Protein AF-0000000086181859 (afdb_homodimer)

Structure (mmCIF, N/CA/C/O backbone):
data_AF-0000000086181859-model_v1
#
loop_
_entity.id
_entity.type
_entity.pdbx_description
1 polymer 'Quinate transporter'
#
loop_
_atom_site.group_PDB
_atom_site.id
_atom_site.type_symbol
_atom_site.label_atom_id
_atom_site.label_alt_id
_atom_site.label_comp_id
_atom_site.label_asym_id
_atom_site.label_entity_id
_atom_site.label_seq_id
_atom_site.pdbx_PDB_ins_code
_atom_site.Cartn_x
_atom_site.Cartn_y
_atom_site.Cartn_z
_atom_site.occupancy
_atom_site.B_iso_or_equiv
_atom_site.auth_seq_id
_atom_site.auth_comp_id
_atom_site.auth_asym_id
_atom_site.auth_atom_id
_atom_site.pdbx_PDB_model_num
ATOM 1 N N . MET A 1 1 ? -16.109 37.25 21.219 1 23.92 1 MET A N 1
ATOM 2 C CA . MET A 1 1 ? -16.875 36.125 20.656 1 23.92 1 MET A CA 1
ATOM 3 C C . MET A 1 1 ? -16.328 35.75 19.281 1 23.92 1 MET A C 1
ATOM 5 O O . MET A 1 1 ? -16.422 36.531 18.328 1 23.92 1 MET A O 1
ATOM 9 N N . VAL A 1 2 ? -15.219 35.125 19.234 1 33 2 VAL A N 1
ATOM 10 C CA . VAL A 1 2 ? -14.461 34.875 18.016 1 33 2 VAL A CA 1
ATOM 11 C C . VAL A 1 2 ? -15.344 34.125 17 1 33 2 VAL A C 1
ATOM 13 O O . VAL A 1 2 ? -15.953 33.125 17.328 1 33 2 VAL A O 1
ATOM 16 N N . ASN A 1 3 ? -15.977 34.812 16.141 1 31.41 3 ASN A N 1
ATOM 17 C CA . ASN A 1 3 ? -16.906 34.312 15.141 1 31.41 3 ASN A CA 1
ATOM 18 C C . ASN A 1 3 ? -16.281 33.156 14.328 1 31.41 3 ASN A C 1
ATOM 20 O O . ASN A 1 3 ? -15.414 33.406 13.477 1 31.41 3 ASN A O 1
ATOM 24 N N . LEU A 1 4 ? -16.25 32.031 14.953 1 39.91 4 LEU A N 1
ATOM 25 C CA . LEU A 1 4 ? -15.758 30.766 14.406 1 39.91 4 LEU A CA 1
ATOM 26 C C . LEU A 1 4 ? -16.016 30.688 12.906 1 39.91 4 LEU A C 1
ATOM 28 O O . LEU A 1 4 ? -15.359 29.922 12.195 1 39.91 4 LEU A O 1
ATOM 32 N N . PHE A 1 5 ? -17.094 31.547 12.508 1 39.97 5 PHE A N 1
ATOM 33 C CA . PHE A 1 5 ? -17.516 31.625 11.117 1 39.97 5 PHE A CA 1
ATOM 34 C C . PHE A 1 5 ? -16.75 32.719 10.383 1 39.97 5 PHE A C 1
ATOM 36 O O . PHE A 1 5 ? -16.953 32.906 9.18 1 39.97 5 PHE A O 1
ATOM 43 N N . ALA A 1 6 ? -16.047 33.688 11.195 1 38.72 6 ALA A N 1
ATOM 44 C CA . ALA A 1 6 ? -15.375 34.812 10.555 1 38.72 6 ALA A CA 1
ATOM 45 C C . ALA A 1 6 ? -14.031 34.406 9.953 1 38.72 6 ALA A C 1
ATOM 47 O O . ALA A 1 6 ? -13.266 33.688 10.586 1 38.72 6 ALA A O 1
ATOM 48 N N . ARG A 1 7 ? -13.844 34.625 8.703 1 39.62 7 ARG A N 1
ATOM 49 C CA . ARG A 1 7 ? -12.742 34.375 7.785 1 39.62 7 ARG A CA 1
ATOM 50 C C . ARG A 1 7 ? -11.492 35.125 8.219 1 39.62 7 ARG A C 1
ATOM 52 O O . ARG A 1 7 ? -11.5 36.375 8.289 1 39.62 7 ARG A O 1
ATOM 59 N N . ILE A 1 8 ? -10.734 34.969 9.203 1 37.28 8 ILE A N 1
ATOM 60 C CA . ILE A 1 8 ? -9.555 35.781 9.469 1 37.28 8 ILE A CA 1
ATOM 61 C C . ILE A 1 8 ? -8.734 35.938 8.188 1 37.28 8 ILE A C 1
ATOM 63 O O . ILE A 1 8 ? -8.664 35.031 7.371 1 37.28 8 ILE A O 1
ATOM 67 N N . GLU A 1 9 ? -8.062 37.062 7.949 1 35.59 9 GLU A N 1
ATOM 68 C CA . GLU A 1 9 ? -7.254 37.531 6.836 1 35.59 9 GLU A CA 1
ATOM 69 C C . GLU A 1 9 ? -6.207 36.5 6.43 1 35.59 9 GLU A C 1
ATOM 71 O O . GLU A 1 9 ? -5.387 36.094 7.254 1 35.59 9 GLU A O 1
ATOM 76 N N . ASP A 1 10 ? -6.293 35.438 5.418 1 42 10 ASP A N 1
ATOM 77 C CA . ASP A 1 10 ? -6.125 34.188 4.691 1 42 10 ASP A CA 1
ATOM 78 C C . ASP A 1 10 ? -4.723 34.094 4.094 1 42 10 ASP A C 1
ATOM 80 O O . ASP A 1 10 ? -4.32 34.938 3.293 1 42 10 ASP A O 1
ATOM 84 N N . ARG A 1 11 ? -3.561 34.156 4.836 1 49.09 11 ARG A N 1
ATOM 85 C CA . ARG A 1 11 ? -2.316 34.188 4.078 1 49.09 11 ARG A CA 1
ATOM 86 C C . ARG A 1 11 ? -2.236 32.969 3.146 1 49.09 11 ARG A C 1
ATOM 88 O O . ARG A 1 11 ? -2.301 31.828 3.6 1 49.09 11 ARG A O 1
ATOM 95 N N . PRO A 1 12 ? -2.322 33.156 1.845 1 56.5 12 PRO A N 1
ATOM 96 C CA . PRO A 1 12 ? -2.367 32.156 0.765 1 56.5 12 PRO A CA 1
ATOM 97 C C . PRO A 1 12 ? -1.089 31.328 0.673 1 56.5 12 PRO A C 1
ATOM 99 O O . PRO A 1 12 ? -0.008 31.812 1.021 1 56.5 12 PRO A O 1
ATOM 102 N N . THR A 1 13 ? -1.092 29.922 0.58 1 65.62 13 THR A N 1
ATOM 103 C CA . THR A 1 13 ? 0.065 29.078 0.293 1 65.62 13 THR A CA 1
ATOM 104 C C . THR A 1 13 ? 0.757 29.531 -0.989 1 65.62 13 THR A C 1
ATOM 106 O O . THR A 1 13 ? 0.122 29.641 -2.041 1 65.62 13 THR A O 1
ATOM 109 N N . PRO A 1 14 ? 2.006 29.891 -0.817 1 74.06 14 PRO A N 1
ATOM 110 C CA . PRO A 1 14 ? 2.734 30.312 -2.014 1 74.06 14 PRO A CA 1
ATOM 111 C C . PRO A 1 14 ? 2.814 29.234 -3.076 1 74.06 14 PRO A C 1
ATOM 113 O O . PRO A 1 14 ? 2.949 28.047 -2.746 1 74.06 14 PRO A O 1
ATOM 116 N N . LYS A 1 15 ? 2.611 29.547 -4.352 1 72.25 15 LYS A N 1
ATOM 117 C CA . LYS A 1 15 ? 2.672 28.625 -5.48 1 72.25 15 LYS A CA 1
ATOM 118 C C . LYS A 1 15 ? 3.984 27.844 -5.477 1 72.25 15 LYS A C 1
ATOM 120 O O . LYS A 1 15 ? 4.039 26.703 -5.961 1 72.25 15 LYS A O 1
ATOM 125 N N . ALA A 1 16 ? 4.992 28.438 -4.824 1 76.44 16 ALA A N 1
ATOM 126 C CA . ALA A 1 16 ? 6.324 27.828 -4.805 1 76.44 16 ALA A CA 1
ATOM 127 C C . ALA A 1 16 ? 6.324 26.516 -4.027 1 76.44 16 ALA A C 1
ATOM 129 O O . ALA A 1 16 ? 7.191 25.672 -4.23 1 76.44 16 ALA A O 1
ATOM 130 N N . VAL A 1 17 ? 5.312 26.375 -3.281 1 78.88 17 VAL A N 1
ATOM 131 C CA . VAL A 1 17 ? 5.254 25.203 -2.422 1 78.88 17 VAL A CA 1
ATOM 132 C C . VAL A 1 17 ? 4.941 23.953 -3.26 1 78.88 17 VAL A C 1
ATOM 134 O O . VAL A 1 17 ? 5.34 22.844 -2.906 1 78.88 17 VAL A O 1
ATOM 137 N N . TYR A 1 18 ? 4.266 24.203 -4.41 1 73.38 18 TYR A N 1
ATOM 138 C CA . TYR A 1 18 ? 3.949 23.125 -5.344 1 73.38 18 TYR A CA 1
ATOM 139 C C . TYR A 1 18 ? 5.008 23.016 -6.434 1 73.38 18 TYR A C 1
ATOM 141 O O . TYR A 1 18 ? 4.715 23.219 -7.613 1 73.38 18 TYR A O 1
ATOM 149 N N . ASN A 1 19 ? 6.207 22.641 -6.004 1 78.5 19 ASN A N 1
ATOM 150 C CA . ASN A 1 19 ? 7.352 22.656 -6.91 1 78.5 19 ASN A CA 1
ATOM 151 C C . ASN A 1 19 ? 7.82 21.234 -7.23 1 78.5 19 ASN A C 1
ATOM 153 O O . ASN A 1 19 ? 7.285 20.266 -6.695 1 78.5 19 ASN A O 1
ATOM 157 N N . TRP A 1 20 ? 8.727 21.203 -8.055 1 80 20 TRP A N 1
ATOM 158 C CA . TRP A 1 20 ? 9.211 19.938 -8.57 1 80 20 TRP A CA 1
ATOM 159 C C . TRP A 1 20 ? 9.977 19.172 -7.492 1 80 20 TRP A C 1
ATOM 161 O O . TRP A 1 20 ? 10.094 17.938 -7.562 1 80 20 TRP A O 1
ATOM 171 N N . ARG A 1 21 ? 10.438 19.766 -6.477 1 85.38 21 ARG A N 1
ATOM 172 C CA . ARG A 1 21 ? 11.234 19.109 -5.445 1 85.38 21 ARG A CA 1
ATOM 173 C C . ARG A 1 21 ? 10.367 18.188 -4.602 1 85.38 21 ARG A C 1
ATOM 175 O O . ARG A 1 21 ? 10.805 17.094 -4.227 1 85.38 21 ARG A O 1
ATOM 182 N N . VAL A 1 22 ? 9.156 18.641 -4.398 1 83.56 22 VAL A N 1
ATOM 183 C CA . VAL A 1 22 ? 8.234 17.812 -3.646 1 83.56 22 VAL A CA 1
ATOM 184 C C . VAL A 1 22 ? 7.848 16.578 -4.473 1 83.56 22 VAL A C 1
ATOM 186 O O . VAL A 1 22 ? 7.824 15.461 -3.961 1 83.56 22 VAL A O 1
ATOM 189 N N . TYR A 1 23 ? 7.723 16.781 -5.73 1 81.19 23 TYR A N 1
ATOM 190 C CA . TYR A 1 23 ? 7.352 15.688 -6.617 1 81.19 23 TYR A CA 1
ATOM 191 C C . TYR A 1 23 ? 8.523 14.742 -6.836 1 81.19 23 TYR A C 1
ATOM 193 O O . TYR A 1 23 ? 8.328 13.531 -7 1 81.19 23 TYR A O 1
ATOM 201 N N . SER A 1 24 ? 9.688 15.266 -6.781 1 81.44 24 SER A N 1
ATOM 202 C CA . SER A 1 24 ? 10.859 14.406 -6.91 1 81.44 24 SER A CA 1
ATOM 203 C C . SER A 1 24 ? 10.969 13.438 -5.738 1 81.44 24 SER A C 1
ATOM 205 O O . SER A 1 24 ? 11.328 12.273 -5.922 1 81.44 24 SER A O 1
ATOM 207 N N . CYS A 1 25 ? 10.609 13.93 -4.566 1 79.06 25 CYS A N 1
ATOM 208 C CA . CYS A 1 25 ? 10.594 13.055 -3.4 1 79.06 25 CYS A CA 1
ATOM 209 C C . CYS A 1 25 ? 9.531 11.977 -3.543 1 79.06 25 CYS A C 1
ATOM 211 O O . CYS A 1 25 ? 9.773 10.812 -3.207 1 79.06 25 CYS A O 1
ATOM 213 N N . ALA A 1 26 ? 8.461 12.375 -4.168 1 76.5 26 ALA A N 1
ATOM 214 C CA . ALA A 1 26 ? 7.355 11.438 -4.359 1 76.5 26 ALA A CA 1
ATOM 215 C C . ALA A 1 26 ? 7.715 10.375 -5.402 1 76.5 26 ALA A C 1
ATOM 217 O O . ALA A 1 26 ? 7.324 9.211 -5.27 1 76.5 26 ALA A O 1
ATOM 218 N N . ILE A 1 27 ? 8.469 10.711 -6.273 1 76.94 27 ILE A N 1
ATOM 219 C CA . ILE A 1 27 ? 8.883 9.789 -7.328 1 76.94 27 ILE A CA 1
ATOM 220 C C . ILE A 1 27 ? 9.828 8.742 -6.754 1 76.94 27 ILE A C 1
ATOM 222 O O . ILE A 1 27 ? 9.727 7.559 -7.082 1 76.94 27 ILE A O 1
ATOM 226 N N . VAL A 1 28 ? 10.734 9.25 -6.008 1 79.94 28 VAL A N 1
ATOM 227 C CA . VAL A 1 28 ? 11.633 8.289 -5.363 1 79.94 28 VAL A CA 1
ATOM 228 C C . VAL A 1 28 ? 10.828 7.332 -4.488 1 79.94 28 VAL A C 1
ATOM 230 O O . VAL A 1 28 ? 11.094 6.129 -4.473 1 79.94 28 VAL A O 1
ATOM 233 N N . ALA A 1 29 ? 9.844 7.941 -3.846 1 76.5 29 ALA A N 1
ATOM 234 C CA . ALA A 1 29 ? 8.961 7.102 -3.039 1 76.5 29 ALA A CA 1
ATOM 235 C C . ALA A 1 29 ? 8.18 6.125 -3.912 1 76.5 29 ALA A C 1
ATOM 237 O O . ALA A 1 29 ? 7.934 4.984 -3.51 1 76.5 29 ALA A O 1
ATOM 238 N N . ALA A 1 30 ? 7.898 6.535 -5.125 1 77.62 30 ALA A N 1
ATOM 239 C CA . ALA A 1 30 ? 7.191 5.68 -6.074 1 77.62 30 ALA A CA 1
ATOM 240 C C . ALA A 1 30 ? 8.062 4.504 -6.512 1 77.62 30 ALA A C 1
ATOM 242 O O . ALA A 1 30 ? 7.555 3.416 -6.789 1 77.62 30 ALA A O 1
ATOM 243 N N . THR A 1 31 ? 9.352 4.695 -6.57 1 84 31 THR A N 1
ATOM 244 C CA . THR A 1 31 ? 10.242 3.594 -6.906 1 84 31 THR A CA 1
ATOM 245 C C . THR A 1 31 ? 10.188 2.504 -5.84 1 84 31 THR A C 1
ATOM 247 O O . THR A 1 31 ? 10.281 1.315 -6.152 1 84 31 THR A O 1
ATOM 250 N N . ALA A 1 32 ? 10.055 2.961 -4.637 1 88.06 32 ALA A N 1
ATOM 251 C CA . ALA A 1 32 ? 9.836 1.987 -3.568 1 88.06 32 ALA A CA 1
ATOM 252 C C . ALA A 1 32 ? 8.57 1.175 -3.811 1 88.06 32 ALA A C 1
ATOM 254 O O . ALA A 1 32 ? 8.555 -0.042 -3.607 1 88.06 32 ALA A O 1
ATOM 255 N N . ALA A 1 33 ? 7.594 1.865 -4.297 1 88.12 33 ALA A N 1
ATOM 256 C CA . ALA A 1 33 ? 6.316 1.219 -4.57 1 88.12 33 ALA A CA 1
ATOM 257 C C . ALA A 1 33 ? 6.441 0.214 -5.711 1 88.12 33 ALA A C 1
ATOM 259 O O . ALA A 1 33 ? 5.852 -0.868 -5.664 1 88.12 33 ALA A O 1
ATOM 260 N N . ILE A 1 34 ? 7.199 0.553 -6.668 1 88.25 34 ILE A N 1
ATOM 261 C CA . ILE A 1 34 ? 7.414 -0.342 -7.801 1 88.25 34 ILE A CA 1
ATOM 262 C C . ILE A 1 34 ? 8.156 -1.595 -7.336 1 88.25 34 ILE A C 1
ATOM 264 O O . ILE A 1 34 ? 7.832 -2.707 -7.762 1 88.25 34 ILE A O 1
ATOM 268 N N . MET A 1 35 ? 9.141 -1.354 -6.52 1 89.25 35 MET A N 1
ATOM 269 C CA . MET A 1 35 ? 9.883 -2.469 -5.934 1 89.25 35 MET A CA 1
ATOM 270 C C . MET A 1 35 ? 8.938 -3.416 -5.195 1 89.25 35 MET A C 1
ATOM 272 O O . MET A 1 35 ? 9.023 -4.637 -5.359 1 89.25 35 MET A O 1
ATOM 276 N N . ILE A 1 36 ? 8.047 -2.9 -4.48 1 86.69 36 ILE A N 1
ATOM 277 C CA . ILE A 1 36 ? 7.102 -3.676 -3.682 1 86.69 36 ILE A CA 1
ATOM 278 C C . ILE A 1 36 ? 6.125 -4.402 -4.602 1 86.69 36 ILE A C 1
ATOM 280 O O . ILE A 1 36 ? 5.902 -5.605 -4.453 1 86.69 36 ILE A O 1
ATOM 284 N N . GLY A 1 37 ? 5.594 -3.705 -5.535 1 84.31 37 GLY A N 1
ATOM 285 C CA . GLY A 1 37 ? 4.648 -4.289 -6.473 1 84.31 37 GLY A CA 1
ATOM 286 C C . GLY A 1 37 ? 5.254 -5.398 -7.316 1 84.31 37 GLY A C 1
ATOM 287 O O . GLY A 1 37 ? 4.617 -6.43 -7.539 1 84.31 37 GLY A O 1
ATOM 288 N N . TYR A 1 38 ? 6.434 -5.18 -7.754 1 87.25 38 TYR A N 1
ATOM 289 C CA . TYR A 1 38 ? 7.102 -6.18 -8.578 1 87.25 38 TYR A CA 1
ATOM 290 C C . TYR A 1 38 ? 7.273 -7.488 -7.816 1 87.25 38 TYR A C 1
ATOM 292 O O . TYR A 1 38 ? 6.949 -8.562 -8.328 1 87.25 38 TYR A O 1
ATOM 300 N N . ASP A 1 39 ? 7.781 -7.316 -6.668 1 84.75 39 ASP A N 1
ATOM 301 C CA . ASP A 1 39 ? 8.086 -8.508 -5.883 1 84.75 39 ASP A CA 1
ATOM 302 C C . ASP A 1 39 ? 6.816 -9.305 -5.57 1 84.75 39 ASP A C 1
ATOM 304 O O . ASP A 1 39 ? 6.855 -10.531 -5.469 1 84.75 39 ASP A O 1
ATOM 308 N N . SER A 1 40 ? 5.746 -8.625 -5.445 1 73.56 40 SER A N 1
ATOM 309 C CA . SER A 1 40 ? 4.5 -9.297 -5.086 1 73.56 40 SER A CA 1
ATOM 310 C C . SER A 1 40 ? 3.912 -10.047 -6.281 1 73.56 40 SER A C 1
ATOM 312 O O . SER A 1 40 ? 3.191 -11.031 -6.109 1 73.56 40 SER A O 1
ATOM 314 N N . ALA A 1 41 ? 4.273 -9.672 -7.453 1 73.56 41 ALA A N 1
ATOM 315 C CA . ALA A 1 41 ? 3.576 -10.195 -8.625 1 73.56 41 ALA A CA 1
ATOM 316 C C . ALA A 1 41 ? 4.414 -11.258 -9.328 1 73.56 41 ALA A C 1
ATOM 318 O O . ALA A 1 41 ? 3.873 -12.18 -9.938 1 73.56 41 ALA A O 1
ATOM 319 N N . PHE A 1 42 ? 5.68 -11.227 -9.211 1 77.44 42 PHE A N 1
ATOM 320 C CA . PHE A 1 42 ? 6.484 -12.031 -10.117 1 77.44 42 PHE A CA 1
ATOM 321 C C . PHE A 1 42 ? 6.605 -13.461 -9.609 1 77.44 42 PHE A C 1
ATOM 323 O O . PHE A 1 42 ? 6.824 -14.391 -10.391 1 77.44 42 PHE A O 1
ATOM 330 N N . ILE A 1 43 ? 6.441 -13.641 -8.352 1 77.56 43 ILE A N 1
ATOM 331 C CA . ILE A 1 43 ? 6.801 -14.914 -7.727 1 77.56 43 ILE A CA 1
ATOM 332 C C . ILE A 1 43 ? 5.805 -15.992 -8.148 1 77.56 43 ILE A C 1
ATOM 334 O O . ILE A 1 43 ? 6.203 -17.109 -8.477 1 77.56 43 ILE A O 1
ATOM 338 N N . GLY A 1 44 ? 4.539 -15.703 -8.07 1 74.44 44 GLY A N 1
ATOM 339 C CA . GLY A 1 44 ? 3.549 -16.688 -8.453 1 74.44 44 GLY A CA 1
ATOM 340 C C . GLY A 1 44 ? 3.732 -17.203 -9.867 1 74.44 44 GLY A C 1
ATOM 341 O O . GLY A 1 44 ? 3.664 -18.422 -10.109 1 74.44 44 GLY A O 1
ATOM 342 N N . THR A 1 45 ? 4.012 -16.328 -10.727 1 75.94 45 THR A N 1
ATOM 343 C CA . THR A 1 45 ? 4.176 -16.703 -12.125 1 75.94 45 THR A CA 1
ATOM 344 C C . THR A 1 45 ? 5.539 -17.344 -12.359 1 75.94 45 THR A C 1
ATOM 346 O O . THR A 1 45 ? 5.684 -18.203 -13.234 1 75.94 45 THR A O 1
ATOM 349 N N . SER A 1 46 ? 6.516 -16.953 -11.617 1 82.56 46 SER A N 1
ATOM 350 C CA . SER A 1 46 ? 7.844 -17.531 -11.758 1 82.56 46 SER A CA 1
ATOM 351 C C . SER A 1 46 ? 7.852 -19 -11.32 1 82.56 46 SER A C 1
ATOM 353 O O . SER A 1 46 ? 8.508 -19.828 -11.938 1 82.56 46 SER A O 1
ATOM 355 N N . MET A 1 47 ? 7.109 -19.281 -10.367 1 83.62 47 MET A N 1
ATOM 356 C CA . MET A 1 47 ? 7.055 -20.656 -9.859 1 83.62 47 MET A CA 1
ATOM 357 C C . MET A 1 47 ? 6.312 -21.562 -10.828 1 83.62 47 MET A C 1
ATOM 359 O O . MET A 1 47 ? 6.496 -22.781 -10.797 1 83.62 47 MET A O 1
ATOM 363 N N . ALA A 1 48 ? 5.488 -20.953 -11.609 1 78.19 48 ALA A N 1
ATOM 364 C CA . ALA A 1 48 ? 4.699 -21.719 -12.562 1 78.19 48 ALA A CA 1
ATOM 365 C C . ALA A 1 48 ? 5.523 -22.078 -13.797 1 78.19 48 ALA A C 1
ATOM 367 O O . ALA A 1 48 ? 5.117 -22.906 -14.609 1 78.19 48 ALA A O 1
ATOM 368 N N . LEU A 1 49 ? 6.695 -21.531 -13.914 1 80.88 49 LEU A N 1
ATOM 369 C CA . LEU A 1 49 ? 7.551 -21.797 -15.062 1 80.88 49 LEU A CA 1
ATOM 370 C C . LEU A 1 49 ? 8.078 -23.234 -15.016 1 80.88 49 LEU A C 1
ATOM 372 O O . LEU A 1 49 ? 8.461 -23.719 -13.953 1 80.88 49 LEU A O 1
ATOM 376 N N . GLY A 1 50 ? 8.094 -23.812 -16.172 1 81.69 50 GLY A N 1
ATOM 377 C CA . GLY A 1 50 ? 8.664 -25.156 -16.266 1 81.69 50 GLY A CA 1
ATOM 378 C C . GLY A 1 50 ? 10.125 -25.203 -15.883 1 81.69 50 GLY A C 1
ATOM 379 O O . GLY A 1 50 ? 10.578 -26.172 -15.25 1 81.69 50 GLY A O 1
ATOM 380 N N . SER A 1 51 ? 10.852 -24.219 -16.25 1 84.94 51 SER A N 1
ATOM 381 C CA . SER A 1 51 ? 12.273 -24.156 -15.938 1 84.94 51 SER A CA 1
ATOM 382 C C . SER A 1 51 ? 12.508 -24.156 -14.43 1 84.94 51 SER A C 1
ATOM 384 O O . SER A 1 51 ? 13.445 -24.781 -13.938 1 84.94 51 SER A O 1
ATOM 386 N N . PHE A 1 52 ? 11.711 -23.469 -13.734 1 87.38 52 PHE A N 1
ATOM 387 C CA . PHE A 1 52 ? 11.797 -23.422 -12.281 1 87.38 52 PHE A CA 1
ATOM 388 C C . PHE A 1 52 ? 11.484 -24.781 -11.664 1 87.38 52 PHE A C 1
ATOM 390 O O . PHE A 1 52 ? 12.227 -25.25 -10.805 1 87.38 52 PHE A O 1
ATOM 397 N N . LYS A 1 53 ? 10.461 -25.359 -12.188 1 85.25 53 LYS A N 1
ATOM 398 C CA . LYS A 1 53 ? 10.047 -26.656 -11.672 1 85.25 53 LYS A CA 1
ATOM 399 C C . LYS A 1 53 ? 11.117 -27.719 -11.922 1 85.25 53 LYS A C 1
ATOM 401 O O . LYS A 1 53 ? 11.375 -28.562 -11.07 1 85.25 53 LYS A O 1
ATOM 406 N N . SER A 1 54 ? 11.68 -27.656 -13.078 1 86.19 54 SER A N 1
ATOM 407 C CA . SER A 1 54 ? 12.727 -28.609 -13.43 1 86.19 54 SER A CA 1
ATOM 408 C C . SER A 1 54 ? 13.984 -28.391 -12.586 1 86.19 54 SER A C 1
ATOM 410 O O . SER A 1 54 ? 14.617 -29.359 -12.148 1 86.19 54 SER A O 1
ATOM 412 N N . GLU A 1 55 ? 14.312 -27.172 -12.352 1 87.75 55 GLU A N 1
ATOM 413 C CA . GLU A 1 55 ? 15.523 -26.828 -11.602 1 87.75 55 GLU A CA 1
ATOM 414 C C . GLU A 1 55 ? 15.445 -27.344 -10.164 1 87.75 55 GLU A C 1
ATOM 416 O O . GLU A 1 55 ? 16.438 -27.844 -9.625 1 87.75 55 GLU A O 1
ATOM 421 N N . PHE A 1 56 ? 14.297 -27.344 -9.609 1 89.62 56 PHE A N 1
ATOM 422 C CA . PHE A 1 56 ? 14.188 -27.656 -8.188 1 89.62 56 PHE A CA 1
ATOM 423 C C . PHE A 1 56 ? 13.477 -28.984 -7.977 1 89.62 56 PHE A C 1
ATOM 425 O O . PHE A 1 56 ? 13.023 -29.281 -6.867 1 89.62 56 PHE A O 1
ATOM 432 N N . GLY A 1 57 ? 13.344 -29.734 -9.031 1 85.25 57 GLY A N 1
ATOM 433 C CA . GLY A 1 57 ? 12.805 -31.094 -8.961 1 85.25 57 GLY A CA 1
ATOM 434 C C . GLY A 1 57 ? 11.336 -31.125 -8.578 1 85.25 57 GLY A C 1
ATOM 435 O O . GLY A 1 57 ? 10.898 -32.031 -7.859 1 85.25 57 GLY A O 1
ATOM 436 N N . LEU A 1 58 ? 10.625 -30.125 -9.039 1 82.5 58 LEU A N 1
ATOM 437 C CA . LEU A 1 58 ? 9.219 -30.031 -8.656 1 82.5 58 LEU A CA 1
ATOM 438 C C . LEU A 1 58 ? 8.328 -30.719 -9.68 1 82.5 58 LEU A C 1
ATOM 440 O O . LEU A 1 58 ? 7.145 -30.953 -9.422 1 82.5 58 LEU A O 1
ATOM 444 N N . THR A 1 59 ? 8.867 -31.078 -10.727 1 79.38 59 THR A N 1
ATOM 445 C CA . THR A 1 59 ? 8.109 -31.734 -11.789 1 79.38 59 THR A CA 1
ATOM 446 C C . THR A 1 59 ? 7.652 -33.125 -11.344 1 79.38 59 THR A C 1
ATOM 448 O O . THR A 1 59 ? 6.652 -33.656 -11.836 1 79.38 59 THR A O 1
ATOM 451 N N . THR A 1 60 ? 8.438 -33.719 -10.43 1 79.44 60 THR A N 1
ATOM 452 C CA . THR A 1 60 ? 8.148 -35.062 -9.992 1 79.44 60 THR A CA 1
ATOM 453 C C . THR A 1 60 ? 7.281 -35.062 -8.734 1 79.44 60 THR A C 1
ATOM 455 O O . THR A 1 60 ? 6.883 -36.125 -8.242 1 79.44 60 THR A O 1
ATOM 458 N N . LYS A 1 61 ? 6.992 -33.938 -8.297 1 81.31 61 LYS A N 1
ATOM 459 C CA . LYS A 1 61 ? 6.199 -33.844 -7.078 1 81.31 61 LYS A CA 1
ATOM 460 C C . LYS A 1 61 ? 4.703 -33.844 -7.391 1 81.31 61 LYS A C 1
ATOM 462 O O . LYS A 1 61 ? 4.297 -33.469 -8.5 1 81.31 61 LYS A O 1
ATOM 467 N N . THR A 1 62 ? 4.016 -34.281 -6.383 1 79.62 62 THR A N 1
ATOM 468 C CA . THR A 1 62 ? 2.564 -34.281 -6.531 1 79.62 62 THR A CA 1
ATOM 469 C C . THR A 1 62 ? 2.021 -32.844 -6.52 1 79.62 62 THR A C 1
ATOM 471 O O . THR A 1 62 ? 2.713 -31.922 -6.098 1 79.62 62 THR A O 1
ATOM 474 N N . SER A 1 63 ? 0.815 -32.719 -7.062 1 76.25 63 SER A N 1
ATOM 475 C CA . SER A 1 63 ? 0.16 -31.422 -7.066 1 76.25 63 SER A CA 1
ATOM 476 C C . SER A 1 63 ? 0.039 -30.859 -5.656 1 76.25 63 SER A C 1
ATOM 478 O O . SER A 1 63 ? 0.169 -29.656 -5.453 1 76.25 63 SER A O 1
ATOM 480 N N . LYS A 1 64 ? -0.173 -31.75 -4.766 1 78.25 64 LYS A N 1
ATOM 481 C CA . LYS A 1 64 ? -0.29 -31.312 -3.377 1 78.25 64 LYS A CA 1
ATOM 482 C C . LYS A 1 64 ? 1.046 -30.797 -2.848 1 78.25 64 LYS A C 1
ATOM 484 O O . LYS A 1 64 ? 1.097 -29.766 -2.186 1 78.25 64 LYS A O 1
ATOM 489 N N . GLN A 1 65 ? 2.078 -31.5 -3.129 1 81.88 65 GLN A N 1
ATOM 490 C CA . GLN A 1 65 ? 3.406 -31.094 -2.676 1 81.88 65 GLN A CA 1
ATOM 491 C C . GLN A 1 65 ? 3.82 -29.766 -3.303 1 81.88 65 GLN A C 1
ATOM 493 O O . GLN A 1 65 ? 4.41 -28.906 -2.633 1 81.88 65 GLN A O 1
ATOM 498 N N . PHE A 1 66 ? 3.531 -29.625 -4.551 1 81.44 66 PHE A N 1
ATOM 499 C CA . PHE A 1 66 ? 3.838 -28.375 -5.23 1 81.44 66 PHE A CA 1
ATOM 500 C C . PHE A 1 66 ? 3.043 -27.219 -4.629 1 81.44 66 PHE A C 1
ATOM 502 O O . PHE A 1 66 ? 3.568 -26.125 -4.457 1 81.44 66 PHE A O 1
ATOM 509 N N . ALA A 1 67 ? 1.814 -27.5 -4.336 1 78.38 67 ALA A N 1
ATOM 510 C CA . ALA A 1 67 ? 0.977 -26.469 -3.723 1 78.38 67 ALA A CA 1
ATOM 511 C C . ALA A 1 67 ? 1.527 -26.062 -2.363 1 78.38 67 ALA A C 1
ATOM 513 O O . ALA A 1 67 ? 1.523 -24.875 -2.023 1 78.38 67 ALA A O 1
ATOM 514 N N . ASP A 1 68 ? 2.004 -26.984 -1.65 1 82.75 68 ASP A N 1
ATOM 515 C CA . ASP A 1 68 ? 2.578 -26.703 -0.337 1 82.75 68 ASP A CA 1
ATOM 516 C C . ASP A 1 68 ? 3.844 -25.859 -0.46 1 82.75 68 ASP A C 1
ATOM 518 O O . ASP A 1 68 ? 4.043 -24.922 0.303 1 82.75 68 ASP A O 1
ATOM 522 N N . ILE A 1 69 ? 4.66 -26.266 -1.381 1 84.69 69 ILE A N 1
ATOM 523 C CA . ILE A 1 69 ? 5.91 -25.531 -1.595 1 84.69 69 ILE A CA 1
ATOM 524 C C . ILE A 1 69 ? 5.609 -24.109 -2.051 1 84.69 69 ILE A C 1
ATOM 526 O O . ILE A 1 69 ? 6.211 -23.156 -1.561 1 84.69 69 ILE A O 1
ATOM 530 N N . SER A 1 70 ? 4.711 -24 -2.973 1 82.88 70 SER A N 1
ATOM 531 C CA . SER A 1 70 ? 4.309 -22.688 -3.465 1 82.88 70 SER A CA 1
ATOM 532 C C . SER A 1 70 ? 3.76 -21.812 -2.338 1 82.88 70 SER A C 1
ATOM 534 O O . SER A 1 70 ? 4.113 -20.641 -2.225 1 82.88 70 SER A O 1
ATOM 536 N N . ALA A 1 71 ? 2.93 -22.359 -1.533 1 79.81 71 ALA A N 1
ATOM 537 C CA . ALA A 1 71 ? 2.344 -21.656 -0.399 1 79.81 71 ALA A CA 1
ATOM 538 C C . ALA A 1 71 ? 3.418 -21.234 0.599 1 79.81 71 ALA A C 1
ATOM 540 O O . ALA A 1 71 ? 3.354 -20.141 1.163 1 79.81 71 ALA A O 1
ATOM 541 N N . ASN A 1 72 ? 4.34 -22.047 0.781 1 84.19 72 ASN A N 1
ATOM 542 C CA . ASN A 1 72 ? 5.422 -21.75 1.714 1 84.19 72 ASN A CA 1
ATOM 543 C C . ASN A 1 72 ? 6.293 -20.609 1.219 1 84.19 72 ASN A C 1
ATOM 545 O O . ASN A 1 72 ? 6.719 -19.766 2.008 1 84.19 72 ASN A O 1
ATOM 549 N N . ILE A 1 73 ? 6.559 -20.625 -0.052 1 84.5 73 ILE A N 1
ATOM 550 C CA . ILE A 1 73 ? 7.379 -19.578 -0.637 1 84.5 73 ILE A CA 1
ATOM 551 C C . ILE A 1 73 ? 6.668 -18.234 -0.492 1 84.5 73 ILE A C 1
ATOM 553 O O . ILE A 1 73 ? 7.281 -17.234 -0.093 1 84.5 73 ILE A O 1
ATOM 557 N N . VAL A 1 74 ? 5.418 -18.219 -0.694 1 79.25 74 VAL A N 1
ATOM 558 C CA . VAL A 1 74 ? 4.629 -17 -0.616 1 79.25 74 VAL A CA 1
ATOM 559 C C . VAL A 1 74 ? 4.484 -16.578 0.842 1 79.25 74 VAL A C 1
ATOM 561 O O . VAL A 1 74 ? 4.617 -15.391 1.162 1 79.25 74 VAL A O 1
ATOM 564 N N . SER A 1 75 ? 4.312 -17.484 1.702 1 82.75 75 SER A N 1
ATOM 565 C CA . SER A 1 75 ? 4.082 -17.172 3.109 1 82.75 75 SER A CA 1
ATOM 566 C C . SER A 1 75 ? 5.34 -16.641 3.771 1 82.75 75 SER A C 1
ATOM 568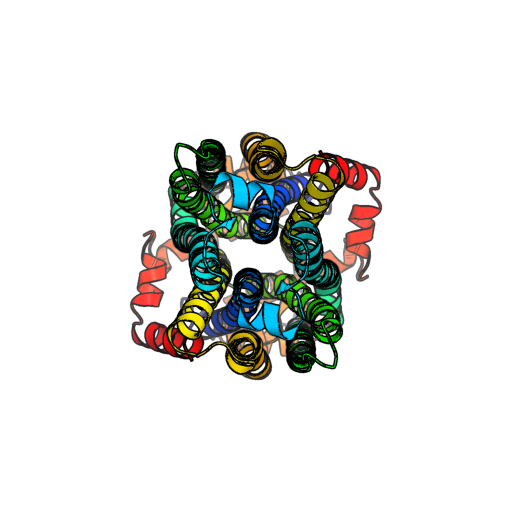 O O . SER A 1 75 ? 5.262 -15.789 4.668 1 82.75 75 SER A O 1
ATOM 570 N N . THR A 1 76 ? 6.461 -17.156 3.418 1 88 76 THR A N 1
ATOM 571 C CA . THR A 1 76 ? 7.711 -16.688 3.998 1 88 76 THR A CA 1
ATOM 572 C C . THR A 1 76 ? 7.945 -15.211 3.652 1 88 76 THR A C 1
ATOM 574 O O . THR A 1 76 ? 8.422 -14.445 4.488 1 88 76 THR A O 1
ATOM 577 N N . TYR A 1 77 ? 7.629 -14.906 2.48 1 87.62 77 TYR A N 1
ATOM 578 C CA . TYR A 1 77 ? 7.707 -13.508 2.076 1 87.62 77 TYR A CA 1
ATOM 579 C C . TYR A 1 77 ? 6.762 -12.648 2.906 1 87.62 77 TYR A C 1
ATOM 581 O O . TYR A 1 77 ? 7.156 -11.594 3.412 1 87.62 77 TYR A O 1
ATOM 589 N N . GLN A 1 78 ? 5.57 -13.086 3.047 1 84.38 78 GLN A N 1
ATOM 590 C CA . GLN A 1 78 ? 4.555 -12.336 3.787 1 84.38 78 GLN A CA 1
ATOM 591 C C . GLN A 1 78 ? 4.941 -12.195 5.258 1 84.38 78 GLN A C 1
ATOM 593 O O . GLN A 1 78 ? 4.672 -11.172 5.883 1 84.38 78 GLN A O 1
ATOM 598 N N . GLY A 1 79 ? 5.465 -13.266 5.758 1 87.5 79 GLY A N 1
ATOM 599 C CA . GLY A 1 79 ? 5.973 -13.18 7.117 1 87.5 79 GLY A CA 1
ATOM 600 C C . GLY A 1 79 ? 7.047 -12.117 7.285 1 87.5 79 GLY A C 1
ATOM 601 O O . GLY A 1 79 ? 7.027 -11.359 8.258 1 87.5 79 GLY A O 1
ATOM 602 N N . GLY A 1 80 ? 7.953 -12.047 6.422 1 92.06 80 GLY A N 1
ATOM 603 C CA . GLY A 1 80 ? 8.961 -11.008 6.438 1 92.06 80 GLY A CA 1
ATOM 604 C C . GLY A 1 80 ? 8.375 -9.609 6.336 1 92.06 80 GLY A C 1
ATOM 605 O O . GLY A 1 80 ? 8.789 -8.703 7.062 1 92.06 80 GLY A O 1
ATOM 606 N N . CYS A 1 81 ? 7.449 -9.5 5.434 1 90.44 81 CYS A N 1
ATOM 607 C CA . CYS A 1 81 ? 6.812 -8.195 5.262 1 90.44 81 CYS A CA 1
ATOM 608 C C . CYS A 1 81 ? 6.09 -7.77 6.531 1 90.44 81 CYS A C 1
ATOM 610 O O . CYS A 1 81 ? 6.086 -6.586 6.879 1 90.44 81 CYS A O 1
ATOM 612 N N . PHE A 1 82 ? 5.457 -8.727 7.156 1 87.94 82 PHE A N 1
ATOM 613 C CA . PHE A 1 82 ? 4.723 -8.438 8.383 1 87.94 82 PHE A CA 1
ATOM 614 C C . PHE A 1 82 ? 5.656 -7.875 9.453 1 87.94 82 PHE A C 1
ATOM 616 O O . PHE A 1 82 ? 5.406 -6.801 10 1 87.94 82 PHE A O 1
ATOM 623 N N . PHE A 1 83 ? 6.66 -8.555 9.648 1 90.94 83 PHE A N 1
ATOM 624 C CA . PHE A 1 83 ? 7.602 -8.109 10.672 1 90.94 83 PHE A CA 1
ATOM 625 C C . PHE A 1 83 ? 8.336 -6.852 10.219 1 90.94 83 PHE A C 1
ATOM 627 O O . PHE A 1 83 ? 8.656 -5.988 11.039 1 90.94 83 PHE A O 1
ATOM 634 N N . GLY A 1 84 ? 8.609 -6.75 8.953 1 92.44 84 GLY A N 1
ATOM 635 C CA . GLY A 1 84 ? 9.203 -5.539 8.414 1 92.44 84 GLY A CA 1
ATOM 636 C C . GLY A 1 84 ? 8.336 -4.309 8.609 1 92.44 84 GLY A C 1
ATOM 637 O O . GLY A 1 84 ? 8.836 -3.24 8.969 1 92.44 84 GLY A O 1
ATOM 638 N N . SER A 1 85 ? 7.082 -4.477 8.367 1 88.94 85 SER A N 1
ATOM 639 C CA . SER A 1 85 ? 6.148 -3.365 8.531 1 88.94 85 SER A CA 1
ATOM 640 C C . SER A 1 85 ? 6.062 -2.93 9.984 1 88.94 85 SER A C 1
ATOM 642 O O . SER A 1 85 ? 5.898 -1.743 10.281 1 88.94 85 SER A O 1
ATOM 644 N N . LEU A 1 86 ? 6.16 -3.889 10.875 1 84.31 86 LEU A N 1
ATOM 645 C CA . LEU A 1 86 ? 6.141 -3.586 12.305 1 84.31 86 LEU A CA 1
ATOM 646 C C . LEU A 1 86 ? 7.395 -2.818 12.711 1 84.31 86 LEU A C 1
ATOM 648 O O . LEU A 1 86 ? 7.336 -1.938 13.57 1 84.31 86 LEU A O 1
ATOM 652 N N . LEU A 1 87 ? 8.375 -3.146 12.062 1 85.38 87 LEU A N 1
ATOM 653 C CA . LEU A 1 87 ? 9.648 -2.539 12.43 1 85.38 87 LEU A CA 1
ATOM 654 C C . LEU A 1 87 ? 9.859 -1.224 11.68 1 85.38 87 LEU A C 1
ATOM 656 O O . LEU A 1 87 ? 10.734 -0.433 12.047 1 85.38 87 LEU A O 1
ATOM 660 N N . GLY A 1 88 ? 9.094 -1.008 10.68 1 86.06 88 GLY A N 1
ATOM 661 C CA . GLY A 1 88 ? 9.258 0.195 9.875 1 86.06 88 GLY A CA 1
ATOM 662 C C . GLY A 1 88 ? 9.062 1.473 10.672 1 86.06 88 GLY A C 1
ATOM 663 O O . GLY A 1 88 ? 9.867 2.402 10.57 1 86.06 88 GLY A O 1
ATOM 664 N N . TYR A 1 89 ? 8.023 1.452 11.492 1 77.88 89 TYR A N 1
ATOM 665 C CA . TYR A 1 89 ? 7.711 2.664 12.234 1 77.88 89 TYR A CA 1
ATOM 666 C C . TYR A 1 89 ? 8.805 2.98 13.25 1 77.88 89 TYR A C 1
ATOM 668 O O . TYR A 1 89 ? 9.375 4.074 13.234 1 77.88 89 TYR A O 1
ATOM 676 N N . PRO A 1 90 ? 9.219 2.041 14.062 1 80.81 90 PRO A N 1
ATOM 677 C CA . PRO A 1 90 ? 10.305 2.338 14.992 1 80.81 90 PRO A CA 1
ATOM 678 C C . PRO A 1 90 ? 11.617 2.662 14.281 1 80.81 90 PRO A C 1
ATOM 680 O O . PRO A 1 90 ? 12.391 3.492 14.766 1 80.81 90 PRO A O 1
ATOM 683 N N . LEU A 1 91 ? 11.852 2.068 13.219 1 86.5 91 LEU A N 1
ATOM 684 C CA . LEU A 1 91 ? 13.055 2.359 12.445 1 86.5 91 LEU A CA 1
ATOM 685 C C . LEU A 1 91 ? 13.07 3.816 12 1 86.5 91 LEU A C 1
ATOM 687 O O . LEU A 1 91 ? 14.109 4.477 12.062 1 86.5 91 LEU A O 1
ATOM 691 N N . GLY A 1 92 ? 11.969 4.301 11.57 1 87.06 92 GLY A N 1
ATOM 692 C CA . GLY A 1 92 ? 11.844 5.684 11.141 1 87.06 92 GLY A CA 1
ATOM 693 C C . GLY A 1 92 ? 11.891 6.676 12.281 1 87.06 92 GLY A C 1
ATOM 694 O O . GLY A 1 92 ? 12.352 7.805 12.117 1 87.06 92 GLY A O 1
ATOM 695 N N . GLN A 1 93 ? 11.406 6.191 13.445 1 82.25 93 GLN A N 1
ATOM 696 C CA . GLN A 1 93 ? 11.406 7.074 14.609 1 82.25 93 GLN A CA 1
ATOM 697 C C . GLN A 1 93 ? 12.812 7.203 15.195 1 82.25 93 GLN A C 1
ATOM 699 O O . GLN A 1 93 ? 13.203 8.281 15.648 1 82.25 93 GLN A O 1
ATOM 704 N N . ILE A 1 94 ? 13.555 6.164 15.117 1 86.06 94 ILE A N 1
ATOM 705 C CA . ILE A 1 94 ? 14.859 6.148 15.773 1 86.06 94 ILE A CA 1
ATOM 706 C C . ILE A 1 94 ? 15.922 6.688 14.82 1 86.06 94 ILE A C 1
ATOM 708 O O . ILE A 1 94 ? 16.734 7.531 15.203 1 86.06 94 ILE A O 1
ATOM 712 N N . PHE A 1 95 ? 15.898 6.297 13.555 1 90.69 95 PHE A N 1
ATOM 713 C CA . PHE A 1 95 ? 17 6.613 12.648 1 90.69 95 PHE A CA 1
ATOM 714 C C . PHE A 1 95 ? 16.594 7.699 11.656 1 90.69 95 PHE A C 1
ATOM 716 O O . PHE A 1 95 ? 17.438 8.242 10.945 1 90.69 95 PHE A O 1
ATOM 723 N N . GLY A 1 96 ? 15.328 8.055 11.68 1 91.69 96 GLY A N 1
ATOM 724 C CA . GLY A 1 96 ? 14.836 9 10.695 1 91.69 96 GLY A CA 1
ATOM 725 C C . GLY A 1 96 ? 14.18 8.328 9.5 1 91.69 96 GLY A C 1
ATOM 726 O O . GLY A 1 96 ? 14.195 7.098 9.391 1 91.69 96 GLY A O 1
ATOM 727 N N . ARG A 1 97 ? 13.57 9.148 8.703 1 91.88 97 ARG A N 1
ATOM 728 C CA . ARG A 1 97 ? 12.875 8.617 7.531 1 91.88 97 ARG A CA 1
ATOM 729 C C . ARG A 1 97 ? 13.859 8.25 6.43 1 91.88 97 ARG A C 1
ATOM 731 O O . ARG A 1 97 ? 13.758 7.176 5.828 1 91.88 97 ARG A O 1
ATOM 738 N N . LYS A 1 98 ? 14.867 9.125 6.211 1 93 98 LYS A N 1
ATOM 739 C CA . LYS A 1 98 ? 15.828 8.922 5.129 1 93 98 LYS A CA 1
ATOM 740 C C . LYS A 1 98 ? 16.672 7.668 5.367 1 93 98 LYS A C 1
ATOM 742 O O . LYS A 1 98 ? 16.766 6.801 4.496 1 93 98 LYS A O 1
ATOM 747 N N . MET A 1 99 ? 17.234 7.562 6.52 1 94.25 99 MET A N 1
ATOM 748 C CA . MET A 1 99 ? 18.062 6.41 6.852 1 94.25 99 MET A CA 1
ATOM 749 C C . MET A 1 99 ? 17.219 5.141 6.945 1 94.25 99 MET A C 1
ATOM 751 O O . MET A 1 99 ? 17.688 4.059 6.578 1 94.25 99 MET A O 1
ATOM 755 N N . GLY A 1 100 ? 16.047 5.289 7.469 1 94.38 100 GLY A N 1
ATOM 756 C CA . GLY A 1 100 ? 15.148 4.141 7.516 1 94.38 100 GLY A CA 1
ATOM 757 C C . GLY A 1 100 ? 14.844 3.572 6.141 1 94.38 100 GLY A C 1
ATOM 758 O O . GLY A 1 100 ? 14.883 2.355 5.941 1 94.38 100 GLY A O 1
ATOM 759 N N . LEU A 1 101 ? 14.602 4.453 5.246 1 94.12 101 LEU A N 1
ATOM 760 C CA . LEU A 1 101 ? 14.312 4.031 3.879 1 94.12 101 LEU A CA 1
ATOM 761 C C . LEU A 1 101 ? 15.555 3.416 3.232 1 94.12 101 LEU A C 1
ATOM 763 O O . LEU A 1 101 ? 15.453 2.416 2.518 1 94.12 101 LEU A O 1
ATOM 767 N N . LEU A 1 102 ? 16.688 3.977 3.525 1 95.25 102 LEU A N 1
ATOM 768 C CA . LEU A 1 102 ? 17.922 3.457 2.955 1 95.25 102 LEU A CA 1
ATOM 769 C C . LEU A 1 102 ? 18.219 2.059 3.486 1 95.25 102 LEU A C 1
ATOM 771 O O . LEU A 1 102 ? 18.531 1.151 2.713 1 95.25 102 LEU A O 1
ATOM 775 N N . VAL A 1 103 ? 18.109 1.904 4.723 1 95.56 103 VAL A N 1
ATOM 776 C CA . VAL A 1 103 ? 18.359 0.605 5.336 1 95.56 103 VAL A CA 1
ATOM 777 C C . VAL A 1 103 ? 17.375 -0.429 4.789 1 95.56 103 VAL A C 1
ATOM 779 O O . VAL A 1 103 ? 17.766 -1.562 4.492 1 95.56 103 VAL A O 1
ATOM 782 N N . SER A 1 104 ? 16.141 -0.052 4.703 1 95.25 104 SER A N 1
ATOM 783 C CA . SER A 1 104 ? 15.133 -0.965 4.172 1 95.25 104 SER A CA 1
ATOM 784 C C . SER A 1 104 ? 15.477 -1.396 2.748 1 95.25 104 SER A C 1
ATOM 786 O O . SER A 1 104 ? 15.305 -2.562 2.389 1 95.25 104 SER A O 1
ATOM 788 N N . SER A 1 105 ? 15.906 -0.452 1.959 1 95.25 105 SER A N 1
ATOM 789 C CA . SER A 1 105 ? 16.266 -0.767 0.581 1 95.25 105 SER A CA 1
ATOM 790 C C . SER A 1 105 ? 17.469 -1.706 0.522 1 95.25 105 SER A C 1
ATOM 792 O O . SER A 1 105 ? 17.516 -2.611 -0.312 1 95.25 105 SER A O 1
ATOM 794 N N . LEU A 1 106 ? 18.406 -1.526 1.389 1 96.88 106 LEU A N 1
ATOM 795 C CA . LEU A 1 106 ? 19.594 -2.369 1.412 1 96.88 106 LEU A CA 1
ATOM 796 C C . LEU A 1 106 ? 19.25 -3.783 1.873 1 96.88 106 LEU A C 1
ATOM 798 O O . LEU A 1 106 ? 19.797 -4.758 1.356 1 96.88 106 LEU A O 1
ATOM 802 N N . VAL A 1 107 ? 18.422 -3.816 2.832 1 97 107 VAL A N 1
ATOM 803 C CA . VAL A 1 107 ? 17.953 -5.121 3.301 1 97 107 VAL A CA 1
ATOM 804 C C . VAL A 1 107 ? 17.234 -5.852 2.17 1 97 107 VAL A C 1
ATOM 806 O O . VAL A 1 107 ? 17.422 -7.059 1.985 1 97 107 VAL A O 1
ATOM 809 N N . PHE A 1 108 ? 16.453 -5.152 1.46 1 96.75 108 PHE A N 1
ATOM 810 C CA . PHE A 1 108 ? 15.766 -5.738 0.32 1 96.75 108 PHE A CA 1
ATOM 811 C C . PHE A 1 108 ? 16.766 -6.254 -0.713 1 96.75 108 PHE A C 1
ATOM 813 O O . PHE A 1 108 ? 16.609 -7.363 -1.227 1 96.75 108 PHE A O 1
ATOM 820 N N . ILE A 1 109 ? 17.75 -5.449 -1.021 1 96.69 109 ILE A N 1
ATOM 821 C CA . ILE A 1 109 ? 18.75 -5.82 -2.021 1 96.69 109 ILE A CA 1
ATOM 822 C C . ILE A 1 109 ? 19.5 -7.066 -1.563 1 96.69 109 ILE A C 1
ATOM 824 O O . ILE A 1 109 ? 19.781 -7.961 -2.365 1 96.69 109 ILE A O 1
ATOM 828 N N . LEU A 1 110 ? 19.781 -7.066 -0.317 1 97.38 110 LEU A N 1
ATOM 829 C CA . LEU A 1 110 ? 20.453 -8.242 0.237 1 97.38 110 LEU A CA 1
ATOM 830 C C . LEU A 1 110 ? 19.594 -9.484 0.068 1 97.38 110 LEU A C 1
ATOM 832 O O . LEU A 1 110 ? 20.078 -10.531 -0.365 1 97.38 110 LEU A O 1
ATOM 836 N N . GLY A 1 111 ? 18.344 -9.375 0.422 1 96.75 111 GLY A N 1
ATOM 837 C CA . GLY A 1 111 ? 17.438 -10.5 0.26 1 96.75 111 GLY A CA 1
ATOM 838 C C . GLY A 1 111 ? 17.281 -10.953 -1.182 1 96.75 111 GLY A C 1
ATOM 839 O O . GLY A 1 111 ? 17.344 -12.148 -1.473 1 96.75 111 GLY A O 1
ATOM 840 N N . ALA A 1 112 ? 17.078 -9.977 -2.037 1 94.94 112 ALA A N 1
ATOM 841 C CA . ALA A 1 112 ? 16.969 -10.273 -3.461 1 94.94 112 ALA A CA 1
ATOM 842 C C . ALA A 1 112 ? 18.234 -10.953 -3.977 1 94.94 112 ALA A C 1
ATOM 844 O O . ALA A 1 112 ? 18.156 -11.867 -4.805 1 94.94 112 ALA A O 1
ATOM 845 N N . GLY A 1 113 ? 19.359 -10.5 -3.502 1 95.69 113 GLY A N 1
ATOM 846 C CA . GLY A 1 113 ? 20.625 -11.109 -3.887 1 95.69 113 GLY A CA 1
ATOM 847 C C . GLY A 1 113 ? 20.75 -12.547 -3.418 1 95.69 113 GLY A C 1
ATOM 848 O O . GLY A 1 113 ? 21.234 -13.406 -4.16 1 95.69 113 GLY A O 1
ATOM 849 N N . VAL A 1 114 ? 20.375 -12.836 -2.234 1 96.06 114 VAL A N 1
ATOM 850 C CA . VAL A 1 114 ? 20.438 -14.18 -1.668 1 96.06 114 VAL A CA 1
ATOM 851 C C . VAL A 1 114 ? 19.578 -15.133 -2.502 1 96.06 114 VAL A C 1
ATOM 853 O O . VAL A 1 114 ? 19.953 -16.297 -2.686 1 96.06 114 VAL A O 1
ATOM 856 N N . MET A 1 115 ? 18.484 -14.664 -3.027 1 94.69 115 MET A N 1
ATOM 857 C CA . MET A 1 115 ? 17.594 -15.508 -3.824 1 94.69 115 MET A CA 1
ATOM 858 C C . MET A 1 115 ? 18.297 -15.969 -5.102 1 94.69 115 MET A C 1
ATOM 860 O O . MET A 1 115 ? 18 -17.047 -5.621 1 94.69 115 MET A O 1
ATOM 864 N N . LEU A 1 116 ? 19.188 -15.18 -5.594 1 94.31 116 LEU A N 1
ATOM 865 C CA . LEU A 1 116 ? 19.859 -15.5 -6.844 1 94.31 116 LEU A CA 1
ATOM 866 C C . LEU A 1 116 ? 20.859 -16.641 -6.645 1 94.31 116 LEU A C 1
ATOM 868 O O . LEU A 1 116 ? 21.344 -17.234 -7.613 1 94.31 116 LEU A O 1
ATOM 872 N N . ALA A 1 117 ? 21.125 -16.938 -5.434 1 92.88 117 ALA A N 1
ATOM 873 C CA . ALA A 1 117 ? 22.078 -18 -5.137 1 92.88 117 ALA A CA 1
ATOM 874 C C . ALA A 1 117 ? 21.422 -19.375 -5.242 1 92.88 117 ALA A C 1
ATOM 876 O O . ALA A 1 117 ? 22.094 -20.406 -5.191 1 92.88 117 ALA A O 1
ATOM 877 N N . ALA A 1 118 ? 20.109 -19.344 -5.363 1 92.31 118 ALA A N 1
ATOM 878 C CA . ALA A 1 118 ? 19.391 -20.609 -5.445 1 92.31 118 ALA A CA 1
ATOM 879 C C . ALA A 1 118 ? 19.703 -21.328 -6.754 1 92.31 118 ALA A C 1
ATOM 881 O O . ALA A 1 118 ? 19.828 -20.703 -7.805 1 92.31 118 ALA A O 1
ATOM 882 N N . ASP A 1 119 ? 19.953 -22.578 -6.691 1 90.06 119 ASP A N 1
ATOM 883 C CA . ASP A 1 119 ? 20.125 -23.438 -7.852 1 90.06 119 ASP A CA 1
ATOM 884 C C . ASP A 1 119 ? 19.75 -24.891 -7.52 1 90.06 119 ASP A C 1
ATOM 886 O O . ASP A 1 119 ? 19.344 -25.188 -6.398 1 90.06 119 ASP A O 1
ATOM 890 N N . GLY A 1 120 ? 19.812 -25.672 -8.539 1 87 120 GLY A N 1
ATOM 891 C CA . GLY A 1 120 ? 19.438 -27.062 -8.352 1 87 120 GLY A CA 1
ATOM 892 C C . GLY A 1 120 ? 20.234 -27.75 -7.254 1 87 120 GLY A C 1
ATOM 893 O O . GLY A 1 120 ? 19.688 -28.578 -6.516 1 87 120 GLY A O 1
ATOM 894 N N . ALA A 1 121 ? 21.391 -27.438 -7.09 1 86.88 121 ALA A N 1
ATOM 895 C CA . ALA A 1 121 ? 22.266 -28.062 -6.09 1 86.88 121 ALA A CA 1
ATOM 896 C C . ALA A 1 121 ? 21.938 -27.547 -4.691 1 86.88 121 ALA A C 1
ATOM 898 O O . ALA A 1 121 ? 21.859 -28.328 -3.738 1 86.88 121 ALA A O 1
ATOM 899 N N . ARG A 1 122 ? 21.734 -26.25 -4.441 1 88.81 122 ARG A N 1
ATOM 900 C CA . ARG A 1 122 ? 21.484 -25.625 -3.15 1 88.81 122 ARG A CA 1
ATOM 901 C C . ARG A 1 122 ? 20.016 -25.75 -2.752 1 88.81 122 ARG A C 1
ATOM 903 O O . ARG A 1 122 ? 19.672 -25.641 -1.574 1 88.81 122 ARG A O 1
ATOM 910 N N . GLY A 1 123 ? 19.266 -25.938 -3.77 1 91.12 123 GLY A N 1
ATOM 911 C CA . GLY A 1 123 ? 17.859 -26.094 -3.475 1 91.12 123 GLY A CA 1
ATOM 912 C C . GLY A 1 123 ? 17.125 -24.766 -3.305 1 91.12 123 GLY A C 1
ATOM 913 O O . GLY A 1 123 ? 17.594 -23.734 -3.785 1 91.12 123 GLY A O 1
ATOM 914 N N . LEU A 1 124 ? 15.945 -24.875 -2.629 1 93 124 LEU A N 1
ATOM 915 C CA . LEU A 1 124 ? 15.07 -23.703 -2.488 1 93 124 LEU A CA 1
ATOM 916 C C . LEU A 1 124 ? 15.43 -22.906 -1.248 1 93 124 LEU A C 1
ATOM 918 O O . LEU A 1 124 ? 14.852 -21.844 -0.999 1 93 124 LEU A O 1
ATOM 922 N N . GLY A 1 125 ? 16.359 -23.297 -0.51 1 93.12 125 GLY A N 1
ATOM 923 C CA . GLY A 1 125 ? 16.766 -22.641 0.721 1 93.12 125 GLY A CA 1
ATOM 924 C C . GLY A 1 125 ? 17.062 -21.172 0.538 1 93.12 125 GLY A C 1
ATOM 925 O O . GLY A 1 125 ? 16.484 -20.328 1.218 1 93.12 125 GLY A O 1
ATOM 926 N N . PRO A 1 126 ? 17.938 -20.891 -0.397 1 94.75 126 PRO A N 1
ATOM 927 C CA . PRO A 1 126 ? 18.25 -19.469 -0.634 1 94.75 126 PRO A CA 1
ATOM 928 C C . PRO A 1 126 ? 17.016 -18.656 -1.027 1 94.75 126 PRO A C 1
ATOM 930 O O . PRO A 1 126 ? 16.938 -17.469 -0.704 1 94.75 126 PRO A O 1
ATOM 933 N N . ILE A 1 127 ? 16.109 -19.25 -1.671 1 93.69 127 ILE A N 1
ATOM 934 C CA . ILE A 1 127 ? 14.891 -18.547 -2.049 1 93.69 127 ILE A CA 1
ATOM 935 C C . ILE A 1 127 ? 14.055 -18.266 -0.804 1 93.69 127 ILE A C 1
ATOM 937 O O . ILE A 1 127 ? 13.594 -17.141 -0.603 1 93.69 127 ILE A O 1
ATOM 941 N N . TYR A 1 128 ? 13.953 -19.25 0.083 1 93.56 128 TYR A N 1
ATOM 942 C CA . TYR A 1 128 ? 13.211 -19.047 1.325 1 93.56 128 TYR A CA 1
ATOM 943 C C . TYR A 1 128 ? 13.867 -17.969 2.18 1 93.56 128 TYR A C 1
ATOM 945 O O . TYR A 1 128 ? 13.195 -17.016 2.615 1 93.56 128 TYR A O 1
ATOM 953 N N . GLY A 1 129 ? 15.062 -18.109 2.352 1 94.56 129 GLY A N 1
ATOM 954 C CA . GLY A 1 129 ? 15.781 -17.141 3.162 1 94.56 129 GLY A CA 1
ATOM 955 C C . GLY A 1 129 ? 15.805 -15.758 2.553 1 94.56 129 GLY A C 1
ATOM 956 O O . GLY A 1 129 ? 15.633 -14.766 3.26 1 94.56 129 GLY A O 1
ATOM 957 N N . GLY A 1 130 ? 16.062 -15.664 1.31 1 95.81 130 GLY A N 1
ATOM 958 C CA . GLY A 1 130 ? 16.062 -14.383 0.619 1 95.81 130 GLY A CA 1
ATOM 959 C C . GLY A 1 130 ? 14.719 -13.68 0.653 1 95.81 130 GLY A C 1
ATOM 960 O O . GLY A 1 130 ? 14.656 -12.453 0.793 1 95.81 130 GLY A O 1
ATOM 961 N N . ARG A 1 131 ? 13.703 -14.438 0.593 1 93.94 131 ARG A N 1
ATOM 962 C CA . ARG A 1 131 ? 12.359 -13.867 0.594 1 93.94 131 ARG A CA 1
ATOM 963 C C . ARG A 1 131 ? 12 -13.305 1.966 1 93.94 131 ARG A C 1
ATOM 965 O O . ARG A 1 131 ? 11.32 -12.289 2.064 1 93.94 131 ARG A O 1
ATOM 972 N N . ILE A 1 132 ? 12.477 -13.969 2.957 1 94.69 132 ILE A N 1
ATOM 973 C CA . ILE A 1 132 ? 12.242 -13.445 4.301 1 94.69 132 ILE A CA 1
ATOM 974 C C . ILE A 1 132 ? 12.953 -12.102 4.465 1 94.69 132 ILE A C 1
ATOM 976 O O . ILE A 1 132 ? 12.344 -11.125 4.914 1 94.69 132 ILE A O 1
ATOM 980 N N . VAL A 1 133 ? 14.141 -12.102 4.055 1 96.75 133 VAL A N 1
ATOM 981 C CA . VAL A 1 133 ? 14.953 -10.898 4.199 1 96.75 133 VAL A CA 1
ATOM 982 C C . VAL A 1 133 ? 14.406 -9.797 3.287 1 96.75 133 VAL A C 1
ATOM 984 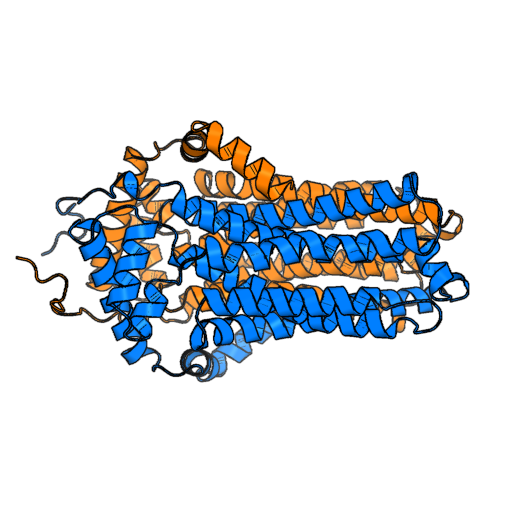O O . VAL A 1 133 ? 14.273 -8.648 3.705 1 96.75 133 VAL A O 1
ATOM 987 N N . ALA A 1 134 ? 14.102 -10.156 2.062 1 95.06 134 ALA A N 1
ATOM 988 C CA . ALA A 1 134 ? 13.508 -9.195 1.136 1 95.06 134 ALA A CA 1
ATOM 989 C C . ALA A 1 134 ? 12.18 -8.664 1.671 1 95.06 134 ALA A C 1
ATOM 991 O O . ALA A 1 134 ? 11.883 -7.477 1.546 1 95.06 134 ALA A O 1
ATOM 992 N N . GLY A 1 135 ? 11.422 -9.547 2.225 1 94 135 GLY A N 1
ATOM 993 C CA . GLY A 1 135 ? 10.164 -9.148 2.826 1 94 135 GLY A CA 1
ATOM 994 C C . GLY A 1 135 ? 10.328 -8.164 3.967 1 94 135 GLY A C 1
ATOM 995 O O . GLY A 1 135 ? 9.555 -7.207 4.086 1 94 135 GLY A O 1
ATOM 996 N N . LEU A 1 136 ? 11.312 -8.367 4.754 1 95.25 136 LEU A N 1
ATOM 997 C CA . LEU A 1 136 ? 11.602 -7.445 5.844 1 95.25 136 LEU A CA 1
ATOM 998 C C . LEU A 1 136 ? 11.875 -6.043 5.309 1 95.25 136 LEU A C 1
ATOM 1000 O O . LEU A 1 136 ? 11.359 -5.059 5.844 1 95.25 136 LEU A O 1
ATOM 1004 N N . GLY A 1 137 ? 12.656 -6.023 4.293 1 95.56 137 GLY A N 1
ATOM 1005 C CA . GLY A 1 137 ? 12.945 -4.742 3.672 1 95.56 137 GLY A CA 1
ATOM 1006 C C . GLY A 1 137 ? 11.727 -4.086 3.055 1 95.56 137 GLY A C 1
ATOM 1007 O O . GLY A 1 137 ? 11.5 -2.887 3.232 1 95.56 137 GLY A O 1
ATOM 1008 N N . ILE A 1 138 ? 10.938 -4.832 2.408 1 94.06 138 ILE A N 1
ATOM 1009 C CA . ILE A 1 138 ? 9.742 -4.336 1.725 1 94.06 138 ILE A CA 1
ATOM 1010 C C . ILE A 1 138 ? 8.711 -3.879 2.754 1 94.06 138 ILE A C 1
ATOM 1012 O O . ILE A 1 138 ? 8.102 -2.818 2.598 1 94.06 138 ILE A O 1
ATOM 1016 N N . GLY A 1 139 ? 8.555 -4.68 3.746 1 91.94 139 GLY A N 1
ATOM 1017 C CA . GLY A 1 139 ? 7.629 -4.301 4.801 1 91.94 139 GLY A CA 1
ATOM 1018 C C . GLY A 1 139 ? 7.977 -2.98 5.461 1 91.94 139 GLY A C 1
ATOM 1019 O O . GLY A 1 139 ? 7.105 -2.135 5.664 1 91.94 139 GLY A O 1
ATOM 1020 N N . ALA A 1 140 ? 9.164 -2.844 5.738 1 93.25 140 ALA A N 1
ATOM 1021 C CA . ALA A 1 140 ? 9.625 -1.604 6.359 1 93.25 140 ALA A CA 1
ATOM 1022 C C . ALA A 1 140 ? 9.469 -0.422 5.406 1 93.25 140 ALA A C 1
ATOM 1024 O O . ALA A 1 140 ? 9 0.646 5.805 1 93.25 140 ALA A O 1
ATOM 1025 N N . ALA A 1 141 ? 9.828 -0.627 4.219 1 92.56 141 ALA A N 1
ATOM 1026 C CA . ALA A 1 141 ? 9.727 0.435 3.221 1 92.56 141 ALA A CA 1
ATOM 1027 C C . ALA A 1 141 ? 8.273 0.814 2.971 1 92.56 141 ALA A C 1
ATOM 1029 O O . ALA A 1 141 ? 7.961 1.981 2.723 1 92.56 141 ALA A O 1
ATOM 1030 N N . SER A 1 142 ? 7.434 -0.133 3 1 90.12 142 SER A N 1
ATOM 1031 C CA . SER A 1 142 ? 6.02 0.111 2.723 1 90.12 142 SER A CA 1
ATOM 1032 C C . SER A 1 142 ? 5.375 0.934 3.832 1 90.12 142 SER A C 1
ATOM 1034 O O . SER A 1 142 ? 4.395 1.646 3.594 1 90.12 142 SER A O 1
ATOM 1036 N N . ASN A 1 143 ? 5.891 0.811 4.977 1 88.25 143 ASN A N 1
ATOM 1037 C CA . ASN A 1 143 ? 5.41 1.612 6.098 1 88.25 143 ASN A CA 1
ATOM 1038 C C 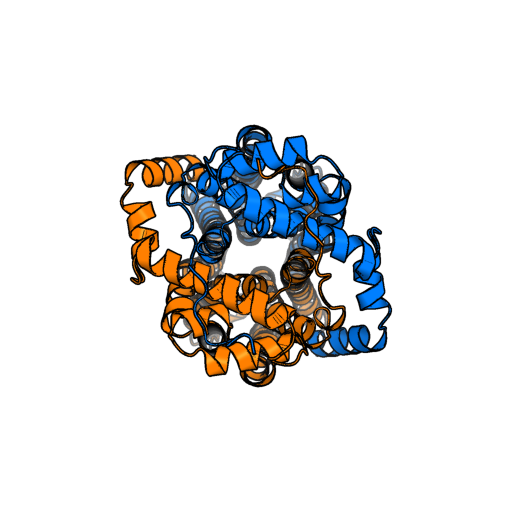. ASN A 1 143 ? 6.02 3.01 6.09 1 88.25 143 ASN A C 1
ATOM 1040 O O . ASN A 1 143 ? 5.309 4.004 6.25 1 88.25 143 ASN A O 1
ATOM 1044 N N . LEU A 1 144 ? 7.234 3.113 5.773 1 90.62 144 LEU A N 1
ATOM 1045 C CA . LEU A 1 144 ? 7.992 4.352 5.926 1 90.62 144 LEU A CA 1
ATOM 1046 C C . LEU A 1 144 ? 7.746 5.289 4.746 1 90.62 144 LEU A C 1
ATOM 1048 O O . LEU A 1 144 ? 7.758 6.512 4.906 1 90.62 144 LEU A O 1
ATOM 1052 N N . THR A 1 145 ? 7.527 4.734 3.635 1 91.38 145 THR A N 1
ATOM 1053 C CA . THR A 1 145 ? 7.445 5.551 2.43 1 91.38 145 THR A CA 1
ATOM 1054 C C . THR A 1 145 ? 6.207 6.438 2.459 1 91.38 145 THR A C 1
ATOM 1056 O O . THR A 1 145 ? 6.301 7.656 2.287 1 91.38 145 THR A O 1
ATOM 1059 N N . PRO A 1 146 ? 5.051 5.832 2.695 1 86.81 146 PRO A N 1
ATOM 1060 C CA . PRO A 1 146 ? 3.879 6.711 2.773 1 86.81 146 PRO A CA 1
ATOM 1061 C C . PRO A 1 146 ? 3.945 7.68 3.951 1 86.81 146 PRO A C 1
ATOM 1063 O O . PRO A 1 146 ? 3.43 8.797 3.865 1 86.81 146 PRO A O 1
ATOM 1066 N N . LEU A 1 147 ? 4.516 7.27 4.992 1 85.5 147 LEU A N 1
ATOM 1067 C CA . LEU A 1 147 ? 4.711 8.156 6.129 1 85.5 147 LEU A CA 1
ATOM 1068 C C . LEU A 1 147 ? 5.555 9.367 5.738 1 85.5 147 LEU A C 1
ATOM 1070 O O . LEU A 1 147 ? 5.207 10.508 6.059 1 85.5 147 LEU A O 1
ATOM 1074 N N . TYR A 1 148 ? 6.609 9.156 5.07 1 89.81 148 TYR A N 1
ATOM 1075 C CA . TYR A 1 148 ? 7.496 10.219 4.613 1 89.81 148 TYR A CA 1
ATOM 1076 C C . TYR A 1 148 ? 6.762 11.172 3.68 1 89.81 148 TYR A C 1
ATOM 1078 O O . TYR A 1 148 ? 6.859 12.398 3.83 1 89.81 148 TYR A O 1
ATOM 1086 N N . ILE A 1 149 ? 6.008 10.656 2.785 1 87.81 149 ILE A N 1
ATOM 1087 C CA . ILE A 1 149 ? 5.258 11.453 1.824 1 87.81 149 ILE A CA 1
ATOM 1088 C C . ILE A 1 149 ? 4.25 12.336 2.562 1 87.81 149 ILE A C 1
ATOM 1090 O O . ILE A 1 149 ? 4.102 13.516 2.248 1 87.81 149 ILE A O 1
ATOM 1094 N N . SER A 1 150 ? 3.623 11.781 3.564 1 84.25 150 SER A N 1
ATOM 1095 C CA . SER A 1 150 ? 2.604 12.516 4.309 1 84.25 150 SER A CA 1
ATOM 1096 C C . SER A 1 150 ? 3.219 13.656 5.109 1 84.25 150 SER A C 1
ATOM 1098 O O . SER A 1 150 ? 2.562 14.672 5.355 1 84.25 150 SER A O 1
ATOM 1100 N N . GLU A 1 151 ? 4.43 13.508 5.457 1 85.19 151 GLU A N 1
ATOM 1101 C CA . GLU A 1 151 ? 5.09 14.523 6.277 1 85.19 151 GLU A CA 1
ATOM 1102 C C . GLU A 1 151 ? 5.605 15.672 5.422 1 85.19 151 GLU A C 1
ATOM 1104 O O . GLU A 1 151 ? 5.672 16.812 5.883 1 85.19 151 GLU A O 1
ATOM 1109 N N . ILE A 1 152 ? 5.953 15.398 4.219 1 88.25 152 ILE A N 1
ATOM 1110 C CA . ILE A 1 152 ? 6.617 16.438 3.438 1 88.25 152 ILE A CA 1
ATOM 1111 C C . ILE A 1 152 ? 5.621 17.078 2.471 1 88.25 152 ILE A C 1
ATOM 1113 O O . ILE A 1 152 ? 5.859 18.172 1.956 1 88.25 152 ILE A O 1
ATOM 1117 N N . ALA A 1 153 ? 4.547 16.375 2.178 1 85 153 ALA A N 1
ATOM 1118 C CA . ALA A 1 153 ? 3.596 16.859 1.179 1 85 153 ALA A CA 1
ATOM 1119 C C . ALA A 1 153 ? 2.73 17.984 1.739 1 85 153 ALA A C 1
ATOM 1121 O O . ALA A 1 153 ? 2.238 17.891 2.867 1 85 153 ALA A O 1
ATOM 1122 N N . PRO A 1 154 ? 2.672 19.031 0.926 1 81.25 154 PRO A N 1
ATOM 1123 C CA . PRO A 1 154 ? 1.628 19.984 1.295 1 81.25 154 PRO A CA 1
ATOM 1124 C C . PRO A 1 154 ? 0.239 19.359 1.354 1 81.25 154 PRO A C 1
ATOM 1126 O O . PRO A 1 154 ? -0.066 18.453 0.572 1 81.25 154 PRO A O 1
ATOM 1129 N N . PRO A 1 155 ? -0.544 19.797 2.207 1 75.06 155 PRO A N 1
ATOM 1130 C CA . PRO A 1 155 ? -1.85 19.172 2.426 1 75.06 155 PRO A CA 1
ATOM 1131 C C . PRO A 1 155 ? -2.668 19.047 1.142 1 75.06 155 PRO A C 1
ATOM 1133 O O . PRO A 1 155 ? -3.33 18.031 0.92 1 75.06 155 PRO A O 1
ATOM 1136 N N . ALA A 1 156 ? -2.514 19.922 0.249 1 71.19 156 ALA A N 1
ATOM 1137 C CA . ALA A 1 156 ? -3.365 19.984 -0.936 1 71.19 156 ALA A CA 1
ATOM 1138 C C . ALA A 1 156 ? -3.021 18.859 -1.916 1 71.19 156 ALA A C 1
ATOM 1140 O O . ALA A 1 156 ? -3.879 18.406 -2.676 1 71.19 156 ALA A O 1
ATOM 1141 N N . ILE A 1 157 ? -1.793 18.469 -1.846 1 78.94 157 ILE A N 1
ATOM 1142 C CA . ILE A 1 157 ? -1.402 17.484 -2.852 1 78.94 157 ILE A CA 1
ATOM 1143 C C . ILE A 1 157 ? -0.982 16.188 -2.17 1 78.94 157 ILE A C 1
ATOM 1145 O O . ILE A 1 157 ? -0.43 15.297 -2.814 1 78.94 157 ILE A O 1
ATOM 1149 N N . ARG A 1 158 ? -1.198 16.141 -0.9 1 79.94 158 ARG A N 1
ATOM 1150 C CA . ARG A 1 158 ? -0.829 14.945 -0.14 1 79.94 158 ARG A CA 1
ATOM 1151 C C . ARG A 1 158 ? -1.519 13.703 -0.696 1 79.94 158 ARG A C 1
ATOM 1153 O O . ARG A 1 158 ? -0.877 12.672 -0.903 1 79.94 158 ARG A O 1
ATOM 1160 N N . GLY A 1 159 ? -2.773 13.82 -0.946 1 73.19 159 GLY A N 1
ATOM 1161 C CA . GLY A 1 159 ? -3.51 12.703 -1.508 1 73.19 159 GLY A CA 1
ATOM 1162 C C . GLY A 1 159 ? -2.992 12.266 -2.865 1 73.19 159 GLY A C 1
ATOM 1163 O O . GLY A 1 159 ? -2.898 11.07 -3.146 1 73.19 159 GLY A O 1
ATOM 1164 N N . GLN A 1 160 ? -2.65 13.195 -3.6 1 77.19 160 GLN A N 1
ATOM 1165 C CA . GLN A 1 160 ? -2.133 12.906 -4.934 1 77.19 160 GLN A CA 1
ATOM 1166 C C . GLN A 1 160 ? -0.798 12.172 -4.855 1 77.19 160 GLN A C 1
ATOM 1168 O O . GLN A 1 160 ? -0.549 11.242 -5.629 1 77.19 160 GLN A O 1
ATOM 1173 N N . LEU A 1 161 ? 0.026 12.602 -3.979 1 83.44 161 LEU A N 1
ATOM 1174 C CA . LEU A 1 161 ? 1.345 11.984 -3.863 1 83.44 161 LEU A CA 1
ATOM 1175 C C . LEU A 1 161 ? 1.24 10.578 -3.293 1 83.44 161 LEU A C 1
ATOM 1177 O O . LEU A 1 161 ? 1.965 9.672 -3.721 1 83.44 161 LEU A O 1
ATOM 1181 N N . ILE A 1 162 ? 0.376 10.43 -2.379 1 81.25 162 ILE A N 1
ATOM 1182 C CA . ILE A 1 162 ? 0.132 9.094 -1.854 1 81.25 162 ILE A CA 1
ATOM 1183 C C . ILE A 1 162 ? -0.487 8.219 -2.943 1 81.25 162 ILE A C 1
ATOM 1185 O O . ILE A 1 162 ? -0.166 7.031 -3.051 1 81.25 162 ILE A O 1
ATOM 1189 N N . GLY A 1 163 ? -1.358 8.82 -3.721 1 79.38 163 GLY A N 1
ATOM 1190 C CA . GLY A 1 163 ? -1.917 8.117 -4.859 1 79.38 163 GLY A CA 1
ATOM 1191 C C . GLY A 1 163 ? -0.864 7.645 -5.848 1 79.38 163 GLY A C 1
ATOM 1192 O O . GLY A 1 163 ? -0.956 6.539 -6.383 1 79.38 163 GLY A O 1
ATOM 1193 N N . MET A 1 164 ? 0.07 8.406 -6.016 1 82.31 164 MET A N 1
ATOM 1194 C CA . MET A 1 164 ? 1.16 8.047 -6.918 1 82.31 164 MET A CA 1
ATOM 1195 C C . MET A 1 164 ? 1.93 6.84 -6.387 1 82.31 164 MET A C 1
ATOM 1197 O O . MET A 1 164 ? 2.355 5.98 -7.16 1 82.31 164 MET A O 1
ATOM 1201 N N . TYR A 1 165 ? 2.127 6.879 -5.098 1 85.38 165 TYR A N 1
ATOM 1202 C CA . TYR A 1 165 ? 2.742 5.715 -4.469 1 85.38 165 TYR A CA 1
ATOM 1203 C C . TYR A 1 165 ? 1.938 4.453 -4.754 1 85.38 165 TYR A C 1
ATOM 1205 O O . TYR A 1 165 ? 2.504 3.418 -5.113 1 85.38 165 TYR A O 1
ATOM 1213 N N . GLU A 1 166 ? 0.684 4.562 -4.707 1 82.5 166 GLU A N 1
ATOM 1214 C CA . GLU A 1 166 ? -0.182 3.406 -4.93 1 82.5 166 GLU A CA 1
ATOM 1215 C C . GLU A 1 166 ? -0.168 2.979 -6.395 1 82.5 166 GLU A C 1
ATOM 1217 O O . GLU A 1 166 ? -0.166 1.782 -6.695 1 82.5 166 GLU A O 1
ATOM 1222 N N . ILE A 1 167 ? -0.18 3.926 -7.25 1 82.44 167 ILE A N 1
ATOM 1223 C CA . ILE A 1 167 ? -0.089 3.625 -8.672 1 82.44 167 ILE A CA 1
ATOM 1224 C C . ILE A 1 167 ? 1.242 2.938 -8.977 1 82.44 167 ILE A C 1
ATOM 1226 O O . ILE A 1 167 ? 1.309 2.041 -9.82 1 82.44 167 ILE A O 1
ATOM 1230 N N . GLY A 1 168 ? 2.244 3.377 -8.297 1 86.56 168 GLY A N 1
ATOM 1231 C CA . GLY A 1 168 ? 3.541 2.738 -8.445 1 86.56 168 GLY A CA 1
ATOM 1232 C C . GLY A 1 168 ? 3.521 1.261 -8.102 1 86.56 168 GLY A C 1
ATOM 1233 O O . GLY A 1 168 ? 4.148 0.449 -8.789 1 86.56 168 GLY A O 1
ATOM 1234 N N . TRP A 1 169 ? 2.814 0.938 -7.047 1 86.06 169 TRP A N 1
ATOM 1235 C CA . TRP A 1 169 ? 2.654 -0.463 -6.668 1 86.06 169 TRP A CA 1
ATOM 1236 C C . TRP A 1 169 ? 2.049 -1.27 -7.812 1 86.06 169 TRP A C 1
ATOM 1238 O O . TRP A 1 169 ? 2.525 -2.361 -8.133 1 86.06 169 TRP A O 1
ATOM 1248 N N . GLN A 1 170 ? 1.064 -0.697 -8.398 1 83.5 170 GLN A N 1
ATOM 1249 C CA . GLN A 1 170 ? 0.356 -1.396 -9.469 1 83.5 170 GLN A CA 1
ATOM 1250 C C . GLN A 1 170 ? 1.236 -1.545 -10.703 1 83.5 170 GLN A C 1
ATOM 1252 O O . GLN A 1 170 ? 1.207 -2.582 -11.367 1 83.5 170 GLN A O 1
ATOM 1257 N N . ILE A 1 171 ? 1.936 -0.536 -10.969 1 85.31 171 ILE A N 1
ATOM 1258 C CA . ILE A 1 171 ? 2.852 -0.582 -12.102 1 85.31 171 ILE A CA 1
ATOM 1259 C C . ILE A 1 171 ? 3.898 -1.669 -11.875 1 85.31 171 ILE A C 1
ATOM 1261 O O . ILE A 1 171 ? 4.238 -2.414 -12.797 1 85.31 171 ILE A O 1
ATOM 1265 N N . GLY A 1 172 ? 4.422 -1.692 -10.703 1 87.12 172 GLY A N 1
ATOM 1266 C CA . GLY A 1 172 ? 5.367 -2.752 -10.383 1 87.12 172 GLY A CA 1
ATOM 1267 C C . GLY A 1 172 ? 4.809 -4.141 -10.633 1 87.12 172 GLY A C 1
ATOM 1268 O O . GLY A 1 172 ? 5.492 -4.992 -11.211 1 87.12 172 GLY A O 1
ATOM 1269 N N . GLY A 1 173 ? 3.621 -4.355 -10.203 1 83.69 173 GLY A N 1
ATOM 1270 C CA . GLY A 1 173 ? 2.977 -5.637 -10.438 1 83.69 173 GLY A CA 1
ATOM 1271 C C . GLY A 1 173 ? 2.812 -5.965 -11.906 1 83.69 173 GLY A C 1
ATOM 1272 O O . GLY A 1 173 ? 3.07 -7.094 -12.328 1 83.69 173 GLY A O 1
ATOM 1273 N N . LEU A 1 174 ? 2.41 -5.02 -12.695 1 83.19 174 LEU A N 1
ATOM 1274 C CA . LEU A 1 174 ? 2.205 -5.219 -14.125 1 83.19 174 LEU A CA 1
ATOM 1275 C C . LEU A 1 174 ? 3.523 -5.523 -14.828 1 83.19 174 LEU A C 1
ATOM 1277 O O . LEU A 1 174 ? 3.574 -6.363 -15.727 1 83.19 174 LEU A O 1
ATOM 1281 N N . VAL A 1 175 ? 4.473 -4.844 -14.398 1 84.81 175 VAL A N 1
ATOM 1282 C CA . VAL A 1 175 ? 5.789 -5.082 -14.977 1 84.81 175 VAL A CA 1
ATOM 1283 C C . VAL A 1 175 ? 6.242 -6.504 -14.656 1 84.81 175 VAL A C 1
ATOM 1285 O O . VAL A 1 175 ? 6.875 -7.16 -15.492 1 84.81 175 VAL A O 1
ATOM 1288 N N . GLY A 1 176 ? 6.02 -6.918 -13.461 1 81.88 176 GLY A N 1
ATOM 1289 C CA . GLY A 1 176 ? 6.344 -8.289 -13.102 1 81.88 176 GLY A CA 1
ATOM 1290 C C . GLY A 1 176 ? 5.719 -9.312 -14.031 1 81.88 176 GLY A C 1
ATOM 1291 O O . GLY A 1 176 ? 6.383 -10.258 -14.461 1 81.88 176 GLY A O 1
ATOM 1292 N N . PHE A 1 177 ? 4.512 -9.07 -14.375 1 75.69 177 PHE A N 1
ATOM 1293 C CA . PHE A 1 177 ? 3.812 -9.969 -15.297 1 75.69 177 PHE A CA 1
ATOM 1294 C C . PHE A 1 177 ? 4.461 -9.945 -16.672 1 75.69 177 PHE A C 1
ATOM 1296 O O . PHE A 1 177 ? 4.703 -11 -17.266 1 75.69 177 PHE A O 1
ATOM 1303 N N . TRP A 1 178 ? 4.707 -8.773 -17.125 1 83.12 178 TRP A N 1
ATOM 1304 C CA . TRP A 1 178 ? 5.211 -8.656 -18.484 1 83.12 178 TRP A CA 1
ATOM 1305 C C . TRP A 1 178 ? 6.629 -9.203 -18.594 1 83.12 178 TRP A C 1
ATOM 1307 O O . TRP A 1 178 ? 7.016 -9.742 -19.641 1 83.12 178 TRP A O 1
ATOM 1317 N N . ILE A 1 179 ? 7.363 -9.109 -17.609 1 85.62 179 ILE A N 1
ATOM 1318 C CA . ILE A 1 179 ? 8.695 -9.695 -17.594 1 85.62 179 ILE A CA 1
ATOM 1319 C C . ILE A 1 179 ? 8.594 -11.219 -17.672 1 85.62 179 ILE A C 1
ATOM 1321 O O . ILE A 1 179 ? 9.281 -11.859 -18.469 1 85.62 179 ILE A O 1
ATOM 1325 N N . ASN A 1 180 ? 7.773 -11.773 -16.875 1 81.94 180 ASN A N 1
ATOM 1326 C CA . ASN A 1 180 ? 7.594 -13.227 -16.906 1 81.94 180 ASN A CA 1
ATOM 1327 C C . ASN A 1 180 ? 7.047 -13.695 -18.25 1 81.94 180 ASN A C 1
ATOM 1329 O O . ASN A 1 180 ? 7.457 -14.742 -18.766 1 81.94 180 ASN A O 1
ATOM 1333 N N . TYR A 1 181 ? 6.125 -12.93 -18.734 1 80.56 181 TYR A N 1
ATOM 1334 C CA . TYR A 1 181 ? 5.586 -13.258 -20.047 1 80.56 181 TYR A CA 1
ATOM 1335 C C . TYR A 1 181 ? 6.676 -13.211 -21.109 1 80.56 181 TYR A C 1
ATOM 1337 O O . TYR A 1 181 ? 6.75 -14.086 -21.969 1 80.56 181 TYR A O 1
ATOM 1345 N N . GLY A 1 182 ? 7.438 -12.195 -21.078 1 83.88 182 GLY A N 1
ATOM 1346 C CA . GLY A 1 182 ? 8.531 -12.062 -22.031 1 83.88 182 GLY A CA 1
ATOM 1347 C C . GLY A 1 182 ? 9.555 -13.172 -21.922 1 83.88 182 GLY A C 1
ATOM 1348 O O . GLY A 1 182 ? 10.023 -13.695 -22.938 1 83.88 182 GLY A O 1
ATOM 1349 N N . VAL A 1 183 ? 9.914 -13.531 -20.734 1 83.56 183 VAL A N 1
ATOM 1350 C CA . VAL A 1 183 ? 10.914 -14.57 -20.516 1 83.56 183 VAL A CA 1
ATOM 1351 C C . VAL A 1 183 ? 10.359 -15.922 -20.984 1 83.56 183 VAL A C 1
ATOM 1353 O O . VAL A 1 183 ? 11.094 -16.734 -21.562 1 83.56 183 VAL A O 1
ATOM 1356 N N . THR A 1 184 ? 9.148 -16.172 -20.75 1 80.62 184 THR A N 1
ATOM 1357 C CA . THR A 1 184 ? 8.523 -17.438 -21.156 1 80.62 184 THR A CA 1
ATOM 1358 C C . THR A 1 184 ? 8.492 -17.547 -22.672 1 80.62 184 THR A C 1
ATOM 1360 O O . THR A 1 184 ? 8.672 -18.641 -23.219 1 80.62 184 THR A O 1
ATOM 1363 N N . GLN A 1 185 ? 8.258 -16.453 -23.312 1 82.38 185 GLN A N 1
ATOM 1364 C CA . GLN A 1 185 ? 8.078 -16.469 -24.766 1 82.38 185 GLN A CA 1
ATOM 1365 C C . GLN A 1 185 ? 9.422 -16.469 -25.484 1 82.38 185 GLN A C 1
ATOM 1367 O O . GLN A 1 185 ? 9.547 -17.031 -26.562 1 82.38 185 GLN A O 1
ATOM 1372 N N . HIS A 1 186 ? 10.375 -15.828 -24.859 1 86.38 186 HIS A N 1
ATOM 1373 C CA . HIS A 1 186 ? 11.555 -15.531 -25.672 1 86.38 186 HIS A CA 1
ATOM 1374 C C . HIS A 1 186 ? 12.789 -16.25 -25.125 1 86.38 186 HIS A C 1
ATOM 1376 O O . HIS A 1 186 ? 13.836 -16.266 -25.781 1 86.38 186 HIS A O 1
ATOM 1382 N N . ILE A 1 187 ? 12.719 -16.766 -23.984 1 85.81 187 ILE A N 1
ATOM 1383 C CA . ILE A 1 187 ? 13.867 -17.453 -23.391 1 85.81 187 ILE A CA 1
ATOM 1384 C C . ILE A 1 187 ? 13.547 -18.938 -23.219 1 85.81 187 ILE A C 1
ATOM 1386 O O . ILE A 1 187 ? 12.523 -19.281 -22.625 1 85.81 187 ILE A O 1
ATOM 1390 N N . ALA A 1 188 ? 14.398 -19.734 -23.734 1 82.81 188 ALA A N 1
ATOM 1391 C CA . ALA A 1 188 ? 14.219 -21.188 -23.625 1 82.81 188 ALA A CA 1
ATOM 1392 C C . ALA A 1 188 ? 14.242 -21.641 -22.172 1 82.81 188 ALA A C 1
ATOM 1394 O O . ALA A 1 188 ? 14.852 -20.984 -21.328 1 82.81 188 ALA A O 1
ATOM 1395 N N . ALA A 1 189 ? 13.578 -22.656 -21.922 1 81.44 189 ALA A N 1
ATOM 1396 C CA . ALA A 1 189 ? 13.516 -23.203 -20.562 1 81.44 189 ALA A CA 1
ATOM 1397 C C . ALA A 1 189 ? 14.898 -23.578 -20.062 1 81.44 189 ALA A C 1
ATOM 1399 O O . ALA A 1 189 ? 15.508 -24.531 -20.531 1 81.44 189 ALA A O 1
ATOM 1400 N N . SER A 1 190 ? 15.445 -22.781 -19.234 1 85.69 190 SER A N 1
ATOM 1401 C CA . SER A 1 190 ? 16.766 -22.938 -18.625 1 85.69 190 SER A CA 1
ATOM 1402 C C . SER A 1 190 ? 16.844 -22.188 -17.312 1 85.69 190 SER A C 1
ATOM 1404 O O . SER A 1 190 ? 15.867 -21.562 -16.875 1 85.69 190 SER A O 1
ATOM 1406 N N . ARG A 1 191 ? 17.953 -22.328 -16.734 1 86.06 191 ARG A N 1
ATOM 1407 C CA . ARG A 1 191 ? 18.188 -21.609 -15.492 1 86.06 191 ARG A CA 1
ATOM 1408 C C . ARG A 1 191 ? 18.016 -20.109 -15.672 1 86.06 191 ARG A C 1
ATOM 1410 O O . ARG A 1 191 ? 17.453 -19.422 -14.812 1 86.06 191 ARG A O 1
ATOM 1417 N N . LYS A 1 192 ? 18.375 -19.672 -16.781 1 87.19 192 LYS A N 1
ATOM 1418 C CA . LYS A 1 192 ? 18.297 -18.25 -17.062 1 87.19 192 LYS A CA 1
ATOM 1419 C C . LYS A 1 192 ? 16.844 -17.781 -17.094 1 87.19 192 LYS A C 1
ATOM 1421 O O . LYS A 1 192 ? 16.531 -16.656 -16.688 1 87.19 192 LYS A O 1
ATOM 1426 N N . GLN A 1 193 ? 16.016 -18.641 -17.5 1 87.06 193 GLN A N 1
ATOM 1427 C CA . GLN A 1 193 ? 14.617 -18.266 -17.672 1 87.06 193 GLN A CA 1
ATOM 1428 C C . GLN A 1 193 ? 13.984 -17.875 -16.344 1 87.06 193 GLN A C 1
ATOM 1430 O O . GLN A 1 193 ? 13.375 -16.812 -16.219 1 87.06 193 GLN A O 1
ATOM 1435 N N . TRP A 1 194 ? 14.219 -18.734 -15.383 1 87.56 194 TRP A N 1
ATOM 1436 C CA . TRP A 1 194 ? 13.578 -18.438 -14.109 1 87.56 194 TRP A CA 1
ATOM 1437 C C . TRP A 1 194 ? 14.414 -17.453 -13.289 1 87.56 194 TRP A C 1
ATOM 1439 O O . TRP A 1 194 ? 13.891 -16.766 -12.406 1 87.56 194 TRP A O 1
ATOM 1449 N N . LEU A 1 195 ? 15.664 -17.312 -13.57 1 91.25 195 LEU A N 1
ATOM 1450 C CA . LEU A 1 195 ? 16.578 -16.453 -12.812 1 91.25 195 LEU A CA 1
ATOM 1451 C C . LEU A 1 195 ? 16.375 -14.992 -13.188 1 91.25 195 LEU A C 1
ATOM 1453 O O . LEU A 1 195 ? 16.578 -14.109 -12.352 1 91.25 195 LEU A O 1
ATOM 1457 N N . ILE A 1 196 ? 15.977 -14.672 -14.328 1 91.06 196 ILE A N 1
ATOM 1458 C CA . ILE A 1 196 ? 15.867 -13.312 -14.844 1 91.06 196 ILE A CA 1
ATOM 1459 C C . ILE A 1 196 ? 14.836 -12.531 -14.039 1 91.06 196 ILE A C 1
ATOM 1461 O O . ILE A 1 196 ? 15.125 -11.438 -13.547 1 91.06 196 ILE A O 1
ATOM 1465 N N . PRO A 1 197 ? 13.625 -13.102 -13.844 1 90.62 197 PRO A N 1
ATOM 1466 C CA . PRO A 1 197 ? 12.672 -12.336 -13.023 1 90.62 197 PRO A CA 1
ATOM 1467 C C . PRO A 1 197 ? 13.188 -12.078 -11.609 1 90.62 197 PRO A C 1
ATOM 1469 O O . PRO A 1 197 ? 12.906 -11.023 -11.031 1 90.62 197 PRO A O 1
ATOM 1472 N N . PHE A 1 198 ? 13.922 -12.953 -11.094 1 92.12 198 PHE A N 1
ATOM 1473 C CA . PHE A 1 198 ? 14.492 -12.773 -9.766 1 92.12 198 PHE A CA 1
ATOM 1474 C C . PHE A 1 198 ? 15.562 -11.688 -9.781 1 92.12 198 PHE A C 1
ATOM 1476 O O . PHE A 1 198 ? 15.664 -10.891 -8.844 1 92.12 198 PHE A O 1
ATOM 1483 N N . ALA A 1 199 ? 16.281 -11.656 -10.789 1 92.88 199 ALA A N 1
ATOM 1484 C CA . ALA A 1 199 ? 17.375 -10.688 -10.898 1 92.88 199 ALA A CA 1
ATOM 1485 C C . ALA A 1 199 ? 16.828 -9.289 -11.164 1 92.88 199 ALA A C 1
ATOM 1487 O O . ALA A 1 199 ? 17.406 -8.297 -10.711 1 92.88 199 ALA A O 1
ATOM 1488 N N . VAL A 1 200 ? 15.773 -9.172 -11.898 1 92 200 VAL A N 1
ATOM 1489 C CA . VAL A 1 200 ? 15.203 -7.887 -12.289 1 92 200 VAL A CA 1
ATOM 1490 C C . VAL A 1 200 ? 14.727 -7.133 -11.047 1 92 200 VAL A C 1
ATOM 1492 O O . VAL A 1 200 ? 14.672 -5.902 -11.047 1 92 200 VAL A O 1
ATOM 1495 N N . GLN A 1 201 ? 14.414 -7.852 -9.969 1 90.94 201 GLN A N 1
ATOM 1496 C CA . GLN A 1 201 ? 13.977 -7.203 -8.734 1 90.94 201 GLN A CA 1
ATOM 1497 C C . GLN A 1 201 ? 15.055 -6.258 -8.203 1 90.94 201 GLN A C 1
ATOM 1499 O O . GLN A 1 201 ? 14.742 -5.297 -7.496 1 90.94 201 GLN A O 1
ATOM 1504 N N . LEU A 1 202 ? 16.266 -6.5 -8.578 1 93.06 202 LEU A N 1
ATOM 1505 C CA . LEU A 1 202 ? 17.391 -5.711 -8.078 1 93.06 202 LEU A CA 1
ATOM 1506 C C . LEU A 1 202 ? 17.422 -4.332 -8.727 1 93.06 202 LEU A C 1
ATOM 1508 O O . LEU A 1 202 ? 18.016 -3.398 -8.18 1 93.06 202 LEU A O 1
ATOM 1512 N N . ILE A 1 203 ? 16.703 -4.156 -9.781 1 91.88 203 ILE A N 1
ATOM 1513 C CA . ILE A 1 203 ? 16.75 -2.896 -10.516 1 91.88 203 ILE A CA 1
ATOM 1514 C C . ILE A 1 203 ? 15.961 -1.833 -9.75 1 91.88 203 ILE A C 1
ATOM 1516 O O . ILE A 1 203 ? 16.516 -0.811 -9.344 1 91.88 203 ILE A O 1
ATOM 1520 N N . PRO A 1 204 ? 14.672 -2.074 -9.492 1 89.94 204 PRO A N 1
ATOM 1521 C CA . PRO A 1 204 ? 13.977 -1.059 -8.703 1 89.94 204 PRO A CA 1
ATOM 1522 C C . PRO A 1 204 ? 14.547 -0.902 -7.297 1 89.94 204 PRO A C 1
ATOM 1524 O O . PRO A 1 204 ? 14.578 0.208 -6.758 1 89.94 204 PRO A O 1
ATOM 1527 N N . GLY A 1 205 ? 14.984 -2.014 -6.711 1 91.56 205 GLY A N 1
ATOM 1528 C CA . GLY A 1 205 ? 15.625 -1.917 -5.406 1 91.56 205 GLY A CA 1
ATOM 1529 C C . GLY A 1 205 ? 16.891 -1.093 -5.426 1 91.56 205 GLY A C 1
ATOM 1530 O O . GLY A 1 205 ? 17.109 -0.255 -4.547 1 91.56 205 GLY A O 1
ATOM 1531 N N . GLY A 1 206 ? 17.672 -1.328 -6.391 1 92.94 206 GLY A N 1
ATOM 1532 C CA . GLY A 1 206 ? 18.906 -0.565 -6.543 1 92.94 206 GLY A CA 1
ATOM 1533 C C . GLY A 1 206 ? 18.672 0.9 -6.848 1 92.94 206 GLY A C 1
ATOM 1534 O O . GLY A 1 206 ? 19.344 1.773 -6.301 1 92.94 206 GLY A O 1
ATOM 1535 N N . MET A 1 207 ? 17.734 1.148 -7.691 1 90.12 207 MET A N 1
ATOM 1536 C CA . MET A 1 207 ? 17.375 2.525 -8.023 1 90.12 207 MET A CA 1
ATOM 1537 C C . MET A 1 207 ? 16.875 3.271 -6.793 1 90.12 207 MET A C 1
ATOM 1539 O O . MET A 1 207 ? 17.188 4.445 -6.602 1 90.12 207 MET A O 1
ATOM 1543 N N . PHE A 1 208 ? 16.078 2.592 -6.02 1 91.88 208 PHE A N 1
ATOM 1544 C CA . PHE A 1 208 ? 15.578 3.184 -4.785 1 91.88 208 PHE A CA 1
ATOM 1545 C C . PHE A 1 208 ? 16.719 3.494 -3.826 1 91.88 208 PHE A C 1
ATOM 1547 O O . PHE A 1 208 ? 16.812 4.602 -3.293 1 91.88 208 PHE A O 1
ATOM 1554 N N . ALA A 1 209 ? 17.641 2.584 -3.633 1 93.75 209 ALA A N 1
ATOM 1555 C CA . ALA A 1 209 ? 18.766 2.756 -2.721 1 93.75 209 ALA A CA 1
ATOM 1556 C C . ALA A 1 209 ? 19.688 3.887 -3.186 1 93.75 209 ALA A C 1
ATOM 1558 O O . ALA A 1 209 ? 20.156 4.68 -2.373 1 93.75 209 ALA A O 1
ATOM 1559 N N . LEU A 1 210 ? 19.875 3.975 -4.441 1 91.5 210 LEU A N 1
ATOM 1560 C CA . LEU A 1 210 ? 20.766 4.984 -4.988 1 91.5 210 LEU A CA 1
ATOM 1561 C C . LEU A 1 210 ? 20.094 6.355 -5.012 1 91.5 210 LEU A C 1
ATOM 1563 O O . LEU A 1 210 ? 20.766 7.383 -4.883 1 91.5 210 LEU A O 1
ATOM 1567 N N . GLY A 1 211 ? 18.797 6.383 -5.156 1 89.62 211 GLY A N 1
ATOM 1568 C CA . GLY A 1 211 ? 18.062 7.637 -5.246 1 89.62 211 GLY A CA 1
ATOM 1569 C C . GLY A 1 211 ? 17.875 8.312 -3.902 1 89.62 211 GLY A C 1
ATOM 1570 O O . GLY A 1 211 ? 17.781 9.539 -3.824 1 89.62 211 GLY A O 1
ATOM 1571 N N . ILE A 1 212 ? 17.828 7.582 -2.834 1 91.69 212 ILE A N 1
ATOM 1572 C CA . ILE A 1 212 ? 17.484 8.078 -1.511 1 91.69 212 ILE A CA 1
ATOM 1573 C C . ILE A 1 212 ? 18.469 9.148 -1.071 1 91.69 212 ILE A C 1
ATOM 1575 O O . ILE A 1 212 ? 18.078 10.266 -0.716 1 91.69 212 ILE A O 1
ATOM 1579 N N . PRO A 1 213 ? 19.797 8.883 -1.151 1 89.38 213 PRO A N 1
ATOM 1580 C CA . PRO A 1 213 ? 20.75 9.883 -0.68 1 89.38 213 PRO A CA 1
ATOM 1581 C C . PRO A 1 213 ? 20.703 11.172 -1.488 1 89.38 213 PRO A C 1
ATOM 1583 O O . PRO A 1 213 ? 20.984 12.25 -0.957 1 89.38 213 PRO A O 1
ATOM 1586 N N . PHE A 1 214 ? 20.219 11.094 -2.713 1 86.81 214 PHE A N 1
ATOM 1587 C CA . PHE A 1 214 ? 20.297 12.266 -3.584 1 86.81 214 PHE A CA 1
ATOM 1588 C C . PHE A 1 214 ? 18.969 13.031 -3.586 1 86.81 214 PHE A C 1
ATOM 1590 O O . PHE A 1 214 ? 18.969 14.258 -3.684 1 86.81 214 PHE A O 1
ATOM 1597 N N . PHE A 1 215 ? 17.891 12.383 -3.408 1 86.56 215 PHE A N 1
ATOM 1598 C CA . PHE A 1 215 ? 16.625 13.062 -3.662 1 86.56 215 PHE A CA 1
ATOM 1599 C C . PHE A 1 215 ? 15.812 13.18 -2.381 1 86.56 215 PHE A C 1
ATOM 1601 O O . PHE A 1 215 ? 14.922 14.031 -2.279 1 86.56 215 PHE A O 1
ATOM 1608 N N . ILE A 1 216 ? 16.094 12.398 -1.447 1 89.44 216 ILE A N 1
ATOM 1609 C CA . ILE A 1 216 ? 15.266 12.406 -0.242 1 89.44 216 ILE A CA 1
ATOM 1610 C C . ILE A 1 216 ? 15.945 13.242 0.838 1 89.44 216 ILE A C 1
ATOM 1612 O O . ILE A 1 216 ? 17.109 13.031 1.159 1 89.44 216 ILE A O 1
ATOM 1616 N N . HIS A 1 217 ? 15.242 14.234 1.299 1 92.38 217 HIS A N 1
ATOM 1617 C CA . HIS A 1 217 ? 15.648 15.016 2.459 1 92.38 217 HIS A CA 1
ATOM 1618 C C . HIS A 1 217 ? 14.914 14.57 3.715 1 92.38 217 HIS A C 1
ATOM 1620 O O . HIS A 1 217 ? 13.727 14.227 3.654 1 92.38 217 HIS A O 1
ATOM 1626 N N . GLU A 1 218 ? 15.609 14.586 4.699 1 93.06 218 GLU A N 1
ATOM 1627 C CA . GLU A 1 218 ? 15.008 14.102 5.938 1 93.06 218 GLU A CA 1
ATOM 1628 C C . GLU A 1 218 ? 13.781 14.93 6.312 1 93.06 218 GLU A C 1
ATOM 1630 O O . GLU A 1 218 ? 13.711 16.125 6 1 93.06 218 GLU A O 1
ATOM 1635 N N . SER A 1 219 ? 12.805 14.312 6.914 1 91.62 219 SER A N 1
ATOM 1636 C CA . SER A 1 219 ? 11.555 14.938 7.34 1 91.62 219 SER A CA 1
ATOM 1637 C C . SER A 1 219 ? 11.812 16.078 8.312 1 91.62 219 SER A C 1
ATOM 1639 O O . SER A 1 219 ? 12.406 15.883 9.375 1 91.62 219 SER A O 1
ATOM 1641 N N . PRO A 1 220 ? 11.359 17.25 7.965 1 93.19 220 PRO A N 1
ATOM 1642 C CA . PRO A 1 220 ? 11.523 18.359 8.891 1 93.19 220 PRO A CA 1
ATOM 1643 C C . PRO A 1 220 ? 10.875 18.109 10.25 1 93.19 220 PRO A C 1
ATOM 1645 O O . PRO A 1 220 ? 11.422 18.5 11.289 1 93.19 220 PRO A O 1
ATOM 1648 N N . ARG A 1 221 ? 9.758 17.5 10.172 1 89.31 221 ARG A N 1
ATOM 1649 C CA . ARG A 1 221 ? 9.07 17.203 11.414 1 89.31 221 ARG A CA 1
ATOM 1650 C C . ARG A 1 221 ? 9.922 16.297 12.305 1 89.31 221 ARG A C 1
ATOM 1652 O O . ARG A 1 221 ? 10.008 16.516 13.516 1 89.31 221 ARG A O 1
ATOM 1659 N N . TRP A 1 222 ? 10.477 15.328 11.742 1 89.44 222 TRP A N 1
ATOM 1660 C CA . TRP A 1 222 ? 11.328 14.422 12.5 1 89.44 222 TRP A CA 1
ATOM 1661 C C . TRP A 1 222 ? 12.562 15.148 13.031 1 89.44 222 TRP A C 1
ATOM 1663 O O . TRP A 1 222 ? 12.953 14.953 14.18 1 89.44 222 TRP A O 1
ATOM 1673 N N . LEU A 1 223 ? 13.188 15.945 12.25 1 94 223 LEU A N 1
ATOM 1674 C CA . LEU A 1 223 ? 14.383 16.672 12.648 1 94 223 LEU A CA 1
ATOM 1675 C C . LEU A 1 223 ? 14.086 17.594 13.836 1 94 223 LEU A C 1
ATOM 1677 O O . LEU A 1 223 ? 14.891 17.688 14.766 1 94 223 LEU A O 1
ATOM 1681 N N . ILE A 1 224 ? 12.938 18.203 13.773 1 90.75 224 ILE A N 1
ATOM 1682 C CA . ILE A 1 224 ? 12.555 19.094 14.867 1 90.75 224 ILE A CA 1
ATOM 1683 C C . ILE A 1 224 ? 12.32 18.281 16.141 1 90.75 224 ILE A C 1
ATOM 1685 O O . ILE A 1 224 ? 12.688 18.719 17.234 1 90.75 224 ILE A O 1
ATOM 1689 N N . SER A 1 225 ? 11.727 17.125 15.961 1 86.75 225 SER A N 1
ATOM 1690 C CA . SER A 1 225 ? 11.484 16.266 17.109 1 86.75 225 SER A CA 1
ATOM 1691 C C . SER A 1 225 ? 12.797 15.797 17.734 1 86.75 225 SER A C 1
ATOM 1693 O O . SER A 1 225 ? 12.844 15.414 18.906 1 86.75 225 SER A O 1
ATOM 1695 N N . ARG A 1 226 ? 13.891 15.844 16.953 1 89.5 226 ARG A N 1
ATOM 1696 C CA . ARG A 1 226 ? 15.219 15.438 17.422 1 89.5 226 ARG A CA 1
ATOM 1697 C C . ARG A 1 226 ? 16.062 16.656 17.781 1 89.5 226 ARG A C 1
ATOM 1699 O O . ARG A 1 226 ? 17.281 16.547 17.906 1 89.5 226 ARG A O 1
ATOM 1706 N N . ASP A 1 227 ? 15.461 17.781 17.828 1 90.25 227 ASP A N 1
ATOM 1707 C CA . ASP A 1 227 ? 16.094 19.031 18.219 1 90.25 227 ASP A CA 1
ATOM 1708 C C . ASP A 1 227 ? 17.141 19.453 17.188 1 90.25 227 ASP A C 1
ATOM 1710 O O . ASP A 1 227 ? 18.188 19.984 17.562 1 90.25 227 ASP A O 1
ATOM 1714 N N . ARG A 1 228 ? 17.016 19.094 16 1 92.94 228 ARG A N 1
ATOM 1715 C CA . ARG A 1 228 ? 17.828 19.547 14.883 1 92.94 228 ARG A CA 1
ATOM 1716 C C . ARG A 1 228 ? 17.062 20.547 14.016 1 92.94 228 ARG A C 1
ATOM 1718 O O . ARG A 1 228 ? 16.906 20.344 12.812 1 92.94 228 ARG A O 1
ATOM 1725 N N . ARG A 1 229 ? 16.781 21.641 14.625 1 91.44 229 ARG A N 1
ATOM 1726 C CA . ARG A 1 229 ? 15.875 22.656 14.07 1 91.44 229 ARG A CA 1
ATOM 1727 C C . ARG A 1 229 ? 16.484 23.312 12.844 1 91.44 229 ARG A C 1
ATOM 1729 O O . ARG A 1 229 ? 15.789 23.562 11.852 1 91.44 229 ARG A O 1
ATOM 1736 N N . ALA A 1 230 ? 17.719 23.656 12.922 1 93.38 230 ALA A N 1
ATOM 1737 C CA . ALA A 1 230 ? 18.375 24.328 11.812 1 93.38 230 ALA A CA 1
ATOM 1738 C C . ALA A 1 230 ? 18.312 23.5 10.539 1 93.38 230 ALA A C 1
ATOM 1740 O O . ALA A 1 230 ? 18.016 24.016 9.461 1 93.38 230 ALA A O 1
ATOM 1741 N N . GLU A 1 231 ? 18.609 22.25 10.711 1 95 231 GLU A N 1
ATOM 1742 C CA . GLU A 1 231 ? 18.547 21.344 9.57 1 95 231 GLU A CA 1
ATOM 1743 C C . GLU A 1 231 ? 17.125 21.203 9.062 1 95 231 GLU A C 1
ATOM 1745 O O . GLU A 1 231 ? 16.891 21.078 7.855 1 95 231 GLU A O 1
ATOM 1750 N N . ALA A 1 232 ? 16.203 21.125 9.961 1 95 232 ALA A N 1
ATOM 1751 C CA . ALA A 1 232 ? 14.789 21 9.602 1 95 232 ALA A CA 1
ATOM 1752 C C . ALA A 1 232 ? 14.344 22.172 8.727 1 95 232 ALA A C 1
ATOM 1754 O O . ALA A 1 232 ? 13.664 21.984 7.715 1 95 232 ALA A O 1
ATOM 1755 N N . ILE A 1 233 ? 14.75 23.359 9.141 1 93.69 233 ILE A N 1
ATOM 1756 C CA . ILE A 1 233 ? 14.367 24.562 8.414 1 93.69 233 ILE A CA 1
ATOM 1757 C C . ILE A 1 233 ? 15.016 24.562 7.031 1 93.69 233 ILE A C 1
ATOM 1759 O O . ILE A 1 233 ? 14.375 24.906 6.039 1 93.69 233 ILE A O 1
ATOM 1763 N N . LYS A 1 234 ? 16.25 24.203 7.035 1 94.69 234 LYS A N 1
ATOM 1764 C CA . LYS A 1 234 ? 16.938 24.109 5.754 1 94.69 234 LYS A CA 1
ATOM 1765 C C . LYS A 1 234 ? 16.219 23.172 4.797 1 94.69 234 LYS A C 1
ATOM 1767 O O . LYS A 1 234 ? 16 23.5 3.633 1 94.69 234 LYS A O 1
ATOM 1772 N N . ASN A 1 235 ? 15.883 21.984 5.285 1 93.81 235 ASN A N 1
ATOM 1773 C CA . ASN A 1 235 ? 15.188 21 4.465 1 93.81 235 ASN A CA 1
ATOM 1774 C C . ASN A 1 235 ? 13.812 21.5 4.039 1 93.81 235 ASN A C 1
ATOM 1776 O O . ASN A 1 235 ? 13.391 21.281 2.902 1 93.81 235 ASN A O 1
ATOM 1780 N N . LEU A 1 236 ? 13.125 22.078 4.938 1 93.38 236 LEU A N 1
ATOM 1781 C CA . LEU A 1 236 ? 11.797 22.609 4.633 1 93.38 236 LEU A CA 1
ATOM 1782 C C . LEU A 1 236 ? 11.875 23.672 3.549 1 93.38 236 LEU A C 1
ATOM 1784 O O . LEU A 1 236 ? 11.039 23.703 2.639 1 93.38 236 LEU A O 1
ATOM 1788 N N . CYS A 1 237 ? 12.812 24.562 3.715 1 93.25 237 CYS A N 1
ATOM 1789 C CA . CYS A 1 237 ? 13 25.625 2.719 1 93.25 237 CYS A CA 1
ATOM 1790 C C . CYS A 1 237 ? 13.328 25.016 1.354 1 93.25 237 CYS A C 1
ATOM 1792 O O . CYS A 1 237 ? 12.867 25.531 0.327 1 93.25 237 CYS A O 1
ATOM 1794 N N . PHE A 1 238 ? 14.109 24.016 1.42 1 91.88 238 PHE A N 1
ATOM 1795 C CA . PHE A 1 238 ? 14.453 23.344 0.173 1 91.88 238 PHE A CA 1
ATOM 1796 C C . PHE A 1 238 ? 13.219 22.734 -0.477 1 91.88 238 PHE A C 1
ATOM 1798 O O . PHE A 1 238 ? 12.961 22.969 -1.661 1 91.88 238 PHE A O 1
ATOM 1805 N N . ILE A 1 239 ? 12.445 22.062 0.24 1 89.69 239 ILE A N 1
ATOM 1806 C CA . ILE A 1 239 ? 11.297 21.328 -0.27 1 89.69 239 ILE A CA 1
ATOM 1807 C C . ILE A 1 239 ? 10.211 22.312 -0.717 1 89.69 239 ILE A C 1
ATOM 1809 O O . ILE A 1 239 ? 9.531 22.078 -1.72 1 89.69 239 ILE A O 1
ATOM 1813 N N . ARG A 1 240 ? 10.117 23.375 0.032 1 90.88 240 ARG A N 1
ATOM 1814 C CA . ARG A 1 240 ? 9.086 24.359 -0.275 1 90.88 240 ARG A CA 1
ATOM 1815 C C . ARG A 1 240 ? 9.586 25.375 -1.287 1 90.88 240 ARG A C 1
ATOM 1817 O O . ARG A 1 240 ? 8.805 26.156 -1.836 1 90.88 240 ARG A O 1
ATOM 1824 N N . LYS A 1 241 ? 10.867 25.391 -1.525 1 91.5 241 LYS A N 1
ATOM 1825 C CA . LYS A 1 241 ? 11.492 26.375 -2.406 1 91.5 241 LYS A CA 1
ATOM 1826 C C . LYS A 1 241 ? 11.164 27.797 -1.967 1 91.5 241 LYS A C 1
ATOM 1828 O O . LYS A 1 241 ? 10.727 28.609 -2.775 1 91.5 241 LYS A O 1
ATOM 1833 N N . LEU A 1 242 ? 11.219 28.047 -0.699 1 91.25 242 LEU A N 1
ATOM 1834 C CA . LEU A 1 242 ? 10.992 29.344 -0.088 1 91.25 242 LEU A CA 1
ATOM 1835 C C . LEU A 1 242 ? 12.133 29.719 0.856 1 91.25 242 LEU A C 1
ATOM 1837 O O . LEU A 1 242 ? 12.875 28.828 1.305 1 91.25 242 LEU A O 1
ATOM 1841 N N . SER A 1 243 ? 12.32 30.969 1.072 1 90.94 243 SER A N 1
ATOM 1842 C CA . SER A 1 243 ? 13.344 31.453 1.999 1 90.94 243 SER A CA 1
ATOM 1843 C C . SER A 1 243 ? 12.898 31.281 3.447 1 90.94 243 SER A C 1
ATOM 1845 O O . SER A 1 243 ? 11.703 31.219 3.732 1 90.94 243 SER A O 1
ATOM 1847 N N . PRO A 1 244 ? 13.852 31.125 4.293 1 90.44 244 PRO A N 1
ATOM 1848 C CA . PRO A 1 244 ? 13.516 30.953 5.707 1 90.44 244 PRO A CA 1
ATOM 1849 C C . PRO A 1 244 ? 12.711 32.125 6.273 1 90.44 244 PRO A C 1
ATOM 1851 O O . PRO A 1 244 ? 12.008 31.969 7.273 1 90.44 244 PRO A O 1
ATOM 1854 N N . GLU A 1 245 ? 12.742 33.219 5.562 1 88.06 245 GLU A N 1
ATOM 1855 C CA . GLU A 1 245 ? 12.055 34.406 6.051 1 88.06 245 GLU A CA 1
ATOM 1856 C C . GLU A 1 245 ? 10.609 34.469 5.551 1 88.06 245 GLU A C 1
ATOM 1858 O O . GLU A 1 245 ? 9.82 35.281 6.016 1 88.06 245 GLU A O 1
ATOM 1863 N N . ASP A 1 246 ? 10.312 33.562 4.684 1 88.44 246 ASP A N 1
ATOM 1864 C CA . ASP A 1 246 ? 8.961 33.562 4.137 1 88.44 246 ASP A CA 1
ATOM 1865 C C . ASP A 1 246 ? 7.934 33.219 5.219 1 88.44 246 ASP A C 1
ATOM 1867 O O . ASP A 1 246 ? 8.141 32.312 6.027 1 88.44 246 ASP A O 1
ATOM 1871 N N . PRO A 1 247 ? 6.844 33.969 5.242 1 81.56 247 PRO A N 1
ATOM 1872 C CA . PRO A 1 247 ? 5.816 33.781 6.266 1 81.56 247 PRO A CA 1
ATOM 1873 C C . PRO A 1 247 ? 5.246 32.375 6.254 1 81.56 247 PRO A C 1
ATOM 1875 O O . PRO A 1 247 ? 4.863 31.844 7.305 1 81.56 247 PRO A O 1
ATOM 1878 N N . TYR A 1 248 ? 5.258 31.812 5.191 1 81.25 248 TYR A N 1
ATOM 1879 C CA . TYR A 1 248 ? 4.742 30.438 5.098 1 81.25 248 TYR A CA 1
ATOM 1880 C C . TYR A 1 248 ? 5.641 29.469 5.852 1 81.25 248 TYR A C 1
ATOM 1882 O O . TYR A 1 248 ? 5.152 28.594 6.562 1 81.25 248 TYR A O 1
ATOM 1890 N N . ILE A 1 249 ? 6.867 29.641 5.629 1 87.56 249 ILE A N 1
ATOM 1891 C CA . ILE A 1 249 ? 7.828 28.766 6.285 1 87.56 249 ILE A CA 1
ATOM 1892 C C . ILE A 1 249 ? 7.77 28.969 7.797 1 87.56 249 ILE A C 1
ATOM 1894 O O . ILE A 1 249 ? 7.77 28.016 8.57 1 87.56 249 ILE A O 1
ATOM 1898 N N . ILE A 1 250 ? 7.668 30.203 8.203 1 83.75 250 ILE A N 1
ATOM 1899 C CA . ILE A 1 250 ? 7.633 30.531 9.625 1 83.75 250 ILE A CA 1
ATOM 1900 C C . ILE A 1 250 ? 6.391 29.922 10.266 1 83.75 250 ILE A C 1
ATOM 1902 O O . ILE A 1 250 ? 6.465 29.344 11.352 1 83.75 250 ILE A O 1
ATOM 1906 N N . SER A 1 251 ? 5.32 30.047 9.531 1 78.81 251 SER A N 1
ATOM 1907 C CA . SER A 1 251 ? 4.07 29.5 10.055 1 78.81 251 SER A CA 1
ATOM 1908 C C . SER A 1 251 ? 4.133 27.984 10.156 1 78.81 251 SER A C 1
ATOM 1910 O O . SER A 1 251 ? 3.676 27.406 11.148 1 78.81 251 SER A O 1
ATOM 1912 N N . GLU A 1 252 ? 4.66 27.375 9.156 1 82.88 252 GLU A N 1
ATOM 1913 C CA . GLU A 1 252 ? 4.734 25.922 9.133 1 82.88 252 GLU A CA 1
ATOM 1914 C C . GLU A 1 252 ? 5.68 25.406 10.211 1 82.88 252 GLU A C 1
ATOM 1916 O O . GLU A 1 252 ? 5.379 24.406 10.883 1 82.88 252 GLU A O 1
ATOM 1921 N N . VAL A 1 253 ? 6.812 26 10.359 1 86.06 253 VAL A N 1
ATOM 1922 C CA . VAL A 1 253 ? 7.777 25.594 11.375 1 86.06 253 VAL A CA 1
ATOM 1923 C C . VAL A 1 253 ? 7.16 25.734 12.766 1 86.06 253 VAL A C 1
ATOM 1925 O O . VAL A 1 253 ? 7.34 24.875 13.625 1 86.06 253 VAL A O 1
ATOM 1928 N N . ASN A 1 254 ? 6.41 26.812 12.953 1 78.94 254 ASN A N 1
ATOM 1929 C CA . ASN A 1 254 ? 5.754 27.016 14.234 1 78.94 254 ASN A CA 1
ATOM 1930 C C . ASN A 1 254 ? 4.703 25.953 14.516 1 78.94 254 ASN A C 1
ATOM 1932 O O . ASN A 1 254 ? 4.57 25.484 15.648 1 78.94 254 ASN A O 1
ATOM 1936 N N . GLU A 1 255 ? 4.047 25.641 13.508 1 76.06 255 GLU A N 1
ATOM 1937 C CA . GLU A 1 255 ? 3.033 24.594 13.656 1 76.06 255 GLU A CA 1
ATOM 1938 C C . GLU A 1 255 ? 3.668 23.25 14.023 1 76.06 255 GLU A C 1
ATOM 1940 O O . GLU A 1 255 ? 3.139 22.516 14.859 1 76.06 255 GLU A O 1
ATOM 1945 N N . ILE A 1 256 ? 4.766 22.938 13.383 1 82.69 256 ILE A N 1
ATOM 1946 C CA . ILE A 1 256 ? 5.469 21.688 13.656 1 82.69 256 ILE A CA 1
ATOM 1947 C C . ILE A 1 256 ? 6.004 21.703 15.086 1 82.69 256 ILE A C 1
ATOM 1949 O O . ILE A 1 256 ? 5.895 20.703 15.805 1 82.69 256 ILE A O 1
ATOM 1953 N N . ASP A 1 257 ? 6.496 22.828 15.469 1 81.25 257 ASP A N 1
ATOM 1954 C CA . ASP A 1 257 ? 7.035 22.969 16.812 1 81.25 257 ASP A CA 1
ATOM 1955 C C . ASP A 1 257 ? 5.957 22.734 17.875 1 81.25 257 ASP A C 1
ATOM 1957 O O . ASP A 1 257 ? 6.191 22.016 18.844 1 81.25 257 ASP A O 1
ATOM 1961 N N . ILE A 1 258 ? 4.867 23.25 17.594 1 71.88 258 ILE A N 1
ATOM 1962 C CA . ILE A 1 258 ? 3.754 23.125 18.531 1 71.88 258 ILE A CA 1
ATOM 1963 C C . ILE A 1 258 ? 3.326 21.656 18.625 1 71.88 258 ILE A C 1
ATOM 1965 O O . ILE A 1 258 ? 3.098 21.141 19.719 1 71.88 258 ILE A O 1
ATOM 1969 N N . GLN A 1 259 ? 3.307 21.078 17.531 1 72.25 259 GLN A N 1
ATOM 1970 C CA . GLN A 1 259 ? 2.857 19.688 17.484 1 72.25 259 GLN A CA 1
ATOM 1971 C C . GLN A 1 259 ? 3.871 18.766 18.156 1 72.25 259 GLN A C 1
ATOM 1973 O O . GLN A 1 259 ? 3.494 17.828 18.859 1 72.25 259 GLN A O 1
ATOM 1978 N N . VAL A 1 260 ? 5.125 18.922 17.875 1 77.56 260 VAL A N 1
ATOM 1979 C CA . VAL A 1 260 ? 6.191 18.094 18.422 1 77.56 260 VAL A CA 1
ATOM 1980 C C . VAL A 1 260 ? 6.25 18.234 19.938 1 77.56 260 VAL A C 1
ATOM 1982 O O . VAL A 1 260 ? 6.469 17.266 20.656 1 77.56 260 VAL A O 1
ATOM 1985 N N . GLU A 1 261 ? 6.09 19.359 20.422 1 72.88 261 GLU A N 1
ATOM 1986 C CA . GLU A 1 261 ? 6.094 19.609 21.859 1 72.88 261 GLU A CA 1
ATOM 1987 C C . GLU A 1 261 ? 4.902 18.953 22.531 1 72.88 261 GLU A C 1
ATOM 1989 O O . GLU A 1 261 ? 5.031 18.406 23.625 1 72.88 261 GLU A O 1
ATOM 1994 N N . HIS A 1 262 ? 3.893 19 21.812 1 64.56 262 HIS A N 1
ATOM 1995 C CA . HIS A 1 262 ? 2.691 18.359 22.328 1 64.56 262 HIS A CA 1
ATOM 1996 C C . HIS A 1 262 ? 2.857 16.844 22.391 1 64.56 262 HIS A C 1
ATOM 1998 O O . HIS A 1 262 ? 2.432 16.203 23.359 1 64.56 262 HIS A O 1
ATOM 2004 N N . ASP A 1 263 ? 3.348 16.391 21.344 1 67.88 263 ASP A N 1
ATOM 2005 C CA . ASP A 1 263 ? 3.561 14.945 21.266 1 67.88 263 ASP A CA 1
ATOM 2006 C C . ASP A 1 263 ? 4.52 14.477 22.359 1 67.88 263 ASP A C 1
ATOM 2008 O O . ASP A 1 263 ? 4.352 13.391 22.922 1 67.88 263 ASP A O 1
ATOM 2012 N N . ARG A 1 264 ? 5.426 15.219 22.641 1 66.44 264 ARG A N 1
ATOM 2013 C CA . ARG A 1 264 ? 6.379 14.898 23.703 1 66.44 264 ARG A CA 1
ATOM 2014 C C . ARG A 1 264 ? 5.691 14.891 25.062 1 66.44 264 ARG A C 1
ATOM 2016 O O . ARG A 1 264 ? 5.992 14.039 25.906 1 66.44 264 ARG A O 1
ATOM 2023 N N . THR A 1 265 ? 4.758 15.766 2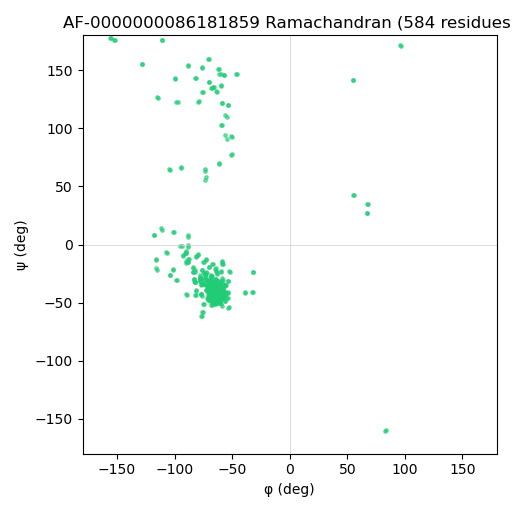5.203 1 59.09 265 THR A N 1
ATOM 2024 C CA . THR A 1 265 ? 4.074 15.875 26.484 1 59.09 265 THR A CA 1
ATOM 2025 C C . THR A 1 265 ? 2.982 14.82 26.609 1 59.09 265 THR A C 1
ATOM 2027 O O . THR A 1 265 ? 2.77 14.266 27.688 1 59.09 265 THR A O 1
ATOM 2030 N N . ALA A 1 266 ? 2.275 14.68 25.531 1 55.09 266 ALA A N 1
ATOM 2031 C CA . ALA A 1 266 ? 1.134 13.773 25.578 1 55.09 266 ALA A CA 1
ATOM 2032 C C . ALA A 1 266 ? 1.59 12.32 25.5 1 55.09 266 ALA A C 1
ATOM 2034 O O . ALA A 1 266 ? 1.045 11.453 26.188 1 55.09 266 ALA A O 1
ATOM 2035 N N . VAL A 1 267 ? 2.246 11.945 24.391 1 54.75 267 VAL A N 1
ATOM 2036 C CA . VAL A 1 267 ? 2.523 10.547 24.078 1 54.75 267 VAL A CA 1
ATOM 2037 C C . VAL A 1 267 ? 3.85 10.133 24.719 1 54.75 267 VAL A C 1
ATOM 2039 O O . VAL A 1 267 ? 4.047 8.961 25.047 1 54.75 267 VAL A O 1
ATOM 2042 N N . GLY A 1 268 ? 4.438 10.938 25.5 1 48.47 268 GLY A N 1
ATOM 2043 C CA . GLY A 1 268 ? 5.781 10.648 25.969 1 48.47 268 GLY A CA 1
ATOM 2044 C C . GLY A 1 268 ? 6.77 10.406 24.844 1 48.47 268 GLY A C 1
ATOM 2045 O O . GLY A 1 268 ? 6.371 10.211 23.703 1 48.47 268 GLY A O 1
ATOM 2046 N N . THR A 1 269 ? 7.949 10.82 24.891 1 47.31 269 THR A N 1
ATOM 2047 C CA . THR A 1 269 ? 8.992 10.742 23.859 1 47.31 269 THR A CA 1
ATOM 2048 C C . THR A 1 269 ? 9.266 9.289 23.484 1 47.31 269 THR A C 1
ATOM 2050 O O . THR A 1 269 ? 10.008 9.016 22.547 1 47.31 269 THR A O 1
ATOM 2053 N N . GLY A 1 270 ? 8.828 8.367 24.25 1 42.5 270 GLY A N 1
ATOM 2054 C CA . GLY A 1 270 ? 9.352 7.027 24.062 1 42.5 270 GLY A CA 1
ATOM 2055 C C . GLY A 1 270 ? 8.68 6.273 22.938 1 42.5 270 GLY A C 1
ATOM 2056 O O . GLY A 1 270 ? 7.57 6.613 22.531 1 42.5 270 GLY A O 1
ATOM 2057 N N . PHE A 1 271 ? 9.492 5.461 22.203 1 46.38 271 PHE A N 1
ATOM 2058 C CA . PHE A 1 271 ? 9.156 4.559 21.109 1 46.38 271 PHE A CA 1
ATOM 2059 C C . PHE A 1 271 ? 7.828 3.857 21.375 1 46.38 271 PHE A C 1
ATOM 2061 O O . PHE A 1 271 ? 7.012 3.709 20.469 1 46.38 271 PHE A O 1
ATOM 2068 N N . TRP A 1 272 ? 7.695 3.469 22.625 1 45.81 272 TRP A N 1
ATOM 2069 C CA . TRP A 1 272 ? 6.594 2.605 23.031 1 45.81 272 TRP A CA 1
ATOM 2070 C C . TRP A 1 272 ? 5.379 3.43 23.453 1 45.81 272 TRP A C 1
ATOM 2072 O O . TRP A 1 272 ? 4.285 2.891 23.609 1 45.81 272 TRP A O 1
ATOM 2082 N N . ALA A 1 273 ? 5.547 4.559 23.484 1 46.62 273 ALA A N 1
ATOM 2083 C CA . ALA A 1 273 ? 4.531 5.375 24.141 1 46.62 273 ALA A CA 1
ATOM 2084 C C . ALA A 1 273 ? 3.23 5.379 23.344 1 46.62 273 ALA A C 1
ATOM 2086 O O . ALA A 1 273 ? 2.152 5.168 23.906 1 46.62 273 ALA A O 1
ATOM 2087 N N . PRO A 1 274 ? 3.426 5.621 22.203 1 47.84 274 PRO A N 1
ATOM 2088 C CA . PRO A 1 274 ? 2.139 5.57 21.516 1 47.84 274 PRO A CA 1
ATOM 2089 C C . PRO A 1 274 ? 1.515 4.176 21.531 1 47.84 274 PRO A C 1
ATOM 2091 O O . PRO A 1 274 ? 0.289 4.047 21.594 1 47.84 274 PRO A O 1
ATOM 2094 N N . PHE A 1 275 ? 2.387 3.191 21.453 1 50.53 275 PHE A N 1
ATOM 2095 C CA . PHE A 1 275 ? 1.872 1.829 21.547 1 50.53 275 PHE A CA 1
ATOM 2096 C C . PHE A 1 275 ? 1.327 1.549 22.953 1 50.53 275 PHE A C 1
ATOM 2098 O O . PHE A 1 275 ? 0.324 0.85 23.094 1 50.53 275 PHE A O 1
ATOM 2105 N N . ARG A 1 276 ? 2.029 2.033 23.906 1 45.84 276 ARG A N 1
ATOM 2106 C CA . ARG A 1 276 ? 1.587 1.831 25.281 1 45.84 276 ARG A CA 1
ATOM 2107 C C . ARG A 1 276 ? 0.257 2.531 25.547 1 45.84 276 ARG A C 1
ATOM 2109 O O . ARG A 1 276 ? -0.569 2.043 26.312 1 45.84 276 ARG A O 1
ATOM 2116 N N . GLN A 1 277 ? 0.167 3.578 24.953 1 44.62 277 GLN A N 1
ATOM 2117 C CA . GLN A 1 277 ? -1.104 4.277 25.125 1 44.62 277 GLN A CA 1
ATOM 2118 C C . GLN A 1 277 ? -2.24 3.518 24.453 1 44.62 277 GLN A C 1
ATOM 2120 O O . GLN A 1 277 ? -3.359 3.475 24.969 1 44.62 277 GLN A O 1
ATOM 2125 N N . VAL A 1 278 ? -1.888 3.027 23.328 1 42.91 278 VAL A N 1
ATOM 2126 C CA . VAL A 1 278 ? -2.889 2.232 22.625 1 42.91 278 VAL A CA 1
ATOM 2127 C C . VAL A 1 278 ? -3.037 0.873 23.312 1 42.91 278 VAL A C 1
ATOM 2129 O O . VAL A 1 278 ? -4.156 0.39 23.5 1 42.91 278 VAL A O 1
ATOM 2132 N N . LEU A 1 279 ? -1.875 0.273 23.484 1 43.03 279 LEU A N 1
ATOM 2133 C CA . LEU A 1 279 ? -1.917 -1.038 24.109 1 43.03 279 LEU A CA 1
ATOM 2134 C C . LEU A 1 279 ? -2.32 -0.917 25.578 1 43.03 279 LEU A C 1
ATOM 2136 O O . LEU A 1 279 ? -2.764 -1.893 26.188 1 43.03 279 LEU A O 1
ATOM 2140 N N . GLY A 1 280 ? -1.854 0.042 26.156 1 41.19 280 GLY A N 1
ATOM 2141 C CA . GLY A 1 280 ? -2.244 0.176 27.547 1 41.19 280 GLY A CA 1
ATOM 2142 C C . GLY A 1 280 ? -3.746 0.274 27.734 1 41.19 280 GLY A C 1
ATOM 2143 O O . GLY A 1 280 ? -4.238 0.208 28.875 1 41.19 280 GLY A O 1
ATOM 2144 N N . ARG A 1 281 ? -4.332 1.083 26.859 1 41.19 281 ARG A N 1
ATOM 2145 C CA . ARG A 1 281 ? -5.77 0.922 27.031 1 41.19 281 ARG A CA 1
ATOM 2146 C C . ARG A 1 281 ? -6.246 -0.414 26.469 1 41.19 281 ARG A C 1
ATOM 2148 O O . ARG A 1 281 ? -6.578 -0.513 25.297 1 41.19 281 ARG A O 1
ATOM 2155 N N . SER A 1 282 ? -5.832 -1.552 26.969 1 40.91 282 SER A N 1
ATOM 2156 C CA . SER A 1 282 ? -5.898 -2.996 26.766 1 40.91 282 SER A CA 1
ATOM 2157 C C . SER A 1 282 ? -7.234 -3.408 26.172 1 40.91 282 SER A C 1
ATOM 2159 O O . SER A 1 282 ? -7.297 -4.336 25.359 1 40.91 282 SER A O 1
ATOM 2161 N N . PHE A 1 283 ? -8.242 -2.801 26.656 1 4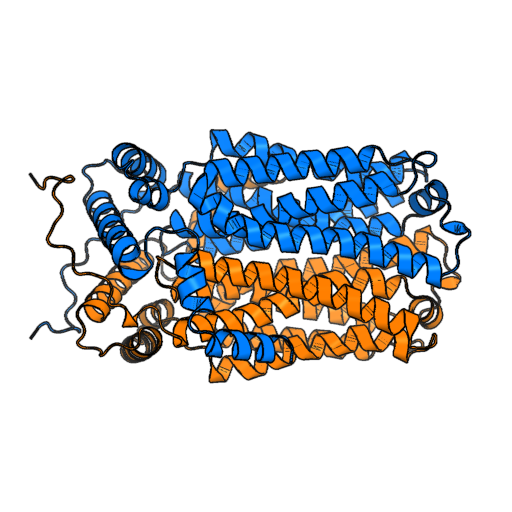2.16 283 PHE A N 1
ATOM 2162 C CA . PHE A 1 283 ? -9.594 -3.199 26.281 1 42.16 283 PHE A CA 1
ATOM 2163 C C . PHE A 1 283 ? -9.875 -2.898 24.812 1 42.16 283 PHE A C 1
ATOM 2165 O O . PHE A 1 283 ? -10.5 -3.701 24.125 1 42.16 283 PHE A O 1
ATOM 2172 N N . LEU A 1 284 ? -9.422 -1.867 24.375 1 40.16 284 LEU A N 1
ATOM 2173 C CA . LEU A 1 284 ? -9.742 -1.488 23.016 1 40.16 284 LEU A CA 1
ATOM 2174 C C . LEU A 1 284 ? -8.914 -2.295 22.016 1 40.16 284 LEU A C 1
ATOM 2176 O O . LEU A 1 284 ? -9.398 -2.658 20.938 1 40.16 284 LEU A O 1
ATOM 2180 N N . PHE A 1 285 ? -7.707 -2.615 22.391 1 42.47 285 PHE A N 1
ATOM 2181 C CA . PHE A 1 285 ? -6.891 -3.471 21.531 1 42.47 285 PHE A CA 1
ATOM 2182 C C . PHE A 1 285 ? -7.547 -4.832 21.344 1 42.47 285 PHE A C 1
ATOM 2184 O O . PHE A 1 285 ? -7.562 -5.371 20.234 1 42.47 285 PHE A O 1
ATOM 2191 N N . ARG A 1 286 ? -7.98 -5.391 22.391 1 40.66 286 ARG A N 1
ATOM 2192 C CA . ARG A 1 286 ? -8.664 -6.676 22.312 1 40.66 286 ARG A CA 1
ATOM 2193 C C . ARG A 1 286 ? -9.875 -6.598 21.391 1 40.66 286 ARG A C 1
ATOM 2195 O O . ARG A 1 286 ? -10.141 -7.523 20.625 1 40.66 286 ARG A O 1
ATOM 2202 N N . ARG A 1 287 ? -10.602 -5.594 21.469 1 41.75 287 ARG A N 1
ATOM 2203 C CA . ARG A 1 287 ? -11.789 -5.457 20.625 1 41.75 287 ARG A CA 1
ATOM 2204 C C . ARG A 1 287 ? -11.391 -5.23 19.172 1 41.75 287 ARG A C 1
ATOM 2206 O O . ARG A 1 287 ? -12.078 -5.695 18.25 1 41.75 287 ARG A O 1
ATOM 2213 N N . MET A 1 288 ? -10.383 -4.602 19.031 1 41.72 288 MET A N 1
ATOM 2214 C CA . MET A 1 288 ? -9.922 -4.336 17.672 1 41.72 288 MET A CA 1
ATOM 2215 C C . MET A 1 288 ? -9.461 -5.621 16.984 1 41.72 288 MET A C 1
ATOM 2217 O O . MET A 1 288 ? -9.75 -5.844 15.812 1 41.72 288 MET A O 1
ATOM 2221 N N . ILE A 1 289 ? -8.711 -6.414 17.719 1 42.53 289 ILE A N 1
ATOM 2222 C CA . ILE A 1 289 ? -8.297 -7.711 17.188 1 42.53 289 ILE A CA 1
ATOM 2223 C C . ILE A 1 289 ? -9.531 -8.539 16.844 1 42.53 289 ILE A C 1
ATOM 2225 O O . ILE A 1 289 ? -9.57 -9.195 15.797 1 42.53 289 ILE A O 1
ATOM 2229 N N . ILE A 1 290 ? -10.43 -8.5 17.719 1 39.09 290 ILE A N 1
ATOM 2230 C CA . ILE A 1 290 ? -11.625 -9.297 17.5 1 39.09 290 ILE A CA 1
ATOM 2231 C C . ILE A 1 290 ? -12.328 -8.844 16.219 1 39.09 290 ILE A C 1
ATOM 2233 O O . ILE A 1 290 ? -12.797 -9.672 15.43 1 39.09 290 ILE A O 1
ATOM 2237 N N . THR A 1 291 ? -12.43 -7.652 16 1 35.53 291 THR A N 1
ATOM 2238 C CA . THR A 1 291 ? -13.156 -7.184 14.828 1 35.53 291 THR A CA 1
ATOM 2239 C C . THR A 1 291 ? -12.383 -7.496 13.547 1 35.53 291 THR A C 1
ATOM 2241 O O . THR A 1 291 ? -12.977 -7.762 12.5 1 35.53 291 THR A O 1
ATOM 2244 N N . THR A 1 292 ? -11.117 -7.367 13.664 1 36.84 292 THR A N 1
ATOM 2245 C CA . THR A 1 292 ? -10.328 -7.703 12.484 1 36.84 292 THR A CA 1
ATOM 2246 C C . THR A 1 292 ? -10.312 -9.211 12.258 1 36.84 292 THR A C 1
ATOM 2248 O O . THR A 1 292 ? -10.141 -9.672 11.133 1 36.84 292 THR A O 1
ATOM 2251 N N . MET A 1 293 ? -10.242 -9.992 13.328 1 34.16 293 MET A N 1
ATOM 2252 C CA . MET A 1 293 ? -10.219 -11.445 13.234 1 34.16 293 MET A CA 1
ATOM 2253 C C . MET A 1 293 ? -11.602 -11.992 12.891 1 34.16 293 MET A C 1
ATOM 2255 O O . MET A 1 293 ? -11.742 -13.164 12.531 1 34.16 293 MET A O 1
ATOM 2259 N N . LEU A 1 294 ? -12.578 -11.219 13.234 1 33.31 294 LEU A N 1
ATOM 2260 C CA . LEU A 1 294 ? -13.875 -11.742 12.828 1 33.31 294 LEU A CA 1
ATOM 2261 C C . LEU A 1 294 ? -14.195 -11.344 11.391 1 33.31 294 LEU A C 1
ATOM 2263 O O . LEU A 1 294 ? -14.016 -10.18 11.008 1 33.31 294 LEU A O 1
ATOM 2267 N N . MET B 1 1 ? 10.836 42.281 13.938 1 24.16 1 MET B N 1
ATOM 2268 C CA . MET B 1 1 ? 11.742 41.188 13.539 1 24.16 1 MET B CA 1
ATOM 2269 C C . MET B 1 1 ? 11.32 39.875 14.148 1 24.16 1 MET B C 1
ATOM 2271 O O . MET B 1 1 ? 11.375 39.688 15.367 1 24.16 1 MET B O 1
ATOM 2275 N N . VAL B 1 2 ? 10.281 39.281 13.68 1 32.81 2 VAL B N 1
ATOM 2276 C CA . VAL B 1 2 ? 9.641 38.125 14.25 1 32.81 2 VAL B CA 1
ATOM 2277 C C . VAL B 1 2 ? 10.664 37 14.422 1 32.81 2 VAL B C 1
ATOM 2279 O O . VAL B 1 2 ? 11.344 36.625 13.461 1 32.81 2 VAL B O 1
ATOM 2282 N N . ASN B 1 3 ? 11.297 36.906 15.523 1 31.36 3 ASN B N 1
ATOM 2283 C CA . ASN B 1 3 ? 12.328 35.938 15.852 1 31.36 3 ASN B CA 1
ATOM 2284 C C . ASN B 1 3 ? 11.875 34.5 15.531 1 31.36 3 ASN B C 1
ATOM 2286 O O . ASN B 1 3 ? 11.047 33.938 16.25 1 31.36 3 ASN B O 1
ATOM 2290 N N . LEU B 1 4 ? 11.938 34.219 14.258 1 40 4 LEU B N 1
ATOM 2291 C CA . LEU B 1 4 ? 11.625 32.906 13.68 1 40 4 LEU B CA 1
ATOM 2292 C C . LEU B 1 4 ? 11.984 31.781 14.648 1 40 4 LEU B C 1
ATOM 2294 O O . LEU B 1 4 ? 11.484 30.656 14.516 1 40 4 LEU B O 1
ATOM 2298 N N . PHE B 1 5 ? 12.992 32.188 15.594 1 39.78 5 PHE B N 1
ATOM 2299 C CA . PHE B 1 5 ? 13.484 31.281 16.609 1 39.78 5 PHE B CA 1
ATOM 2300 C C . PHE B 1 5 ? 12.656 31.391 17.891 1 39.78 5 PHE B C 1
ATOM 2302 O O . PHE B 1 5 ? 12.891 30.656 18.859 1 39.78 5 PHE B O 1
ATOM 2309 N N . ALA B 1 6 ? 11.789 32.531 18 1 39.12 6 ALA B N 1
ATOM 2310 C CA . ALA B 1 6 ? 11.039 32.75 19.234 1 39.12 6 ALA B CA 1
ATOM 2311 C C . ALA B 1 6 ? 9.797 31.859 19.281 1 39.12 6 ALA B C 1
ATOM 2313 O O . ALA B 1 6 ? 9.078 31.719 18.281 1 39.12 6 ALA B O 1
ATOM 2314 N N . ARG B 1 7 ? 9.672 31.062 20.281 1 39.47 7 ARG B N 1
ATOM 2315 C CA . ARG B 1 7 ? 8.648 30.094 20.672 1 39.47 7 ARG B CA 1
ATOM 2316 C C . ARG B 1 7 ? 7.305 30.781 20.891 1 39.47 7 ARG B C 1
ATOM 2318 O O . ARG B 1 7 ? 7.176 31.641 21.75 1 39.47 7 ARG B O 1
ATOM 2325 N N . ILE B 1 8 ? 6.523 31.297 20.062 1 36.97 8 ILE B N 1
ATOM 2326 C CA . ILE B 1 8 ? 5.246 31.906 20.422 1 36.97 8 ILE B CA 1
ATOM 2327 C C . ILE B 1 8 ? 4.484 30.984 21.375 1 36.97 8 ILE B C 1
ATOM 2329 O O . ILE B 1 8 ? 4.559 29.75 21.25 1 36.97 8 ILE B O 1
ATOM 2333 N N . GLU B 1 9 ? 3.705 31.484 22.312 1 35.94 9 GLU B N 1
ATOM 2334 C CA . GLU B 1 9 ? 2.91 30.922 23.391 1 35.94 9 GLU B CA 1
ATOM 2335 C C . GLU B 1 9 ? 2.004 29.797 22.875 1 35.94 9 GLU B C 1
ATOM 2337 O O . GLU B 1 9 ? 1.192 30.016 21.969 1 35.94 9 GLU B O 1
ATOM 2342 N N . ASP B 1 10 ? 2.246 28.359 22.828 1 42.41 10 ASP B N 1
ATOM 2343 C CA . ASP B 1 10 ? 2.254 26.953 22.422 1 42.41 10 ASP B CA 1
ATOM 2344 C C . ASP B 1 10 ? 0.896 26.312 22.672 1 42.41 10 ASP B C 1
ATOM 2346 O O . ASP B 1 10 ? 0.43 26.25 23.812 1 42.41 10 ASP B O 1
ATOM 2350 N N . ARG B 1 11 ? -0.295 26.781 22.172 1 49.28 11 ARG B N 1
ATOM 2351 C CA . ARG B 1 11 ? -1.497 26.094 22.625 1 49.28 11 ARG B CA 1
ATOM 2352 C C . ARG B 1 11 ? -1.407 24.594 22.375 1 49.28 11 ARG B C 1
ATOM 2354 O O . ARG B 1 11 ? -1.243 24.172 21.219 1 49.28 11 ARG B O 1
ATOM 2361 N N . PRO B 1 12 ? -1.275 23.75 23.375 1 56.88 12 PRO B N 1
ATOM 2362 C CA . PRO B 1 12 ? -1.085 22.297 23.375 1 56.88 12 PRO B CA 1
ATOM 2363 C C . PRO B 1 12 ? -2.26 21.547 22.766 1 56.88 12 PRO B C 1
ATOM 2365 O O . PRO B 1 12 ? -3.402 22 22.844 1 56.88 12 PRO B O 1
ATOM 2368 N N . THR B 1 13 ? -2.111 20.547 21.797 1 66 13 THR B N 1
ATOM 2369 C CA . THR B 1 13 ? -3.156 19.656 21.297 1 66 13 THR B CA 1
ATOM 2370 C C . THR B 1 13 ? -3.838 18.938 22.453 1 66 13 THR B C 1
ATOM 2372 O O . THR B 1 13 ? -3.174 18.297 23.281 1 66 13 THR B O 1
ATOM 2375 N N . PRO B 1 14 ? -5.113 19.172 22.547 1 74.44 14 PRO B N 1
ATOM 2376 C CA . PRO B 1 14 ? -5.832 18.5 23.625 1 74.44 14 PRO B CA 1
ATOM 2377 C C . PRO B 1 14 ? -5.742 16.984 23.531 1 74.44 14 PRO B C 1
ATOM 2379 O O . PRO B 1 14 ? -5.758 16.422 22.438 1 74.44 14 PRO B O 1
ATOM 2382 N N . LYS B 1 15 ? -5.52 16.281 24.641 1 72.69 15 LYS B N 1
ATOM 2383 C CA . LYS B 1 15 ? -5.422 14.828 24.719 1 72.69 15 LYS B CA 1
ATOM 2384 C C . LYS B 1 15 ? -6.637 14.164 24.078 1 72.69 15 LYS B C 1
ATOM 2386 O O . LYS B 1 15 ? -6.543 13.039 23.562 1 72.69 15 LYS B O 1
ATOM 2391 N N . ALA B 1 16 ? -7.73 14.922 24.016 1 77.12 16 ALA B N 1
ATOM 2392 C CA . ALA B 1 16 ? -8.984 14.391 23.5 1 77.12 16 ALA B CA 1
ATOM 2393 C C . ALA B 1 16 ? -8.875 14.086 22 1 77.12 16 ALA B C 1
ATOM 2395 O O . ALA B 1 16 ? -9.633 13.273 21.469 1 77.12 16 ALA B O 1
ATOM 2396 N N . VAL B 1 17 ? -7.898 14.641 21.438 1 79.31 17 VAL B N 1
ATOM 2397 C CA . VAL B 1 17 ? -7.75 14.492 20 1 79.31 17 VAL B CA 1
ATOM 2398 C C . VAL B 1 17 ? -7.266 13.078 19.672 1 79.31 17 VAL B C 1
ATOM 2400 O O . VAL B 1 17 ? -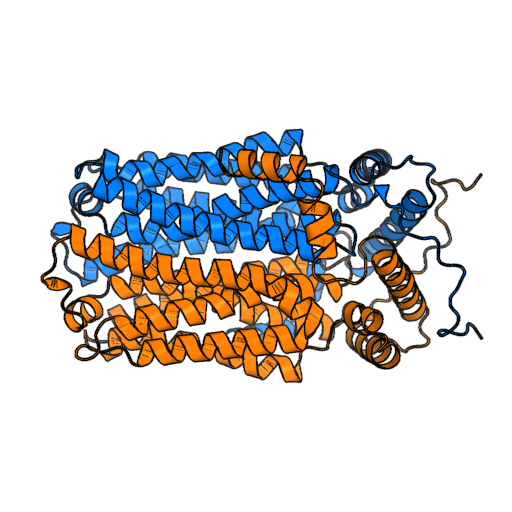7.559 12.547 18.594 1 79.31 17 VAL B O 1
ATOM 2403 N N . TYR B 1 18 ? -6.559 12.477 20.656 1 73.94 18 TYR B N 1
ATOM 2404 C CA . TYR B 1 18 ? -6.082 11.102 20.5 1 73.94 18 TYR B CA 1
ATOM 2405 C C . TYR B 1 18 ? -7.066 10.117 21.109 1 73.94 18 TYR B C 1
ATOM 2407 O O . TYR B 1 18 ? -6.734 9.406 22.062 1 73.94 18 TYR B O 1
ATOM 2415 N N . ASN B 1 19 ? -8.242 10.047 20.484 1 79.06 19 ASN B N 1
ATOM 2416 C CA . ASN B 1 19 ? -9.336 9.258 21.047 1 79.06 19 ASN B CA 1
ATOM 2417 C C . ASN B 1 19 ? -9.625 8.016 20.203 1 79.06 19 ASN B C 1
ATOM 2419 O O . ASN B 1 19 ? -9.008 7.82 19.156 1 79.06 19 ASN B O 1
ATOM 2423 N N . TRP B 1 20 ? -10.484 7.297 20.703 1 80.25 20 TRP B N 1
ATOM 2424 C CA . TRP B 1 20 ? -10.789 6.008 20.094 1 80.25 20 TRP B CA 1
ATOM 2425 C C . TRP B 1 20 ? -11.508 6.195 18.766 1 80.25 20 TRP B C 1
ATOM 2427 O O . TRP B 1 20 ? -11.477 5.312 17.906 1 80.25 20 TRP B O 1
ATOM 2437 N N . ARG B 1 21 ? -12.086 7.289 18.5 1 85.56 21 ARG B N 1
ATOM 2438 C CA . ARG B 1 21 ? -12.852 7.516 17.281 1 85.56 21 ARG B CA 1
ATOM 2439 C C . ARG B 1 21 ? -11.922 7.613 16.062 1 85.56 21 ARG B C 1
ATOM 2441 O O . ARG B 1 21 ? -12.25 7.109 14.992 1 85.56 21 ARG B O 1
ATOM 2448 N N . VAL B 1 22 ? -10.789 8.211 16.328 1 83.81 22 VAL B N 1
ATOM 2449 C CA . VAL B 1 22 ? -9.812 8.305 15.258 1 83.81 22 VAL B CA 1
ATOM 2450 C C . VAL B 1 22 ? -9.25 6.922 14.938 1 83.81 22 VAL B C 1
ATOM 2452 O O . VAL B 1 22 ? -9.125 6.551 13.766 1 83.81 22 VAL B O 1
ATOM 2455 N N . TYR B 1 23 ? -9.086 6.148 15.93 1 81.5 23 TYR B N 1
ATOM 2456 C CA . TYR B 1 23 ? -8.547 4.809 15.75 1 81.5 23 TYR B CA 1
ATOM 2457 C C . TYR B 1 23 ? -9.586 3.879 15.141 1 81.5 23 TYR B C 1
ATOM 2459 O O . TYR B 1 23 ? -9.25 2.973 14.375 1 81.5 23 TYR B O 1
ATOM 2467 N N . SER B 1 24 ? -10.805 4.133 15.422 1 81.62 24 SER B N 1
ATOM 2468 C CA . SER B 1 24 ? -11.867 3.328 14.82 1 81.62 24 SER B CA 1
ATOM 2469 C C . SER B 1 24 ? -11.922 3.525 13.312 1 81.62 24 SER B C 1
ATOM 2471 O O . SER B 1 24 ? -12.125 2.566 12.562 1 81.62 24 SER B O 1
ATOM 2473 N N . CYS B 1 25 ? -11.695 4.758 12.898 1 79.38 25 CYS B N 1
ATOM 2474 C CA . CYS B 1 25 ? -11.641 5.031 11.469 1 79.38 25 CYS B CA 1
ATOM 2475 C C . CYS B 1 25 ? -10.453 4.324 10.82 1 79.38 25 CYS B C 1
ATOM 2477 O O . CYS B 1 25 ? -10.578 3.768 9.727 1 79.38 25 CYS B O 1
ATOM 2479 N N . ALA B 1 26 ? -9.398 4.266 11.594 1 76.75 26 ALA B N 1
ATOM 2480 C CA . ALA B 1 26 ? -8.188 3.621 11.086 1 76.75 26 ALA B CA 1
ATOM 2481 C C . ALA B 1 26 ? -8.375 2.107 11 1 76.75 26 ALA B C 1
ATOM 2483 O O . ALA B 1 26 ? -7.863 1.472 10.07 1 76.75 26 ALA B O 1
ATOM 2484 N N . ILE B 1 27 ? -9.102 1.598 11.797 1 77 27 ILE B N 1
ATOM 2485 C CA . ILE B 1 27 ? -9.352 0.161 11.812 1 77 27 ILE B CA 1
ATOM 2486 C C . ILE B 1 27 ? -10.211 -0.232 10.609 1 77 27 ILE B C 1
ATOM 2488 O O . ILE B 1 27 ? -9.953 -1.251 9.969 1 77 27 ILE B O 1
ATOM 2492 N N . VAL B 1 28 ? -11.203 0.556 10.438 1 80.06 28 VAL B N 1
ATOM 2493 C CA . VAL B 1 28 ? -12.023 0.286 9.266 1 80.06 28 VAL B CA 1
ATOM 2494 C C . VAL B 1 28 ? -11.164 0.374 8 1 80.06 28 VAL B C 1
ATOM 2496 O O . VAL B 1 28 ? -11.297 -0.454 7.098 1 80.06 28 VAL B O 1
ATOM 2499 N N . ALA B 1 29 ? -10.297 1.368 8.047 1 76.81 29 ALA B N 1
ATOM 2500 C CA . ALA B 1 29 ? -9.375 1.502 6.922 1 76.81 29 ALA B CA 1
ATOM 2501 C C . ALA B 1 29 ? -8.438 0.3 6.828 1 76.81 29 ALA B C 1
ATOM 2503 O O . ALA B 1 29 ? -8.086 -0.135 5.734 1 76.81 29 ALA B O 1
ATOM 2504 N N . ALA B 1 30 ? -8.141 -0.285 7.961 1 77.88 30 ALA B N 1
ATOM 2505 C CA . ALA B 1 30 ? -7.285 -1.469 8.008 1 77.88 30 ALA B CA 1
ATOM 2506 C C . ALA B 1 30 ? -7.992 -2.68 7.406 1 77.88 30 ALA B C 1
ATOM 2508 O O . ALA B 1 30 ? -7.348 -3.557 6.828 1 77.88 30 ALA B O 1
ATOM 2509 N N . THR B 1 31 ? -9.289 -2.74 7.527 1 84.31 31 THR B N 1
ATOM 2510 C CA . THR B 1 31 ? -10.039 -3.832 6.91 1 84.31 31 THR B CA 1
ATOM 2511 C C . THR B 1 31 ? -9.914 -3.777 5.391 1 84.31 31 THR B C 1
ATOM 2513 O O . THR B 1 31 ? -9.859 -4.816 4.73 1 84.31 31 THR B O 1
ATOM 2516 N N . ALA B 1 32 ? -9.906 -2.582 4.906 1 88 32 ALA B N 1
ATOM 2517 C CA . ALA B 1 32 ? -9.641 -2.43 3.479 1 88 32 ALA B CA 1
ATOM 2518 C C . ALA B 1 32 ? -8.273 -3.006 3.107 1 88 32 ALA B C 1
ATOM 2520 O O . ALA B 1 32 ? -8.133 -3.67 2.078 1 88 32 ALA B O 1
ATOM 2521 N N . ALA B 1 33 ? -7.352 -2.789 3.994 1 88.25 33 ALA B N 1
ATOM 2522 C CA . ALA B 1 33 ? -5.996 -3.277 3.768 1 88.25 33 ALA B CA 1
ATOM 2523 C C . ALA B 1 33 ? -5.949 -4.801 3.797 1 88.25 33 ALA B C 1
ATOM 2525 O O . ALA B 1 33 ? -5.242 -5.422 3 1 88.25 33 ALA B O 1
ATOM 2526 N N . ILE B 1 34 ? -6.688 -5.363 4.656 1 88.38 34 ILE B N 1
ATOM 2527 C CA . ILE B 1 34 ? -6.746 -6.816 4.754 1 88.38 34 ILE B CA 1
ATOM 2528 C C . ILE B 1 34 ? -7.363 -7.395 3.484 1 88.38 34 ILE B C 1
ATOM 2530 O O . ILE B 1 34 ? -6.902 -8.422 2.973 1 88.38 34 ILE B O 1
ATOM 2534 N N . MET B 1 35 ? -8.414 -6.746 3.062 1 89.31 35 MET B N 1
ATOM 2535 C CA . MET B 1 35 ? -9.047 -7.148 1.812 1 89.31 35 MET B CA 1
ATOM 2536 C C . MET B 1 35 ? -8.047 -7.141 0.664 1 89.31 35 MET B C 1
ATOM 2538 O O . MET B 1 35 ? -7.992 -8.086 -0.124 1 89.31 35 MET B O 1
ATOM 2542 N N . ILE B 1 36 ? -7.25 -6.168 0.594 1 86.69 36 ILE B N 1
ATOM 2543 C CA . ILE B 1 36 ? -6.266 -6 -0.469 1 86.69 36 ILE B CA 1
ATOM 2544 C C . ILE B 1 36 ? -5.172 -7.055 -0.331 1 86.69 36 ILE B C 1
ATOM 2546 O O . ILE B 1 36 ? -4.824 -7.73 -1.304 1 86.69 36 ILE B O 1
ATOM 2550 N N . GLY B 1 37 ? -4.68 -7.207 0.834 1 84.44 37 GLY B N 1
ATOM 2551 C CA . GLY B 1 37 ? -3.629 -8.188 1.087 1 84.44 37 GLY B CA 1
ATOM 2552 C C . GLY B 1 37 ? -4.066 -9.609 0.818 1 84.44 37 GLY B C 1
ATOM 2553 O O . GLY B 1 37 ? -3.311 -10.398 0.242 1 84.44 37 GLY B O 1
ATOM 2554 N N . TYR B 1 38 ? -5.246 -9.922 1.224 1 87.31 38 TYR B N 1
ATOM 2555 C CA . TYR B 1 38 ? -5.758 -11.266 1.011 1 87.31 38 TYR B CA 1
ATOM 2556 C C . TYR B 1 38 ? -5.824 -11.602 -0.475 1 87.31 38 TYR B C 1
ATOM 2558 O O . TYR B 1 38 ? -5.359 -12.656 -0.902 1 87.31 38 TYR B O 1
ATOM 2566 N N . ASP B 1 39 ? -6.402 -10.695 -1.149 1 84.81 39 ASP B N 1
ATOM 2567 C CA . ASP B 1 39 ? -6.609 -10.945 -2.572 1 84.81 39 ASP B CA 1
ATOM 2568 C C . ASP B 1 39 ? -5.277 -11.102 -3.303 1 84.81 39 ASP B C 1
ATOM 2570 O O . ASP B 1 39 ? -5.184 -11.852 -4.277 1 84.81 39 ASP B O 1
ATOM 2574 N N . SER B 1 40 ? -4.293 -10.445 -2.842 1 73.5 40 SER B N 1
ATOM 2575 C CA . SER B 1 40 ? -2.998 -10.492 -3.516 1 73.5 40 SER B CA 1
ATOM 2576 C C . SER B 1 40 ? -2.273 -11.805 -3.23 1 73.5 40 SER B C 1
ATOM 2578 O O . SER B 1 40 ? -1.457 -12.258 -4.035 1 73.5 40 SER B O 1
ATOM 2580 N N . ALA B 1 41 ? -2.615 -12.453 -2.184 1 73.5 41 ALA B N 1
ATOM 2581 C CA . ALA B 1 41 ? -1.809 -13.594 -1.746 1 73.5 41 ALA B CA 1
ATOM 2582 C C . ALA B 1 41 ? -2.49 -14.914 -2.09 1 73.5 41 ALA B C 1
ATOM 2584 O O . ALA B 1 41 ? -1.821 -15.922 -2.322 1 73.5 41 ALA B O 1
ATOM 2585 N N . PHE B 1 42 ? -3.758 -14.945 -2.209 1 77.44 42 PHE B N 1
ATOM 2586 C CA . PHE B 1 42 ? -4.422 -16.234 -2.227 1 77.44 42 PHE B CA 1
ATOM 2587 C C . PHE B 1 42 ? -4.41 -16.828 -3.629 1 77.44 42 PHE B C 1
ATOM 2589 O O . PHE B 1 42 ? -4.488 -18.062 -3.793 1 77.44 42 PHE B O 1
ATOM 2596 N N . ILE B 1 43 ? -4.285 -16 -4.602 1 77.38 43 ILE B N 1
ATOM 2597 C CA . ILE B 1 43 ? -4.531 -16.438 -5.973 1 77.38 43 ILE B CA 1
ATOM 2598 C C . ILE B 1 43 ? -3.404 -17.359 -6.43 1 77.38 43 ILE B C 1
ATOM 2600 O O . ILE B 1 43 ? -3.654 -18.406 -7.047 1 77.38 43 ILE B O 1
ATOM 2604 N N . GLY B 1 44 ? -2.182 -16.969 -6.195 1 74.12 44 GLY B N 1
ATOM 2605 C CA . GLY B 1 44 ? -1.067 -17.797 -6.617 1 74.12 44 GLY B CA 1
ATOM 2606 C C . GLY B 1 44 ? -1.125 -19.203 -6.055 1 74.12 44 GLY B C 1
ATOM 2607 O O . GLY B 1 44 ? -0.908 -20.188 -6.777 1 74.12 44 GLY B O 1
ATOM 2608 N N . THR B 1 45 ? -1.462 -19.281 -4.848 1 75.62 45 THR B N 1
ATOM 2609 C CA . THR B 1 45 ? -1.517 -20.578 -4.18 1 75.62 45 THR B CA 1
ATOM 2610 C C . THR B 1 45 ? -2.783 -21.328 -4.566 1 75.62 45 THR B C 1
ATOM 2612 O O . THR B 1 45 ? -2.787 -22.562 -4.613 1 75.62 45 THR B O 1
ATOM 2615 N N . SER B 1 46 ? -3.834 -20.641 -4.824 1 82.44 46 SER B N 1
ATOM 2616 C CA . SER B 1 46 ? -5.078 -21.281 -5.23 1 82.44 46 SER B CA 1
ATOM 2617 C C . SER B 1 46 ? -4.938 -21.938 -6.602 1 82.44 46 SER B C 1
ATOM 2619 O O . SER B 1 46 ? -5.461 -23.031 -6.828 1 82.44 46 SER B O 1
ATOM 2621 N N . MET B 1 47 ? -4.227 -21.344 -7.418 1 83.44 47 MET B N 1
ATOM 2622 C CA . MET B 1 47 ? -4.039 -21.875 -8.766 1 83.44 47 MET B CA 1
ATOM 2623 C C . MET B 1 47 ? -3.152 -23.125 -8.75 1 83.44 47 MET B C 1
ATOM 2625 O O . MET B 1 47 ? -3.197 -23.938 -9.672 1 83.44 47 MET B O 1
ATOM 2629 N N . ALA B 1 48 ? -2.365 -23.188 -7.727 1 77.94 48 ALA B N 1
ATOM 2630 C CA . ALA B 1 48 ? -1.448 -24.312 -7.605 1 77.94 48 ALA B CA 1
ATOM 2631 C C . ALA B 1 48 ? -2.166 -25.547 -7.066 1 77.94 48 ALA B C 1
ATOM 2633 O O . ALA B 1 48 ? -1.626 -26.656 -7.109 1 77.94 48 ALA B O 1
ATOM 2634 N N . LEU B 1 49 ? -3.379 -25.406 -6.645 1 80.5 49 LEU B N 1
ATOM 2635 C CA . LEU B 1 49 ? -4.141 -26.531 -6.109 1 80.5 49 LEU B CA 1
ATOM 2636 C C . LEU B 1 49 ? -4.512 -27.516 -7.219 1 80.5 49 LEU B C 1
ATOM 2638 O O . LEU B 1 49 ? -4.887 -27.109 -8.32 1 80.5 49 LEU B O 1
ATOM 2642 N N . GLY B 1 50 ? -4.41 -28.766 -6.875 1 81.19 50 GLY B N 1
ATOM 2643 C CA . GLY B 1 50 ? -4.816 -29.781 -7.82 1 81.19 50 GLY B CA 1
ATOM 2644 C C . GLY B 1 50 ? -6.285 -29.703 -8.195 1 81.19 50 GLY B C 1
ATOM 2645 O O . GLY B 1 50 ? -6.648 -29.938 -9.352 1 81.19 50 GLY B O 1
ATOM 2646 N N . SER B 1 51 ? -7.09 -29.406 -7.258 1 84.44 51 SER B N 1
ATOM 2647 C CA . SER B 1 51 ? -8.523 -29.281 -7.492 1 84.44 51 SER B CA 1
ATOM 2648 C C . SER B 1 51 ? -8.828 -28.203 -8.523 1 84.44 51 SER B C 1
ATOM 2650 O O . SER B 1 51 ? -9.719 -28.359 -9.359 1 84.44 51 SER B O 1
ATOM 2652 N N . PHE B 1 52 ? -8.148 -27.141 -8.461 1 87 52 PHE B N 1
ATOM 2653 C CA . PHE B 1 52 ? -8.312 -26.047 -9.406 1 87 52 PHE B CA 1
ATOM 2654 C C . PHE B 1 52 ? -7.883 -26.469 -10.805 1 87 52 PHE B C 1
ATOM 2656 O O . PHE B 1 52 ? -8.602 -26.234 -11.781 1 87 52 PHE B O 1
ATOM 2663 N N . LYS B 1 53 ? -6.773 -27.125 -10.828 1 84.94 53 LYS B N 1
ATOM 2664 C CA . LYS B 1 53 ? -6.238 -27.578 -12.109 1 84.94 53 LYS B CA 1
ATOM 2665 C C . LYS B 1 53 ? -7.164 -28.594 -12.773 1 84.94 53 LYS B C 1
ATOM 2667 O O . LYS B 1 53 ? -7.367 -28.562 -13.984 1 84.94 53 LYS B O 1
ATOM 2672 N N . SER B 1 54 ? -7.688 -29.453 -11.961 1 85.69 54 SER B N 1
ATOM 2673 C CA . SER B 1 54 ? -8.594 -30.469 -12.477 1 85.69 54 SER B CA 1
ATOM 2674 C C . SER B 1 54 ? -9.906 -29.859 -12.945 1 85.69 54 SER B C 1
ATOM 2676 O O . SER B 1 54 ? -10.453 -30.25 -13.984 1 85.69 54 SER B O 1
ATOM 2678 N N . GLU B 1 55 ? -10.383 -28.891 -12.242 1 86.94 55 GLU B N 1
ATOM 2679 C CA . GLU B 1 55 ? -11.656 -28.25 -12.555 1 86.94 55 GLU B CA 1
ATOM 2680 C C . GLU B 1 55 ? -11.594 -27.531 -13.898 1 86.94 55 GLU B C 1
ATOM 2682 O O . GLU B 1 55 ? -12.547 -27.578 -14.672 1 86.94 55 GLU B O 1
ATOM 2687 N N . PHE B 1 56 ? -10.492 -26.984 -14.211 1 89.38 56 PHE B N 1
ATOM 2688 C CA . PHE B 1 56 ? -10.414 -26.141 -15.391 1 89.38 56 PHE B CA 1
ATOM 2689 C C . PHE B 1 56 ? -9.578 -26.781 -16.484 1 89.38 56 PHE B C 1
ATOM 2691 O O . PHE B 1 56 ? -9.141 -26.125 -17.422 1 89.38 56 PHE B O 1
ATOM 2698 N N . GLY B 1 57 ? -9.289 -28.047 -16.312 1 84.75 57 GLY B N 1
ATOM 2699 C CA . GLY B 1 57 ? -8.609 -28.844 -17.328 1 84.75 57 GLY B CA 1
ATOM 2700 C C . GLY B 1 57 ? -7.168 -28.422 -17.547 1 84.75 57 GLY B C 1
ATOM 2701 O O . GLY B 1 57 ? -6.668 -28.438 -18.672 1 84.75 57 GLY B O 1
ATOM 2702 N N . LEU B 1 58 ? -6.555 -28.016 -16.453 1 81.69 58 LEU B N 1
ATOM 2703 C CA . LEU B 1 58 ? -5.188 -27.5 -16.578 1 81.69 58 LEU B CA 1
ATOM 2704 C C . LEU B 1 58 ? -4.176 -28.625 -16.359 1 81.69 58 LEU B C 1
ATOM 2706 O O . LEU B 1 58 ? -2.986 -28.453 -16.625 1 81.69 58 LEU B O 1
ATOM 2710 N N . THR B 1 59 ? -4.613 -29.703 -15.93 1 78.44 59 THR B N 1
ATOM 2711 C CA . THR B 1 59 ? -3.734 -30.828 -15.664 1 78.44 59 THR B CA 1
ATOM 2712 C C . THR B 1 59 ? -3.152 -31.391 -16.953 1 78.44 59 THR B C 1
ATOM 2714 O O . THR B 1 59 ? -2.07 -31.984 -16.953 1 78.44 59 THR B O 1
ATOM 2717 N N . THR B 1 60 ? -3.902 -31.172 -18.031 1 79.06 60 THR B N 1
ATOM 2718 C CA . THR B 1 60 ? -3.486 -31.734 -19.312 1 79.06 60 THR B CA 1
ATOM 2719 C C . THR B 1 60 ? -2.688 -30.703 -20.125 1 79.06 60 THR B C 1
ATOM 2721 O O . THR B 1 60 ? -2.203 -31 -21.219 1 79.06 60 THR B O 1
ATOM 2724 N N . LYS B 1 61 ? -2.555 -29.625 -19.594 1 81 61 LYS B N 1
ATOM 2725 C CA . LYS B 1 61 ? -1.841 -28.562 -20.297 1 81 61 LYS B CA 1
ATOM 2726 C C . LYS B 1 61 ? -0.344 -28.625 -20.016 1 81 61 LYS B C 1
ATOM 2728 O O . LYS B 1 61 ? 0.075 -29.156 -18.984 1 81 61 LYS B O 1
ATOM 2733 N N . THR B 1 62 ? 0.346 -28.109 -20.984 1 79.19 62 THR B N 1
ATOM 2734 C CA . THR B 1 62 ? 1.793 -28.062 -20.812 1 79.19 62 THR B CA 1
ATOM 2735 C C . THR B 1 62 ? 2.172 -27.031 -19.75 1 79.19 62 THR B C 1
ATOM 2737 O O . THR B 1 62 ? 1.361 -26.172 -19.375 1 79.19 62 THR B O 1
ATOM 2740 N N . SER B 1 63 ? 3.379 -27.203 -19.219 1 76.06 63 SER B N 1
ATOM 2741 C CA . SER B 1 63 ? 3.883 -26.266 -18.219 1 76.06 63 SER B CA 1
ATOM 2742 C C . SER B 1 63 ? 3.875 -24.844 -18.766 1 76.06 63 SER B C 1
ATOM 2744 O O . SER B 1 63 ? 3.604 -23.891 -18.016 1 76.06 63 SER B O 1
ATOM 2746 N N . LYS B 1 64 ? 4.137 -24.75 -19.984 1 77.69 64 LYS B N 1
ATOM 2747 C CA . LYS B 1 64 ? 4.137 -23.438 -20.609 1 77.69 64 LYS B CA 1
ATOM 2748 C C . LYS B 1 64 ? 2.729 -22.844 -20.656 1 77.69 64 LYS B C 1
ATOM 2750 O O . LYS B 1 64 ? 2.529 -21.672 -20.344 1 77.69 64 LYS B O 1
ATOM 2755 N N . GLN B 1 65 ? 1.787 -23.625 -21.031 1 81.62 65 GLN B N 1
ATOM 2756 C CA . GLN B 1 65 ? 0.403 -23.172 -21.109 1 81.62 65 GLN B CA 1
ATOM 2757 C C . GLN B 1 65 ? -0.126 -22.797 -19.734 1 81.62 65 GLN B C 1
ATOM 2759 O O . GLN B 1 65 ? -0.839 -21.797 -19.594 1 81.62 65 GLN B O 1
ATOM 2764 N N . PHE B 1 66 ? 0.209 -23.594 -18.781 1 81.31 66 PHE B N 1
ATOM 2765 C CA . PHE B 1 66 ? -0.203 -23.281 -17.406 1 81.31 66 PHE B CA 1
ATOM 2766 C C . PHE B 1 66 ? 0.428 -21.984 -16.938 1 81.31 66 PHE B C 1
ATOM 2768 O O . PHE B 1 66 ? -0.226 -21.172 -16.266 1 81.31 66 PHE B O 1
ATOM 2775 N N . ALA B 1 67 ? 1.664 -21.828 -17.266 1 78.31 67 ALA B N 1
ATOM 2776 C CA . ALA B 1 67 ? 2.352 -20.594 -16.891 1 78.31 67 ALA B CA 1
ATOM 2777 C C . ALA B 1 67 ? 1.691 -19.375 -17.531 1 78.31 67 ALA B C 1
ATOM 2779 O O . ALA B 1 67 ? 1.546 -18.328 -16.891 1 78.31 67 ALA B O 1
ATOM 2780 N N . ASP B 1 68 ? 1.289 -19.531 -18.719 1 82.69 68 ASP B N 1
ATOM 2781 C CA . ASP B 1 68 ? 0.624 -18.438 -19.438 1 82.69 68 ASP B CA 1
ATOM 2782 C C . ASP B 1 68 ? -0.722 -18.109 -18.797 1 82.69 68 ASP B C 1
ATOM 2784 O O . ASP B 1 68 ? -1.06 -16.938 -18.625 1 82.69 68 ASP B O 1
ATOM 2788 N N . ILE B 1 69 ? -1.446 -19.141 -18.5 1 84.69 69 ILE B N 1
ATOM 2789 C CA . ILE B 1 69 ? -2.756 -18.953 -17.891 1 84.69 69 ILE B CA 1
ATOM 2790 C C . ILE B 1 69 ? -2.594 -18.297 -16.516 1 84.69 69 ILE B C 1
ATOM 2792 O O . ILE B 1 69 ? -3.326 -17.359 -16.172 1 84.69 69 ILE B O 1
ATOM 2796 N N . SER B 1 70 ? -1.673 -18.797 -15.766 1 82.88 70 SER B N 1
ATOM 2797 C CA . SER B 1 70 ? -1.397 -18.234 -14.445 1 82.88 70 SER B CA 1
ATOM 2798 C C . SER B 1 70 ? -1.003 -16.766 -14.547 1 82.88 70 SER B C 1
ATOM 2800 O O . SER B 1 70 ? -1.491 -15.938 -13.773 1 82.88 70 SER B O 1
ATOM 2802 N N . ALA B 1 71 ? -0.151 -16.453 -15.445 1 79.88 71 ALA B N 1
ATOM 2803 C CA . ALA B 1 71 ? 0.299 -15.078 -15.664 1 79.88 71 ALA B CA 1
ATOM 2804 C C . ALA B 1 71 ? -0.862 -14.18 -16.078 1 79.88 71 ALA B C 1
ATOM 2806 O O . ALA B 1 71 ? -0.947 -13.023 -15.656 1 79.88 71 ALA B O 1
ATOM 2807 N N . ASN B 1 72 ? -1.702 -14.695 -16.859 1 84.06 72 ASN B N 1
ATOM 2808 C CA . ASN B 1 72 ? -2.854 -13.93 -17.328 1 84.06 72 ASN B CA 1
ATOM 2809 C C . ASN B 1 72 ? -3.822 -13.617 -16.203 1 84.06 72 ASN B C 1
ATOM 2811 O O . ASN B 1 72 ? -4.375 -12.516 -16.125 1 84.06 72 ASN B O 1
ATOM 2815 N N . ILE B 1 73 ? -4.02 -14.594 -15.359 1 84.31 73 ILE B N 1
ATOM 2816 C CA . ILE B 1 73 ? -4.922 -14.406 -14.234 1 84.31 73 ILE B CA 1
ATOM 2817 C C . ILE B 1 73 ? -4.375 -13.32 -13.312 1 84.31 73 ILE B C 1
ATOM 2819 O O . ILE B 1 73 ? -5.109 -12.43 -12.883 1 84.31 73 ILE B O 1
ATOM 2823 N N . VAL B 1 74 ? -3.133 -13.328 -13.109 1 79 74 VAL B N 1
ATOM 2824 C CA . VAL B 1 74 ? -2.488 -12.367 -12.227 1 79 74 VAL B CA 1
ATOM 2825 C C . VAL B 1 74 ? -2.463 -10.992 -12.891 1 79 74 VAL B C 1
ATOM 2827 O O . VAL B 1 74 ? -2.74 -9.977 -12.242 1 79 74 VAL B O 1
ATOM 2830 N N . SER B 1 75 ? -2.223 -10.961 -14.133 1 82.69 75 SER B N 1
ATOM 2831 C CA . SER B 1 75 ? -2.098 -9.695 -14.852 1 82.69 75 SER B CA 1
ATOM 2832 C C . SER B 1 75 ? -3.443 -8.984 -14.953 1 82.69 75 SER B C 1
ATOM 2834 O O . SER B 1 75 ? -3.504 -7.754 -14.938 1 82.69 75 SER B O 1
ATOM 2836 N N . THR B 1 76 ? -4.48 -9.719 -15.148 1 88 76 THR B N 1
ATOM 2837 C CA . THR B 1 76 ? -5.805 -9.117 -15.25 1 88 76 THR B CA 1
ATOM 2838 C C . THR B 1 76 ? -6.184 -8.414 -13.953 1 88 76 THR B C 1
ATOM 2840 O O . THR B 1 76 ? -6.781 -7.336 -13.977 1 88 76 THR B O 1
ATOM 2843 N N . TYR B 1 77 ? -5.852 -9.039 -12.922 1 87.69 77 TYR B N 1
ATOM 2844 C CA . TYR B 1 77 ? -6.07 -8.414 -11.617 1 87.69 77 TYR B CA 1
ATOM 2845 C C . TYR B 1 77 ? -5.27 -7.117 -11.5 1 87.69 77 TYR B C 1
ATOM 2847 O O . TYR B 1 77 ? -5.805 -6.086 -11.086 1 87.69 77 TYR B O 1
ATOM 2855 N N . GLN B 1 78 ? -4.039 -7.18 -11.852 1 84.38 78 GLN B N 1
ATOM 2856 C CA . GLN B 1 78 ? -3.152 -6.023 -11.758 1 84.38 78 GLN B CA 1
ATOM 2857 C C . GLN B 1 78 ? -3.621 -4.891 -12.672 1 84.38 78 GLN B C 1
ATOM 2859 O O . GLN B 1 78 ? -3.5 -3.715 -12.32 1 84.38 78 GLN B O 1
ATOM 2864 N N . GLY B 1 79 ? -4.051 -5.301 -13.82 1 87.62 79 GLY B N 1
ATOM 2865 C CA . GLY B 1 79 ? -4.625 -4.297 -14.695 1 87.62 79 GLY B CA 1
ATOM 2866 C C . GLY B 1 79 ? -5.82 -3.584 -14.094 1 87.62 79 GLY B C 1
ATOM 2867 O O . GLY B 1 79 ? -5.934 -2.359 -14.188 1 87.62 79 GLY B O 1
ATOM 2868 N N . GLY B 1 80 ? -6.684 -4.266 -13.5 1 92.06 80 GLY B N 1
ATOM 2869 C CA . GLY B 1 80 ? -7.801 -3.67 -12.789 1 92.06 80 GLY B CA 1
ATOM 2870 C C . GLY B 1 80 ? -7.371 -2.746 -11.664 1 92.06 80 GLY B C 1
ATOM 2871 O O . GLY B 1 80 ? -7.918 -1.651 -11.508 1 92.06 80 GLY B O 1
ATOM 2872 N N . CYS B 1 81 ? -6.422 -3.227 -10.93 1 90.44 81 CYS B N 1
ATOM 2873 C CA . CYS B 1 81 ? -5.926 -2.414 -9.828 1 90.44 81 CYS B CA 1
ATOM 2874 C C . CYS B 1 81 ? -5.32 -1.112 -10.336 1 90.44 81 CYS B C 1
ATOM 2876 O O . CYS B 1 81 ? -5.461 -0.065 -9.703 1 90.44 81 CYS B O 1
ATOM 2878 N N . PHE B 1 82 ? -4.609 -1.222 -11.43 1 88.06 82 PHE B N 1
ATOM 2879 C CA . PHE B 1 82 ? -3.977 -0.044 -12.016 1 88.06 82 PHE B CA 1
ATOM 2880 C C . PHE B 1 82 ? -5.016 1.011 -12.367 1 88.06 82 PHE B C 1
ATOM 2882 O O . PHE B 1 82 ? -4.922 2.158 -11.93 1 88.06 82 PHE B O 1
ATOM 2889 N N . PHE B 1 83 ? -5.945 0.599 -13.062 1 90.88 83 PHE B N 1
ATOM 2890 C CA . PHE B 1 83 ? -6.98 1.538 -13.477 1 90.88 83 PHE B CA 1
ATOM 2891 C C . PHE B 1 83 ? -7.824 1.968 -12.281 1 90.88 83 PHE B C 1
ATOM 2893 O O . PHE B 1 83 ? -8.281 3.111 -12.219 1 90.88 83 PHE B O 1
ATOM 2900 N N . GLY B 1 84 ? -8.047 1.073 -11.352 1 92.31 84 GLY B N 1
ATOM 2901 C CA . GLY B 1 84 ? -8.742 1.424 -10.125 1 92.31 84 GLY B CA 1
ATOM 2902 C C . GLY B 1 84 ? -8.031 2.49 -9.312 1 92.31 84 GLY B C 1
ATOM 2903 O O . GLY B 1 84 ? -8.664 3.414 -8.805 1 92.31 84 GLY B O 1
ATOM 2904 N N . SER B 1 85 ? -6.758 2.334 -9.211 1 88.81 85 SER B N 1
ATOM 2905 C CA . SER B 1 85 ? -5.969 3.303 -8.461 1 88.81 85 SER B CA 1
ATOM 2906 C C . SER B 1 85 ? -6.004 4.676 -9.125 1 88.81 85 SER B C 1
ATOM 2908 O O . SER B 1 85 ? -5.988 5.703 -8.438 1 88.81 85 SER B O 1
ATOM 2910 N N . LEU B 1 86 ? -6.039 4.668 -10.43 1 84.25 86 LEU B N 1
ATOM 2911 C CA . LEU B 1 86 ? -6.125 5.922 -11.172 1 84.25 86 LEU B CA 1
ATOM 2912 C C . LEU B 1 86 ? -7.473 6.594 -10.953 1 84.25 86 LEU B C 1
ATOM 2914 O O . LEU B 1 86 ? -7.559 7.82 -10.891 1 84.25 86 LEU B O 1
ATOM 2918 N N . LEU B 1 87 ? -8.383 5.785 -10.797 1 85.19 87 LEU B N 1
ATOM 2919 C CA . LEU B 1 87 ? -9.734 6.316 -10.664 1 85.19 87 LEU B CA 1
ATOM 2920 C C . LEU B 1 87 ? -10.055 6.625 -9.203 1 85.19 87 LEU B C 1
ATOM 2922 O O . LEU B 1 87 ? -11.031 7.316 -8.914 1 85.19 87 LEU B O 1
ATOM 2926 N N . GLY B 1 88 ? -9.273 6.125 -8.328 1 85.88 88 GLY B N 1
ATOM 2927 C CA . GLY B 1 88 ? -9.531 6.32 -6.91 1 85.88 88 GLY B CA 1
ATOM 2928 C C . GLY B 1 88 ? -9.523 7.781 -6.5 1 85.88 88 GLY B C 1
ATOM 2929 O O . GLY B 1 88 ? -10.414 8.234 -5.785 1 85.88 88 GLY B O 1
ATOM 2930 N N . TYR B 1 89 ? -8.523 8.484 -7.02 1 77.81 89 TYR B N 1
ATOM 2931 C CA . TYR B 1 89 ? -8.383 9.883 -6.617 1 77.81 89 TYR B CA 1
ATOM 2932 C C . TYR B 1 89 ? -9.555 10.711 -7.125 1 77.81 89 TYR B C 1
ATOM 2934 O O . TYR B 1 89 ? -10.242 11.375 -6.344 1 77.81 89 TYR B O 1
ATOM 2942 N N . PRO B 1 90 ? -9.898 10.633 -8.383 1 80.62 90 PRO B N 1
ATOM 2943 C CA . PRO B 1 90 ? -11.055 11.398 -8.852 1 80.62 90 PRO B CA 1
ATOM 2944 C C . PRO B 1 90 ? -12.359 10.945 -8.188 1 80.62 90 PRO B C 1
ATOM 2946 O O . PRO B 1 90 ? -13.242 11.773 -7.941 1 80.62 90 PRO B O 1
ATOM 2949 N N . LEU B 1 91 ? -12.477 9.742 -7.918 1 86.31 91 LEU B N 1
ATOM 2950 C CA . LEU B 1 91 ? -13.664 9.234 -7.234 1 86.31 91 LEU B CA 1
ATOM 2951 C C . LEU B 1 91 ? -13.82 9.883 -5.863 1 86.31 91 LEU B C 1
ATOM 2953 O O . LEU B 1 91 ? -14.93 10.25 -5.469 1 86.31 91 LEU B O 1
ATOM 2957 N N . GLY B 1 92 ? -12.766 10.008 -5.172 1 86.94 92 GLY B N 1
ATOM 2958 C CA . GLY B 1 92 ? -12.773 10.633 -3.859 1 86.94 92 GLY B CA 1
ATOM 2959 C C . GLY B 1 92 ? -12.984 12.133 -3.91 1 86.94 92 GLY B C 1
ATOM 2960 O O . GLY B 1 92 ? -13.562 12.711 -2.988 1 86.94 92 GLY B O 1
ATOM 2961 N N . GLN B 1 93 ? -12.5 12.719 -5.02 1 82.19 93 GLN B N 1
ATOM 2962 C CA . GLN B 1 93 ? -12.656 14.164 -5.16 1 82.19 93 GLN B CA 1
ATOM 2963 C C . GLN B 1 93 ? -14.094 14.523 -5.527 1 82.19 93 GLN B C 1
ATOM 2965 O O . GLN B 1 93 ? -14.625 15.531 -5.055 1 82.19 93 GLN B O 1
ATOM 2970 N N . ILE B 1 94 ? -14.711 13.68 -6.27 1 86 94 ILE B N 1
ATOM 2971 C CA . ILE B 1 94 ? -16.031 14.016 -6.789 1 86 94 ILE B CA 1
ATOM 2972 C C . ILE B 1 94 ? -17.109 13.555 -5.801 1 86 94 ILE B C 1
ATOM 2974 O O . ILE B 1 94 ? -18.031 14.312 -5.477 1 86 94 ILE B O 1
ATOM 2978 N N . PHE B 1 95 ? -16.969 12.367 -5.238 1 90.69 95 PHE B N 1
ATOM 2979 C CA . PHE B 1 95 ? -18.062 11.797 -4.453 1 90.69 95 PHE B CA 1
ATOM 2980 C C . PHE B 1 95 ? -17.734 11.836 -2.965 1 90.69 95 PHE B C 1
ATOM 2982 O O . PHE B 1 95 ? -18.594 11.578 -2.125 1 90.69 95 PHE B O 1
ATOM 2989 N N . GLY B 1 96 ? -16.516 12.234 -2.65 1 91.75 96 GLY B N 1
ATOM 2990 C CA . GLY B 1 96 ? -16.078 12.195 -1.262 1 91.75 96 GLY B CA 1
ATOM 2991 C C . GLY B 1 96 ? -15.297 10.945 -0.917 1 91.75 96 GLY B C 1
ATOM 2992 O O . GLY B 1 96 ? -15.172 10.039 -1.742 1 91.75 96 GLY B O 1
ATOM 2993 N N . ARG B 1 97 ? -14.75 10.977 0.258 1 91.88 97 ARG B N 1
ATOM 2994 C CA . ARG B 1 97 ? -13.938 9.844 0.692 1 91.88 97 ARG B CA 1
ATOM 2995 C C . ARG B 1 97 ? -14.82 8.68 1.12 1 91.88 97 ARG B C 1
ATOM 2997 O O . ARG B 1 97 ? -14.562 7.531 0.746 1 91.88 97 ARG B O 1
ATOM 3004 N N . LYS B 1 98 ? -15.906 8.992 1.861 1 93.06 98 LYS B N 1
ATOM 3005 C CA . LYS B 1 98 ? -16.781 7.957 2.396 1 93.06 98 LYS B CA 1
ATOM 3006 C C . LYS B 1 98 ? -17.484 7.199 1.275 1 93.06 98 LYS B C 1
ATOM 3008 O O . LYS B 1 98 ? -17.438 5.969 1.224 1 93.06 98 LYS B O 1
ATOM 3013 N N . MET B 1 99 ? -18.094 7.906 0.396 1 94.31 99 MET B N 1
ATOM 3014 C CA . MET B 1 99 ? -18.797 7.285 -0.716 1 94.31 99 MET B CA 1
ATOM 3015 C C . MET B 1 99 ? -17.828 6.598 -1.67 1 94.31 99 MET B C 1
ATOM 3017 O O . MET B 1 99 ? -18.156 5.551 -2.236 1 94.31 99 MET B O 1
ATOM 3021 N N . GLY B 1 100 ? -16.703 7.211 -1.865 1 94.31 100 GLY B N 1
ATOM 3022 C CA . GLY B 1 100 ? -15.688 6.574 -2.693 1 94.31 100 GLY B CA 1
ATOM 3023 C C . GLY B 1 100 ? -15.25 5.219 -2.166 1 94.31 100 GLY B C 1
ATOM 3024 O O . GLY B 1 100 ? -15.148 4.254 -2.928 1 94.31 100 GLY B O 1
ATOM 3025 N N . LEU B 1 101 ? -15.07 5.176 -0.905 1 94.06 101 LEU B N 1
ATOM 3026 C CA . LEU B 1 101 ? -14.672 3.92 -0.276 1 94.06 101 LEU B CA 1
ATOM 3027 C C . LEU B 1 101 ? -15.805 2.896 -0.354 1 94.06 101 LEU B C 1
ATOM 3029 O O . LEU B 1 101 ? -15.555 1.714 -0.6 1 94.06 101 LEU B O 1
ATOM 3033 N N . LEU B 1 102 ? -17 3.361 -0.196 1 95.19 102 LEU B N 1
ATOM 3034 C CA . LEU B 1 102 ? -18.141 2.455 -0.255 1 95.19 102 LEU B CA 1
ATOM 3035 C C . LEU B 1 102 ? -18.312 1.876 -1.656 1 95.19 102 LEU B C 1
ATOM 3037 O O . LEU B 1 102 ? -18.469 0.665 -1.815 1 95.19 102 LEU B O 1
ATOM 3041 N N . VAL B 1 103 ? -18.234 2.691 -2.602 1 95.56 103 VAL B N 1
ATOM 3042 C CA . VAL B 1 103 ? -18.375 2.246 -3.984 1 95.56 103 VAL B CA 1
ATOM 3043 C C . VAL B 1 103 ? -17.25 1.262 -4.324 1 95.56 103 VAL B C 1
ATOM 3045 O O . VAL B 1 103 ? -17.5 0.243 -4.98 1 95.56 103 VAL B O 1
ATOM 3048 N N . SER B 1 104 ? -16.062 1.584 -3.924 1 95.12 104 SER B N 1
ATOM 3049 C CA . SER B 1 104 ? -14.938 0.692 -4.184 1 95.12 104 SER B CA 1
ATOM 3050 C C . SER B 1 104 ? -15.164 -0.679 -3.555 1 95.12 104 SER B C 1
ATOM 3052 O O . SER B 1 104 ? -14.852 -1.704 -4.16 1 95.12 104 SER B O 1
ATOM 3054 N N . SER B 1 105 ? -15.656 -0.677 -2.35 1 95.19 105 SER B N 1
ATOM 3055 C CA . SER B 1 105 ? -15.914 -1.941 -1.666 1 95.19 105 SER B CA 1
ATOM 3056 C C . SER B 1 105 ? -17 -2.746 -2.377 1 95.19 105 SER B C 1
ATOM 3058 O O . SER B 1 105 ? -16.906 -3.971 -2.482 1 95.19 105 SER B O 1
ATOM 3060 N N . LEU B 1 106 ? -18 -2.088 -2.881 1 96.75 106 LEU B N 1
ATOM 3061 C CA . LEU B 1 106 ? -19.078 -2.768 -3.578 1 96.75 106 LEU B CA 1
ATOM 3062 C C . LEU B 1 106 ? -18.609 -3.336 -4.91 1 96.75 106 LEU B C 1
ATOM 3064 O O . LEU B 1 106 ? -19.016 -4.43 -5.305 1 96.75 106 LEU B O 1
ATOM 3068 N N . VAL B 1 107 ? -17.812 -2.562 -5.539 1 96.88 107 VAL B N 1
ATOM 3069 C CA . VAL B 1 107 ? -17.234 -3.043 -6.789 1 96.88 107 VAL B CA 1
ATOM 3070 C C . VAL B 1 107 ? -16.375 -4.285 -6.523 1 96.88 107 VAL B C 1
ATOM 3072 O O . VAL B 1 107 ? -16.422 -5.246 -7.293 1 96.88 107 VAL B O 1
ATOM 3075 N N . PHE B 1 108 ? -15.648 -4.254 -5.488 1 96.62 108 PHE B N 1
ATOM 3076 C CA . PHE B 1 108 ? -14.844 -5.406 -5.113 1 96.62 108 PHE B CA 1
ATOM 3077 C C . PHE B 1 108 ? -15.727 -6.621 -4.84 1 96.62 108 PHE B C 1
ATOM 3079 O O . PHE B 1 108 ? -15.43 -7.727 -5.297 1 96.62 108 PHE B O 1
ATOM 3086 N N . ILE B 1 109 ? -16.797 -6.418 -4.094 1 96.62 109 ILE B N 1
ATOM 3087 C CA . ILE B 1 109 ? -17.688 -7.512 -3.736 1 96.62 109 ILE B CA 1
ATOM 3088 C C . ILE B 1 109 ? -18.328 -8.094 -5 1 96.62 109 ILE B C 1
ATOM 3090 O O . ILE B 1 109 ? -18.469 -9.312 -5.125 1 96.62 109 ILE B O 1
ATOM 3094 N N . LEU B 1 110 ? -18.656 -7.211 -5.855 1 97.31 110 LEU B N 1
ATOM 3095 C CA . LEU B 1 110 ? -19.203 -7.664 -7.129 1 97.31 110 LEU B CA 1
ATOM 3096 C C . LEU B 1 110 ? -18.203 -8.523 -7.883 1 97.31 110 LEU B C 1
ATOM 3098 O O . LEU B 1 110 ? -18.547 -9.602 -8.383 1 97.31 110 LEU B O 1
ATOM 3102 N N . GLY B 1 111 ? -17 -8.055 -7.98 1 96.62 111 GLY B N 1
ATOM 3103 C CA . GLY B 1 111 ? -15.961 -8.82 -8.656 1 96.62 111 GLY B CA 1
ATOM 3104 C C . GLY B 1 111 ? -15.695 -10.164 -8 1 96.62 111 GLY B C 1
ATOM 3105 O O . GLY B 1 111 ? -15.602 -11.188 -8.688 1 96.62 111 GLY B O 1
ATOM 3106 N N . ALA B 1 112 ? -15.547 -10.117 -6.699 1 94.75 112 ALA B N 1
ATOM 3107 C CA . ALA B 1 112 ? -15.336 -11.352 -5.949 1 94.75 112 ALA B CA 1
ATOM 3108 C C . ALA B 1 112 ? -16.5 -12.328 -6.164 1 94.75 112 ALA B C 1
ATOM 3110 O O . ALA B 1 112 ? -16.281 -13.539 -6.27 1 94.75 112 ALA B O 1
ATOM 3111 N N . GLY B 1 113 ? -17.688 -11.805 -6.207 1 95.56 113 GLY B N 1
ATOM 3112 C CA . GLY B 1 113 ? -18.859 -12.633 -6.457 1 95.56 113 GLY B CA 1
ATOM 3113 C C . GLY B 1 113 ? -18.844 -13.266 -7.836 1 95.56 113 GLY B C 1
ATOM 3114 O O . GLY B 1 113 ? -19.188 -14.445 -7.988 1 95.56 113 GLY B O 1
ATOM 3115 N N . VAL B 1 114 ? -18.5 -12.547 -8.828 1 95.88 114 VAL B N 1
ATOM 3116 C CA . VAL B 1 114 ? -18.438 -13.039 -10.195 1 95.88 114 VAL B CA 1
ATOM 3117 C C . VAL B 1 114 ? -17.453 -14.195 -10.297 1 95.88 114 VAL B C 1
ATOM 3119 O O . VAL B 1 114 ? -17.672 -15.148 -11.047 1 95.88 114 VAL B O 1
ATOM 3122 N N . MET B 1 115 ? -16.375 -14.133 -9.547 1 94.56 115 MET B N 1
ATOM 3123 C CA . MET B 1 115 ? -15.367 -15.18 -9.586 1 94.56 115 MET B CA 1
ATOM 3124 C C . MET B 1 115 ? -15.938 -16.516 -9.094 1 94.56 115 MET B C 1
ATOM 3126 O O . MET B 1 115 ? -15.5 -17.578 -9.516 1 94.56 115 MET B O 1
ATOM 3130 N N . LEU B 1 116 ? -16.891 -16.453 -8.227 1 94.06 116 LEU B N 1
ATOM 3131 C CA . LEU B 1 116 ? -17.469 -17.656 -7.648 1 94.06 116 LEU B CA 1
ATOM 3132 C C . LEU B 1 116 ? -18.344 -18.391 -8.664 1 94.06 116 LEU B C 1
ATOM 3134 O O . LEU B 1 116 ? -18.688 -19.547 -8.469 1 94.06 116 LEU B O 1
ATOM 3138 N N . ALA B 1 117 ? -18.641 -17.734 -9.727 1 92.56 117 ALA B N 1
ATOM 3139 C CA . ALA B 1 117 ? -19.484 -18.328 -10.758 1 92.56 117 ALA B CA 1
ATOM 3140 C C . ALA B 1 117 ? -18.656 -19.25 -11.656 1 92.56 117 ALA B C 1
ATOM 3142 O O . ALA B 1 117 ? -19.219 -19.969 -12.484 1 92.56 117 ALA B O 1
ATOM 3143 N N . ALA B 1 118 ? -17.359 -19.156 -11.484 1 91.94 118 ALA B N 1
ATOM 3144 C CA . ALA B 1 118 ? -16.5 -19.984 -12.328 1 91.94 118 ALA B CA 1
ATOM 3145 C C . ALA B 1 118 ? -16.656 -21.469 -11.992 1 91.94 118 ALA B C 1
ATOM 3147 O O . ALA B 1 118 ? -16.812 -21.828 -10.82 1 91.94 118 ALA B O 1
ATOM 3148 N N . ASP B 1 119 ? -16.781 -22.281 -12.961 1 89.69 119 ASP B N 1
ATOM 3149 C CA . ASP B 1 119 ? -16.797 -23.734 -12.82 1 89.69 119 ASP B CA 1
ATOM 3150 C C . ASP B 1 119 ? -16.281 -24.406 -14.086 1 89.69 119 ASP B C 1
ATOM 3152 O O . ASP B 1 119 ? -15.883 -23.734 -15.039 1 89.69 119 ASP B O 1
ATOM 3156 N N . GLY B 1 120 ? -16.203 -25.703 -13.984 1 86.44 120 GLY B N 1
ATOM 3157 C CA . GLY B 1 120 ? -15.695 -26.453 -15.117 1 86.44 120 GLY B CA 1
ATOM 3158 C C . GLY B 1 120 ? -16.453 -26.188 -16.391 1 86.44 120 GLY B C 1
ATOM 3159 O O . GLY B 1 120 ? -15.867 -26.141 -17.484 1 86.44 120 GLY B O 1
ATOM 3160 N N . ALA B 1 121 ? -17.641 -25.984 -16.328 1 86.44 121 ALA B N 1
ATOM 3161 C CA . ALA B 1 121 ? -18.484 -25.766 -17.516 1 86.44 121 ALA B CA 1
ATOM 3162 C C . ALA B 1 121 ? -18.297 -24.359 -18.062 1 86.44 121 ALA B C 1
ATOM 3164 O O . ALA B 1 121 ? -18.172 -24.172 -19.281 1 86.44 121 ALA B O 1
ATOM 3165 N N . ARG B 1 122 ? -18.234 -23.281 -17.266 1 88.19 122 ARG B N 1
ATOM 3166 C CA . ARG B 1 122 ? -18.125 -21.891 -17.656 1 88.19 122 ARG B CA 1
ATOM 3167 C C . ARG B 1 122 ? -16.672 -21.516 -17.953 1 88.19 122 ARG B C 1
ATOM 3169 O O . ARG B 1 122 ? -16.406 -20.531 -18.641 1 88.19 122 ARG B O 1
ATOM 3176 N N . GLY B 1 123 ? -15.867 -22.297 -17.359 1 90.75 123 GLY B N 1
ATOM 3177 C CA . GLY B 1 123 ? -14.461 -22.031 -17.609 1 90.75 123 GLY B CA 1
ATOM 3178 C C . GLY B 1 123 ? -13.891 -20.938 -16.719 1 90.75 123 GLY B C 1
ATOM 3179 O O . GLY B 1 123 ? -14.445 -20.641 -15.656 1 90.75 123 GLY B O 1
ATOM 3180 N N . LEU B 1 124 ? -12.75 -20.375 -17.203 1 92.69 124 LEU B N 1
ATOM 3181 C CA . LEU B 1 124 ? -12.016 -19.406 -16.406 1 92.69 124 LEU B CA 1
ATOM 3182 C C . LEU B 1 124 ? -12.531 -17.984 -16.656 1 92.69 124 LEU B C 1
ATOM 3184 O O . LEU B 1 124 ? -12.086 -17.031 -16.031 1 92.69 124 LEU B O 1
ATOM 3188 N N . GLY B 1 125 ? -13.445 -17.828 -17.5 1 92.88 125 GLY B N 1
ATOM 3189 C CA . GLY B 1 125 ? -13.984 -16.531 -17.875 1 92.88 125 GLY B CA 1
ATOM 3190 C C . GLY B 1 125 ? -14.438 -15.711 -16.672 1 92.88 125 GLY B C 1
ATOM 3191 O O . GLY B 1 125 ? -13.992 -14.578 -16.484 1 92.88 125 GLY B O 1
ATOM 3192 N N . PRO B 1 126 ? -15.273 -16.297 -15.875 1 94.56 126 PRO B N 1
ATOM 3193 C CA . PRO B 1 126 ? -15.734 -15.57 -14.695 1 94.56 126 PRO B CA 1
ATOM 3194 C C . PRO B 1 126 ? -14.586 -15.172 -13.766 1 94.56 126 PRO B C 1
ATOM 3196 O O . PRO B 1 126 ? -14.648 -14.133 -13.109 1 94.56 126 PRO B O 1
ATOM 3199 N N . ILE B 1 127 ? -13.586 -15.945 -13.727 1 93.56 127 ILE B N 1
ATOM 3200 C CA . ILE B 1 127 ? -12.438 -15.609 -12.891 1 93.56 127 ILE B CA 1
ATOM 3201 C C . ILE B 1 127 ? -11.703 -14.414 -13.484 1 93.56 127 ILE B C 1
ATOM 3203 O O . ILE B 1 127 ? -11.383 -13.461 -12.766 1 93.56 127 ILE B O 1
ATOM 3207 N N . TYR B 1 128 ? -11.531 -14.406 -14.797 1 93.44 128 TYR B N 1
ATOM 3208 C CA . TYR B 1 128 ? -10.883 -13.273 -15.453 1 93.44 128 TYR B CA 1
ATOM 3209 C C . TYR B 1 128 ? -11.688 -12 -15.273 1 93.44 128 TYR B C 1
ATOM 3211 O O . TYR B 1 128 ? -11.156 -10.969 -14.844 1 93.44 128 TYR B O 1
ATOM 3219 N N . GLY B 1 129 ? -12.875 -12.109 -15.555 1 94.44 129 GLY B N 1
ATOM 3220 C CA . GLY B 1 129 ? -13.742 -10.945 -15.422 1 94.44 129 GLY B CA 1
ATOM 3221 C C . GLY B 1 129 ? -13.883 -10.469 -13.992 1 94.44 129 GLY B C 1
ATOM 3222 O O . GLY B 1 129 ? -13.859 -9.266 -13.727 1 94.44 129 GLY B O 1
ATOM 3223 N N . GLY B 1 130 ? -14.078 -11.344 -13.102 1 95.69 130 GLY B N 1
ATOM 3224 C CA . GLY B 1 130 ? -14.195 -11 -11.695 1 95.69 130 GLY B CA 1
ATOM 3225 C C . GLY B 1 130 ? -12.938 -10.352 -11.133 1 95.69 130 GLY B C 1
ATOM 3226 O O . GLY B 1 130 ? -13.016 -9.422 -10.328 1 95.69 130 GLY B O 1
ATOM 3227 N N . ARG B 1 131 ? -11.836 -10.797 -11.602 1 93.81 131 ARG B N 1
ATOM 3228 C CA . ARG B 1 131 ? -10.562 -10.266 -11.117 1 93.81 131 ARG B CA 1
ATOM 3229 C C . ARG B 1 131 ? -10.344 -8.836 -11.609 1 93.81 131 ARG B C 1
ATOM 3231 O O . ARG B 1 131 ? -9.781 -8.008 -10.898 1 93.81 131 ARG B O 1
ATOM 3238 N N . ILE B 1 132 ? -10.797 -8.602 -12.789 1 94.69 132 ILE B N 1
ATOM 3239 C CA . ILE B 1 132 ? -10.695 -7.242 -13.305 1 94.69 132 ILE B CA 1
ATOM 3240 C C . ILE B 1 132 ? -11.547 -6.301 -12.461 1 94.69 132 ILE B C 1
ATOM 3242 O O . ILE B 1 132 ? -11.078 -5.25 -12.016 1 94.69 132 ILE B O 1
ATOM 3246 N N . VAL B 1 133 ? -12.711 -6.734 -12.242 1 96.69 133 VAL B N 1
ATOM 3247 C CA . VAL B 1 133 ? -13.656 -5.914 -11.492 1 96.69 133 VAL B CA 1
ATOM 3248 C C . VAL B 1 133 ? -13.188 -5.785 -10.039 1 96.69 133 VAL B C 1
ATOM 3250 O O . VAL B 1 133 ? -13.211 -4.695 -9.469 1 96.69 133 VAL B O 1
ATOM 3253 N N . ALA B 1 134 ? -12.789 -6.887 -9.461 1 95 134 ALA B N 1
ATOM 3254 C CA . ALA B 1 134 ? -12.258 -6.859 -8.102 1 95 134 ALA B CA 1
ATOM 3255 C C . ALA B 1 134 ? -11.023 -5.965 -8.016 1 95 134 ALA B C 1
ATOM 3257 O O . ALA B 1 134 ? -10.859 -5.23 -7.039 1 95 134 ALA B O 1
ATOM 3258 N N . GLY B 1 135 ? -10.203 -6.066 -8.984 1 93.94 135 GLY B N 1
ATOM 3259 C CA . GLY B 1 135 ? -9.023 -5.219 -9.039 1 93.94 135 GLY B CA 1
ATOM 3260 C C . GLY B 1 135 ? -9.352 -3.74 -9.094 1 93.94 135 GLY B C 1
ATOM 3261 O O . GLY B 1 135 ? -8.703 -2.926 -8.438 1 93.94 135 GLY B O 1
ATOM 3262 N N . LEU B 1 136 ? -10.344 -3.412 -9.828 1 95.25 136 LEU B N 1
ATOM 3263 C CA . LEU B 1 136 ? -10.797 -2.025 -9.906 1 95.25 136 LEU B CA 1
ATOM 3264 C C . LEU B 1 136 ? -11.188 -1.508 -8.531 1 95.25 136 LEU B C 1
ATOM 3266 O O . LEU B 1 136 ? -10.812 -0.398 -8.148 1 95.25 136 LEU B O 1
ATOM 3270 N N . GLY B 1 137 ? -11.922 -2.324 -7.863 1 95.5 137 GLY B N 1
ATOM 3271 C CA . GLY B 1 137 ? -12.328 -1.952 -6.52 1 95.5 137 GLY B CA 1
ATOM 3272 C C . GLY B 1 137 ? -11.156 -1.831 -5.559 1 95.5 137 GLY B C 1
ATOM 3273 O O . GLY B 1 137 ? -11.078 -0.871 -4.789 1 95.5 137 GLY B O 1
ATOM 3274 N N . ILE B 1 138 ? -10.258 -2.717 -5.621 1 94 138 ILE B N 1
ATOM 3275 C CA . ILE B 1 138 ? -9.094 -2.754 -4.738 1 94 138 ILE B CA 1
ATOM 3276 C C . ILE B 1 138 ? -8.172 -1.578 -5.047 1 94 138 ILE B C 1
ATOM 3278 O O . ILE B 1 138 ? -7.672 -0.916 -4.133 1 94 138 ILE B O 1
ATOM 3282 N N . GLY B 1 139 ? -7.973 -1.365 -6.297 1 91.94 139 GLY B N 1
ATOM 3283 C CA . GLY B 1 139 ? -7.141 -0.236 -6.688 1 91.94 139 GLY B CA 1
ATOM 3284 C C . GLY B 1 139 ? -7.668 1.094 -6.184 1 91.94 139 GLY B C 1
ATOM 3285 O O . GLY B 1 139 ? -6.906 1.909 -5.656 1 91.94 139 GLY B O 1
ATOM 3286 N N . ALA B 1 140 ? -8.883 1.263 -6.328 1 93.25 140 ALA B N 1
ATOM 3287 C CA . ALA B 1 140 ? -9.508 2.498 -5.859 1 93.25 140 ALA B CA 1
ATOM 3288 C C . ALA B 1 140 ? -9.438 2.605 -4.34 1 93.25 140 ALA B C 1
ATOM 3290 O O . ALA B 1 140 ? -9.109 3.664 -3.801 1 93.25 140 ALA B O 1
ATOM 3291 N N . ALA B 1 141 ? -9.711 1.555 -3.709 1 92.56 141 ALA B N 1
ATOM 3292 C CA . ALA B 1 141 ? -9.68 1.544 -2.248 1 92.56 141 ALA B CA 1
ATOM 3293 C C . ALA B 1 141 ? -8.266 1.777 -1.729 1 92.56 141 ALA B C 1
ATOM 3295 O O . ALA B 1 141 ? -8.07 2.41 -0.688 1 92.56 141 ALA B O 1
ATOM 3296 N N . SER B 1 142 ? -7.324 1.261 -2.404 1 90 142 SER B N 1
ATOM 3297 C CA . SER B 1 142 ? -5.938 1.378 -1.967 1 90 142 SER B CA 1
ATOM 3298 C C . SER B 1 142 ? -5.445 2.816 -2.076 1 90 142 SER B C 1
ATOM 3300 O O . SER B 1 142 ? -4.539 3.225 -1.346 1 90 142 SER B O 1
ATOM 3302 N N . ASN B 1 143 ? -6 3.521 -2.973 1 88.25 143 ASN B N 1
ATOM 3303 C CA . ASN B 1 143 ? -5.668 4.934 -3.115 1 88.25 143 ASN B CA 1
ATOM 3304 C C . ASN B 1 143 ? -6.43 5.793 -2.111 1 88.25 143 ASN B C 1
ATOM 3306 O O . ASN B 1 143 ? -5.844 6.656 -1.457 1 88.25 143 ASN B O 1
ATOM 3310 N N . LEU B 1 144 ? -7.637 5.488 -1.872 1 90.56 144 LEU B N 1
ATOM 3311 C CA . LEU B 1 144 ? -8.531 6.344 -1.104 1 90.56 144 LEU B CA 1
ATOM 3312 C C . LEU B 1 144 ? -8.336 6.133 0.394 1 90.56 144 LEU B C 1
ATOM 3314 O O . LEU B 1 144 ? -8.484 7.066 1.184 1 90.56 144 LEU B O 1
ATOM 3318 N N . THR B 1 145 ? -8 4.973 0.756 1 91.44 145 THR B N 1
ATOM 3319 C CA . THR B 1 145 ? -7.953 4.645 2.176 1 91.44 145 THR B CA 1
ATOM 3320 C C . THR B 1 145 ? -6.82 5.398 2.869 1 91.44 145 THR B C 1
ATOM 3322 O O . THR B 1 145 ? -7.043 6.078 3.873 1 91.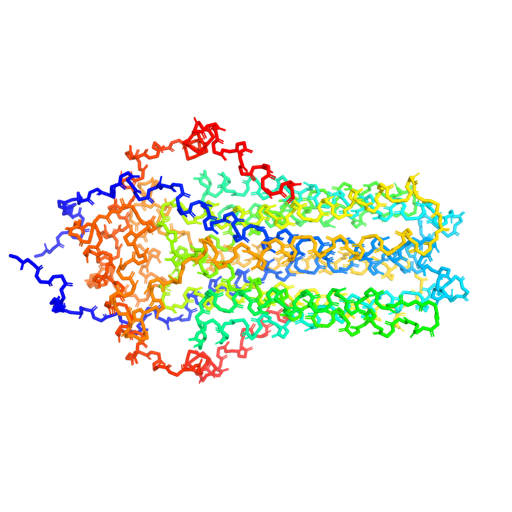44 145 THR B O 1
ATOM 3325 N N . PRO B 1 146 ? -5.613 5.297 2.318 1 86.88 146 PRO B N 1
ATOM 3326 C CA . PRO B 1 146 ? -4.555 6.074 2.967 1 86.88 146 PRO B CA 1
ATOM 3327 C C . PRO B 1 146 ? -4.789 7.578 2.881 1 86.88 146 PRO B C 1
ATOM 3329 O O . PRO B 1 146 ? -4.398 8.32 3.785 1 86.88 146 PRO B O 1
ATOM 3332 N N . LEU B 1 147 ? -5.359 8.008 1.845 1 85.5 147 LEU B N 1
ATOM 3333 C CA . LEU B 1 147 ? -5.715 9.422 1.719 1 85.5 147 LEU B CA 1
ATOM 3334 C C . LEU B 1 147 ? -6.668 9.844 2.83 1 85.5 147 LEU B C 1
ATOM 3336 O O . LEU B 1 147 ? -6.465 10.883 3.467 1 85.5 147 LEU B O 1
ATOM 3340 N N . TYR B 1 148 ? -7.656 9.086 3.072 1 89.81 148 TYR B N 1
ATOM 3341 C CA . TYR B 1 148 ? -8.633 9.367 4.121 1 89.81 148 TYR B CA 1
ATOM 3342 C C . TYR B 1 148 ? -7.965 9.406 5.492 1 89.81 148 TYR B C 1
ATOM 3344 O O . TYR B 1 148 ? -8.203 10.32 6.281 1 89.81 148 TYR B O 1
ATOM 3352 N N . ILE B 1 149 ? -7.117 8.484 5.746 1 87.81 149 ILE B N 1
ATOM 3353 C CA . ILE B 1 149 ? -6.418 8.398 7.023 1 87.81 149 ILE B CA 1
ATOM 3354 C C . ILE B 1 149 ? -5.551 9.641 7.219 1 87.81 149 ILE B C 1
ATOM 3356 O O . ILE B 1 149 ? -5.52 10.211 8.305 1 87.81 149 ILE B O 1
ATOM 3360 N N . SER B 1 150 ? -4.914 10.07 6.168 1 84.19 150 SER B N 1
ATOM 3361 C CA . SER B 1 150 ? -4.02 11.227 6.254 1 84.19 150 SER B CA 1
ATOM 3362 C C . SER B 1 150 ? -4.793 12.508 6.523 1 84.19 150 SER B C 1
ATOM 3364 O O . SER B 1 150 ? -4.27 13.438 7.141 1 84.19 150 SER B O 1
ATOM 3366 N N . GLU B 1 151 ? -6 12.531 6.117 1 85.12 151 GLU B N 1
ATOM 3367 C CA . GLU B 1 151 ? -6.805 13.742 6.277 1 85.12 151 GLU B CA 1
ATOM 3368 C C . GLU B 1 151 ? -7.406 13.82 7.676 1 85.12 151 GLU B C 1
ATOM 3370 O O . GLU B 1 151 ? -7.613 14.914 8.203 1 85.12 151 GLU B O 1
ATOM 3375 N N . ILE B 1 152 ? -7.664 12.703 8.273 1 88.31 152 ILE B N 1
ATOM 3376 C CA . ILE B 1 152 ? -8.406 12.75 9.531 1 88.31 152 ILE B CA 1
ATOM 3377 C C . ILE B 1 152 ? -7.438 12.586 10.695 1 88.31 152 ILE B C 1
ATOM 3379 O O . ILE B 1 152 ? -7.77 12.914 11.836 1 88.31 152 ILE B O 1
ATOM 3383 N N . ALA B 1 153 ? -6.285 12.016 10.445 1 85.06 153 ALA B N 1
ATOM 3384 C CA . ALA B 1 153 ? -5.348 11.711 11.516 1 85.06 153 ALA B CA 1
ATOM 3385 C C . ALA B 1 153 ? -4.637 12.969 12 1 85.06 153 ALA B C 1
ATOM 3387 O O . ALA B 1 153 ? -4.191 13.789 11.195 1 85.06 153 ALA B O 1
ATOM 3388 N N . PRO B 1 154 ? -4.66 13.086 13.32 1 81.25 154 PRO B N 1
ATOM 3389 C CA . PRO B 1 154 ? -3.748 14.117 13.82 1 81.25 154 PRO B CA 1
ATOM 3390 C C . PRO B 1 154 ? -2.303 13.891 13.391 1 81.25 154 PRO B C 1
ATOM 3392 O O . PRO B 1 154 ? -1.861 12.742 13.273 1 81.25 154 PRO B O 1
ATOM 3395 N N . PRO B 1 155 ? -1.612 14.891 13.164 1 75 155 PRO B N 1
ATOM 3396 C CA . PRO B 1 155 ? -0.258 14.773 12.625 1 75 155 PRO B CA 1
ATOM 3397 C C . PRO B 1 155 ? 0.631 13.844 13.445 1 75 155 PRO B C 1
ATOM 3399 O O . PRO B 1 155 ? 1.412 13.078 12.883 1 75 155 PRO B O 1
ATOM 3402 N N . ALA B 1 156 ? 0.428 13.773 14.695 1 71.19 156 ALA B N 1
ATOM 3403 C CA . ALA B 1 156 ? 1.324 13.039 15.586 1 71.19 156 ALA B CA 1
ATOM 3404 C C . ALA B 1 156 ? 1.158 11.531 15.414 1 71.19 156 ALA B C 1
ATOM 3406 O O . ALA B 1 156 ? 2.102 10.773 15.633 1 71.19 156 ALA B O 1
ATOM 3407 N N . ILE B 1 157 ? -0.022 11.188 15.016 1 79.06 157 ILE B N 1
ATOM 3408 C CA . ILE B 1 157 ? -0.249 9.742 14.961 1 79.06 157 ILE B CA 1
ATOM 3409 C C . ILE B 1 157 ? -0.552 9.328 13.523 1 79.06 157 ILE B C 1
ATOM 3411 O O . ILE B 1 157 ? -0.961 8.188 13.273 1 79.06 157 ILE B O 1
ATOM 3415 N N . ARG B 1 158 ? -0.4 10.242 12.633 1 80.19 158 ARG B N 1
ATOM 3416 C CA . ARG B 1 158 ? -0.67 9.961 11.227 1 80.19 158 ARG B CA 1
ATOM 3417 C C . ARG B 1 158 ? 0.182 8.805 10.727 1 80.19 158 ARG B C 1
ATOM 3419 O O . ARG B 1 158 ? -0.327 7.887 10.078 1 80.19 158 ARG B O 1
ATOM 3426 N N . GLY B 1 159 ? 1.43 8.836 11.039 1 73.25 159 GLY B N 1
ATOM 3427 C CA . GLY B 1 159 ? 2.318 7.758 10.633 1 73.25 159 GLY B CA 1
ATOM 3428 C C . GLY B 1 159 ? 1.92 6.41 11.211 1 73.25 159 GLY B C 1
ATOM 3429 O O . GLY B 1 159 ? 1.975 5.395 10.516 1 73.25 159 GLY B O 1
ATOM 3430 N N . GLN B 1 160 ? 1.509 6.457 12.375 1 77.19 160 GLN B N 1
ATOM 3431 C CA . GLN B 1 160 ? 1.093 5.227 13.031 1 77.19 160 GLN B CA 1
ATOM 3432 C C . GLN B 1 160 ? -0.151 4.641 12.375 1 77.19 160 GLN B C 1
ATOM 3434 O O . GLN B 1 160 ? -0.255 3.424 12.203 1 77.19 160 GLN B O 1
ATOM 3439 N N . LEU B 1 161 ? -1.06 5.484 12.062 1 83.5 161 LEU B N 1
ATOM 3440 C CA . LEU B 1 161 ? -2.305 5.012 11.469 1 83.5 161 LEU B CA 1
ATOM 3441 C C . LEU B 1 161 ? -2.07 4.492 10.047 1 83.5 161 LEU B C 1
ATOM 3443 O O . LEU B 1 161 ? -2.67 3.496 9.641 1 83.5 161 LEU B O 1
ATOM 3447 N N . ILE B 1 162 ? -1.243 5.164 9.359 1 81.38 162 ILE B N 1
ATOM 3448 C CA . ILE B 1 162 ? -0.875 4.676 8.039 1 81.38 162 ILE B CA 1
ATOM 3449 C C . ILE B 1 162 ? -0.11 3.361 8.164 1 81.38 162 ILE B C 1
ATOM 3451 O O . ILE B 1 162 ? -0.289 2.451 7.352 1 81.38 162 ILE B O 1
ATOM 3455 N N . GLY B 1 163 ? 0.726 3.297 9.172 1 79.44 163 GLY B N 1
ATOM 3456 C CA . GLY B 1 163 ? 1.416 2.049 9.461 1 79.44 163 GLY B CA 1
ATOM 3457 C C . GLY B 1 163 ? 0.472 0.892 9.727 1 79.44 163 GLY B C 1
ATOM 3458 O O . GLY B 1 163 ? 0.712 -0.23 9.281 1 79.44 163 GLY B O 1
ATOM 3459 N N . MET B 1 164 ? -0.534 1.172 10.352 1 82.44 164 MET B N 1
ATOM 3460 C CA . MET B 1 164 ? -1.531 0.146 10.641 1 82.44 164 MET B CA 1
ATOM 3461 C C . MET B 1 164 ? -2.184 -0.357 9.359 1 82.44 164 MET B C 1
ATOM 3463 O O . MET B 1 164 ? -2.473 -1.549 9.234 1 82.44 164 MET B O 1
ATOM 3467 N N . TYR B 1 165 ? -2.449 0.592 8.5 1 85.56 165 TYR B N 1
ATOM 3468 C CA . TYR B 1 165 ? -2.959 0.206 7.191 1 85.56 165 TYR B CA 1
ATOM 3469 C C . TYR B 1 165 ? -2.006 -0.759 6.496 1 85.56 165 TYR B C 1
ATOM 3471 O O . TYR B 1 165 ? -2.432 -1.779 5.953 1 85.56 165 TYR B O 1
ATOM 3479 N N . GLU B 1 166 ? -0.772 -0.502 6.609 1 82.5 166 GLU B N 1
ATOM 3480 C CA . GLU B 1 166 ? 0.228 -1.338 5.953 1 82.5 166 GLU B CA 1
ATOM 3481 C C . GLU B 1 166 ? 0.333 -2.703 6.625 1 82.5 166 GLU B C 1
ATOM 3483 O O . GLU B 1 166 ? 0.475 -3.725 5.949 1 82.5 166 GLU B O 1
ATOM 3488 N N . ILE B 1 167 ? 0.28 -2.707 7.902 1 82.44 167 ILE B N 1
ATOM 3489 C CA . ILE B 1 167 ? 0.292 -3.967 8.641 1 82.44 167 ILE B CA 1
ATOM 3490 C C . ILE B 1 167 ? -0.936 -4.793 8.266 1 82.44 167 ILE B C 1
ATOM 3492 O O . ILE B 1 167 ? -0.86 -6.023 8.172 1 82.44 167 ILE B O 1
ATOM 3496 N N . GLY B 1 168 ? -2.016 -4.121 8.086 1 86.75 168 GLY B N 1
ATOM 3497 C CA . GLY B 1 168 ? -3.223 -4.809 7.652 1 86.75 168 GLY B CA 1
ATOM 3498 C C . GLY B 1 168 ? -3.051 -5.539 6.336 1 86.75 168 GLY B C 1
ATOM 3499 O O . GLY B 1 168 ? -3.545 -6.656 6.172 1 86.75 168 GLY B O 1
ATOM 3500 N N . TRP B 1 169 ? -2.359 -4.898 5.41 1 86.06 169 TRP B N 1
ATOM 3501 C CA . TRP B 1 169 ? -2.062 -5.539 4.133 1 86.06 169 TRP B CA 1
ATOM 3502 C C . TRP B 1 169 ? -1.314 -6.852 4.344 1 86.06 169 TRP B C 1
ATOM 3504 O O . TRP B 1 169 ? -1.647 -7.867 3.73 1 86.06 169 TRP B O 1
ATOM 3514 N N . GLN B 1 170 ? -0.373 -6.785 5.215 1 83.5 170 GLN B N 1
ATOM 3515 C CA . GLN B 1 170 ? 0.459 -7.961 5.457 1 83.5 170 GLN B CA 1
ATOM 3516 C C . GLN B 1 170 ? -0.337 -9.07 6.145 1 83.5 170 GLN B C 1
ATOM 3518 O O . GLN B 1 170 ? -0.162 -10.25 5.832 1 83.5 170 GLN B O 1
ATOM 3523 N N . ILE B 1 171 ? -1.137 -8.664 7.027 1 85.25 171 ILE B N 1
ATOM 3524 C CA . ILE B 1 171 ? -1.984 -9.633 7.719 1 85.25 171 ILE B CA 1
ATOM 3525 C C . ILE B 1 171 ? -2.914 -10.312 6.719 1 85.25 171 ILE B C 1
ATOM 3527 O O . ILE B 1 171 ? -3.123 -11.523 6.777 1 85.25 171 ILE B O 1
ATOM 3531 N N . GLY B 1 172 ? -3.494 -9.523 5.887 1 87.19 172 GLY B N 1
ATOM 3532 C CA . GLY B 1 172 ? -4.328 -10.102 4.848 1 87.19 172 GLY B CA 1
ATOM 3533 C C . GLY B 1 172 ? -3.613 -11.156 4.027 1 87.19 172 GLY B C 1
ATOM 3534 O O . GLY B 1 172 ? -4.168 -12.227 3.758 1 87.19 172 GLY B O 1
ATOM 3535 N N . GLY B 1 173 ? -2.426 -10.859 3.623 1 83.56 173 GLY B N 1
ATOM 3536 C CA . GLY B 1 173 ? -1.634 -11.82 2.871 1 83.56 173 GLY B CA 1
ATOM 3537 C C . GLY B 1 173 ? -1.365 -13.102 3.637 1 83.56 173 GLY B C 1
ATOM 3538 O O . GLY B 1 173 ? -1.48 -14.195 3.086 1 83.56 173 GLY B O 1
ATOM 3539 N N . LEU B 1 174 ? -1.029 -12.984 4.887 1 83.12 174 LEU B N 1
ATOM 3540 C CA . LEU B 1 174 ? -0.732 -14.148 5.719 1 83.12 174 LEU B CA 1
ATOM 3541 C C . LEU B 1 174 ? -1.974 -15.016 5.906 1 83.12 174 LEU B C 1
ATOM 3543 O O . LEU B 1 174 ? -1.887 -16.25 5.898 1 83.12 174 LEU B O 1
ATOM 3547 N N . VAL B 1 175 ? -3.012 -14.344 6.074 1 84.62 175 VAL B N 1
ATOM 3548 C CA . VAL B 1 175 ? -4.266 -15.078 6.227 1 84.62 175 VAL B CA 1
ATOM 3549 C C . VAL B 1 175 ? -4.574 -15.852 4.945 1 84.62 175 VAL B C 1
ATOM 3551 O O . VAL B 1 175 ? -5.086 -16.969 4.996 1 84.62 175 VAL B O 1
ATOM 3554 N N . GLY B 1 176 ? -4.363 -15.219 3.842 1 81.5 176 GLY B N 1
ATOM 3555 C CA . GLY B 1 176 ? -4.547 -15.914 2.576 1 81.5 176 GLY B CA 1
ATOM 3556 C C . GLY B 1 176 ? -3.764 -17.203 2.484 1 81.5 176 GLY B C 1
ATOM 3557 O O . GLY B 1 176 ? -4.293 -18.234 2.047 1 81.5 176 GLY B O 1
ATOM 3558 N N . PHE B 1 177 ? -2.57 -17.172 2.955 1 75.19 177 PHE B N 1
ATOM 3559 C CA . PHE B 1 177 ? -1.728 -18.359 2.957 1 75.19 177 PHE B CA 1
ATOM 3560 C C . PHE B 1 177 ? -2.309 -19.422 3.867 1 75.19 177 PHE B C 1
ATOM 3562 O O . PHE B 1 177 ? -2.404 -20.594 3.479 1 75.19 177 PHE B O 1
ATOM 3569 N N . TRP B 1 178 ? -2.662 -19.016 5.02 1 82.88 178 TRP B N 1
ATOM 3570 C CA . TRP B 1 178 ? -3.109 -19.984 6.004 1 82.88 178 TRP B CA 1
ATOM 3571 C C . TRP B 1 178 ? -4.449 -20.594 5.602 1 82.88 178 TRP B C 1
ATOM 3573 O O . TRP B 1 178 ? -4.715 -21.766 5.883 1 82.88 178 TRP B O 1
ATOM 3583 N N . ILE B 1 179 ? -5.238 -19.891 4.965 1 85.38 179 ILE B N 1
ATOM 3584 C CA . ILE B 1 179 ? -6.496 -20.438 4.469 1 85.38 179 ILE B CA 1
ATOM 3585 C C . ILE B 1 179 ? -6.215 -21.484 3.4 1 85.38 179 ILE B C 1
ATOM 3587 O O . ILE B 1 179 ? -6.789 -22.578 3.434 1 85.38 179 ILE B O 1
ATOM 3591 N N . ASN B 1 180 ? -5.383 -21.188 2.49 1 81.75 180 ASN B N 1
ATOM 3592 C CA . ASN B 1 180 ? -5.043 -22.156 1.452 1 81.75 180 ASN B CA 1
ATOM 3593 C C . ASN B 1 180 ? -4.379 -23.391 2.039 1 81.75 180 ASN B C 1
ATOM 3595 O O . ASN B 1 180 ? -4.645 -24.516 1.599 1 81.75 180 ASN B O 1
ATOM 3599 N N . TYR B 1 181 ? -3.516 -23.141 2.973 1 80.12 181 TYR B N 1
ATOM 3600 C CA . TYR B 1 181 ? -2.875 -24.266 3.646 1 80.12 181 TYR B CA 1
ATOM 3601 C C . TYR B 1 181 ? -3.906 -25.141 4.348 1 80.12 181 TYR B C 1
ATOM 3603 O O . TYR B 1 181 ? -3.836 -26.375 4.277 1 80.12 181 TYR B O 1
ATOM 3611 N N . GLY B 1 182 ? -4.789 -24.516 5.035 1 83.38 182 GLY B N 1
ATOM 3612 C CA . GLY B 1 182 ? -5.84 -25.25 5.723 1 83.38 182 GLY B CA 1
ATOM 3613 C C . GLY B 1 182 ? -6.742 -26.031 4.781 1 83.38 182 GLY B C 1
ATOM 3614 O O . GLY B 1 182 ? -7.09 -27.172 5.051 1 83.38 182 GLY B O 1
ATOM 3615 N N . VAL B 1 183 ? -7.113 -25.438 3.693 1 83.31 183 VAL B N 1
ATOM 3616 C CA . VAL B 1 183 ? -8 -26.094 2.732 1 83.31 183 VAL B CA 1
ATOM 3617 C C . VAL B 1 183 ? -7.277 -27.266 2.078 1 83.31 183 VAL B C 1
ATOM 3619 O O . VAL B 1 183 ? -7.883 -28.312 1.828 1 83.31 183 VAL B O 1
ATOM 3622 N N . THR B 1 184 ? -6.051 -27.125 1.798 1 80.25 184 THR B N 1
ATOM 3623 C CA . THR B 1 184 ? -5.273 -28.188 1.175 1 80.25 184 THR B CA 1
ATOM 3624 C C . THR B 1 184 ? -5.145 -29.375 2.115 1 80.25 184 THR B C 1
ATOM 3626 O O . THR B 1 184 ? -5.18 -30.531 1.674 1 80.25 184 THR B O 1
ATOM 3629 N N . GLN B 1 185 ? -5.008 -29.094 3.371 1 82.31 185 GLN B N 1
ATOM 3630 C CA . GLN B 1 185 ? -4.754 -30.156 4.348 1 82.31 185 GLN B CA 1
ATOM 3631 C C . GLN B 1 185 ? -6.055 -30.844 4.766 1 82.31 185 GLN B C 1
ATOM 3633 O O . GLN B 1 185 ? -6.062 -32.031 5.074 1 82.31 185 GLN B O 1
ATOM 3638 N N . HIS B 1 186 ? -7.098 -30.062 4.77 1 86.12 186 HIS B N 1
ATOM 3639 C CA . HIS B 1 186 ? -8.258 -30.594 5.477 1 86.12 186 HIS B CA 1
ATOM 3640 C C . HIS B 1 186 ? -9.43 -30.812 4.527 1 86.12 186 HIS B C 1
ATOM 3642 O O . HIS B 1 186 ? -10.438 -31.406 4.906 1 86.12 186 HIS B O 1
ATOM 3648 N N . ILE B 1 187 ? -9.367 -30.297 3.375 1 85.5 187 ILE B N 1
ATOM 3649 C CA . ILE B 1 187 ? -10.461 -30.453 2.426 1 85.5 187 ILE B CA 1
ATOM 3650 C C . ILE B 1 187 ? -9.992 -31.281 1.228 1 85.5 187 ILE B C 1
ATOM 3652 O O . ILE B 1 187 ? -8.969 -30.969 0.615 1 85.5 187 ILE B O 1
ATOM 3656 N N . ALA B 1 188 ? -10.719 -32.312 0.95 1 82.5 188 ALA B N 1
ATOM 3657 C CA . ALA B 1 188 ? -10.391 -33.188 -0.177 1 82.5 188 ALA B CA 1
ATOM 3658 C C . ALA B 1 188 ? -10.438 -32.406 -1.494 1 82.5 188 ALA B C 1
ATOM 3660 O O . ALA B 1 188 ? -11.156 -31.406 -1.612 1 82.5 188 ALA B O 1
ATOM 3661 N N . ALA B 1 189 ? -9.688 -32.812 -2.391 1 81.12 189 ALA B N 1
ATOM 3662 C CA . ALA B 1 189 ? -9.641 -32.188 -3.707 1 81.12 189 ALA B CA 1
ATOM 3663 C C . ALA B 1 189 ? -11.008 -32.219 -4.383 1 81.12 189 ALA B C 1
ATOM 3665 O O . ALA B 1 189 ? -11.492 -33.281 -4.773 1 81.12 189 ALA B O 1
ATOM 3666 N N . SER B 1 190 ? -11.664 -31.141 -4.387 1 85.25 190 SER B N 1
ATOM 3667 C CA . SER B 1 190 ? -12.992 -30.953 -4.969 1 85.25 190 SER B CA 1
ATOM 3668 C C . SER B 1 190 ? -13.219 -29.484 -5.32 1 85.25 190 SER B C 1
ATOM 3670 O O . SER B 1 190 ? -12.344 -28.641 -5.117 1 85.25 190 SER B O 1
ATOM 3672 N N . ARG B 1 191 ? -14.328 -29.281 -5.867 1 85.62 191 ARG B N 1
ATOM 3673 C CA . ARG B 1 191 ? -14.711 -27.922 -6.207 1 85.62 191 ARG B CA 1
ATOM 3674 C C . ARG B 1 191 ? -14.703 -27.031 -4.969 1 85.62 191 ARG B C 1
ATOM 3676 O O . ARG B 1 191 ? -14.258 -25.875 -5.031 1 85.62 191 ARG B O 1
ATOM 3683 N N . LYS B 1 192 ? -15.039 -27.578 -3.93 1 86.88 192 LYS B N 1
ATOM 3684 C CA . LYS B 1 192 ? -15.102 -26.812 -2.686 1 86.88 192 LYS B CA 1
ATOM 3685 C C . LYS B 1 192 ? -13.711 -26.359 -2.25 1 86.88 192 LYS B C 1
ATOM 3687 O O . LYS B 1 192 ? -13.555 -25.281 -1.681 1 86.88 192 LYS B O 1
ATOM 3692 N N . GLN B 1 193 ? -12.773 -27.156 -2.559 1 86.56 193 GLN B N 1
ATOM 3693 C CA . GLN B 1 193 ? -11.422 -26.875 -2.09 1 86.56 193 GLN B CA 1
ATOM 3694 C C . GLN B 1 193 ? -10.906 -25.562 -2.682 1 86.56 193 GLN B C 1
ATOM 3696 O O . GLN B 1 193 ? -10.422 -24.703 -1.954 1 86.56 193 GLN B O 1
ATOM 3701 N N . TRP B 1 194 ? -11.086 -25.469 -3.969 1 87.06 194 TRP B N 1
ATOM 3702 C CA . TRP B 1 194 ? -10.547 -24.266 -4.574 1 87.06 194 TRP B CA 1
ATOM 3703 C C . TRP B 1 194 ? -11.523 -23.094 -4.453 1 87.06 194 TRP B C 1
ATOM 3705 O O . TRP B 1 194 ? -11.133 -21.938 -4.52 1 87.06 194 TRP B O 1
ATOM 3715 N N . LEU B 1 195 ? -12.773 -23.344 -4.215 1 90.88 195 LEU B N 1
ATOM 3716 C CA . LEU B 1 195 ? -13.805 -22.312 -4.148 1 90.88 195 LEU B CA 1
ATOM 3717 C C . LEU B 1 195 ? -13.758 -21.578 -2.809 1 90.88 195 LEU B C 1
ATOM 3719 O O . LEU B 1 195 ? -14.102 -20.406 -2.729 1 90.88 195 LEU B O 1
ATOM 3723 N N . ILE B 1 196 ? -13.336 -22.156 -1.779 1 90.88 196 ILE B N 1
ATOM 3724 C CA . ILE B 1 196 ? -13.359 -21.625 -0.426 1 90.88 196 ILE B CA 1
ATOM 3725 C C . ILE B 1 196 ? -12.461 -20.391 -0.349 1 90.88 196 ILE B C 1
ATOM 3727 O O . ILE B 1 196 ? -12.891 -19.328 0.107 1 90.88 196 ILE B O 1
ATOM 3731 N N . PRO B 1 197 ? -11.203 -20.484 -0.84 1 90.25 197 PRO B N 1
ATOM 3732 C CA . PRO B 1 197 ? -10.383 -19.281 -0.789 1 90.25 197 PRO B CA 1
ATOM 3733 C C . PRO B 1 197 ? -10.992 -18.125 -1.579 1 90.25 197 PRO B C 1
ATOM 3735 O O . PRO B 1 197 ? -10.852 -16.953 -1.186 1 90.25 197 PRO B O 1
ATOM 3738 N N . PHE B 1 198 ? -11.648 -18.406 -2.611 1 91.88 198 PHE B N 1
ATOM 3739 C CA . PHE B 1 198 ? -12.305 -17.375 -3.406 1 91.88 198 PHE B CA 1
ATOM 3740 C C . PHE B 1 198 ? -13.484 -16.781 -2.65 1 91.88 198 PHE B C 1
ATOM 3742 O O . PHE B 1 198 ? -13.719 -15.57 -2.709 1 91.88 198 PHE B O 1
ATOM 3749 N N . ALA B 1 199 ? -14.148 -17.578 -1.975 1 92.62 199 ALA B N 1
ATOM 3750 C CA . ALA B 1 199 ? -15.328 -17.125 -1.239 1 92.62 199 ALA B CA 1
ATOM 3751 C C . ALA B 1 199 ? -14.938 -16.328 -0.002 1 92.62 199 ALA B C 1
ATOM 3753 O O . ALA B 1 199 ? -15.641 -15.398 0.39 1 92.62 199 ALA B O 1
ATOM 3754 N N . VAL B 1 200 ? -13.867 -16.672 0.628 1 91.75 200 VAL B N 1
ATOM 3755 C CA . VAL B 1 200 ? -13.422 -16.047 1.866 1 91.75 200 VAL B CA 1
ATOM 3756 C C . VAL B 1 200 ? -13.102 -14.57 1.609 1 91.75 200 VAL B C 1
ATOM 3758 O O . VAL B 1 200 ? -13.18 -13.742 2.52 1 91.75 200 VAL B O 1
ATOM 3761 N N . GLN B 1 201 ? -12.758 -14.227 0.365 1 90.75 201 GLN B N 1
ATOM 3762 C CA . GLN B 1 201 ? -12.461 -12.836 0.035 1 90.75 201 GLN B CA 1
ATOM 3763 C C . GLN B 1 201 ? -13.656 -11.93 0.316 1 90.75 201 GLN B C 1
ATOM 3765 O O . GLN B 1 201 ? -13.492 -10.734 0.557 1 90.75 201 GLN B O 1
ATOM 3770 N N . LEU B 1 202 ? -14.828 -12.5 0.336 1 92.88 202 LEU B N 1
ATOM 3771 C CA . LEU B 1 202 ? -16.047 -11.727 0.517 1 92.88 202 LEU B CA 1
ATOM 3772 C C . LEU B 1 202 ? -16.203 -11.289 1.968 1 92.88 202 LEU B C 1
ATOM 3774 O O . LEU B 1 202 ? -16.922 -10.336 2.256 1 92.88 202 LEU B O 1
ATOM 3778 N N . ILE B 1 203 ? -15.469 -11.867 2.842 1 91.75 203 ILE B N 1
ATOM 3779 C CA . ILE B 1 203 ? -15.609 -11.562 4.262 1 91.75 203 ILE B CA 1
ATOM 3780 C C . ILE B 1 203 ? -14.984 -10.203 4.562 1 91.75 203 ILE B C 1
ATOM 3782 O O . ILE B 1 203 ? -15.68 -9.281 5.012 1 91.75 203 ILE B O 1
ATOM 3786 N N . PRO B 1 204 ? -13.688 -10.031 4.273 1 89.88 204 PRO B N 1
ATOM 3787 C CA . PRO B 1 204 ? -13.148 -8.688 4.516 1 89.88 204 PRO B CA 1
ATOM 3788 C C . PRO B 1 204 ? -13.812 -7.621 3.652 1 89.88 204 PRO B C 1
ATOM 3790 O O . PRO B 1 204 ? -13.984 -6.484 4.098 1 89.88 204 PRO B O 1
ATOM 3793 N N . GLY B 1 205 ? -14.141 -7.984 2.41 1 91.5 205 GLY B N 1
ATOM 3794 C CA . GLY B 1 205 ? -14.852 -7.039 1.566 1 91.5 205 GLY B CA 1
ATOM 3795 C C . GLY B 1 205 ? -16.203 -6.641 2.123 1 91.5 205 GLY B C 1
ATOM 3796 O O . GLY B 1 205 ? -16.562 -5.457 2.139 1 91.5 205 GLY B O 1
ATOM 3797 N N . GLY B 1 206 ? -16.906 -7.59 2.572 1 92.81 206 GLY B N 1
ATOM 3798 C CA . GLY B 1 206 ? -18.203 -7.328 3.178 1 92.81 206 GLY B CA 1
ATOM 3799 C C . GLY B 1 206 ? -18.109 -6.547 4.473 1 92.81 206 GLY B C 1
ATOM 3800 O O . GLY B 1 206 ? -18.906 -5.629 4.707 1 92.81 206 GLY B O 1
ATOM 3801 N N . MET B 1 207 ? -17.172 -6.891 5.262 1 90.12 207 MET B N 1
ATOM 3802 C CA . MET B 1 207 ? -16.969 -6.172 6.516 1 90.12 207 MET B CA 1
ATOM 3803 C C . MET B 1 207 ? -16.609 -4.711 6.254 1 90.12 207 MET B C 1
ATOM 3805 O O . MET B 1 207 ? -17.062 -3.82 6.977 1 90.12 207 MET B O 1
ATOM 3809 N N . PHE B 1 208 ? -15.773 -4.516 5.277 1 91.81 208 PHE B N 1
ATOM 3810 C CA . PHE B 1 208 ? -15.398 -3.158 4.902 1 91.81 208 PHE B CA 1
ATOM 3811 C C . PHE B 1 208 ? -16.625 -2.373 4.426 1 91.81 208 PHE B C 1
ATOM 3813 O O . PHE B 1 208 ? -16.859 -1.249 4.875 1 91.81 208 PHE B O 1
ATOM 3820 N N . ALA B 1 209 ? -17.438 -2.936 3.582 1 93.62 209 ALA B N 1
ATOM 3821 C CA . ALA B 1 209 ? -18.625 -2.275 3.035 1 93.62 209 ALA B CA 1
ATOM 3822 C C . ALA B 1 209 ? -19.625 -1.965 4.137 1 93.62 209 ALA B C 1
ATOM 3824 O O . ALA B 1 209 ? -20.234 -0.891 4.145 1 93.62 209 ALA B O 1
ATOM 3825 N N . LEU B 1 210 ? -19.766 -2.848 5.043 1 91.38 210 LEU B N 1
ATOM 3826 C CA . LEU B 1 210 ? -20.75 -2.676 6.109 1 91.38 210 LEU B CA 1
ATOM 3827 C C . LEU B 1 210 ? -20.234 -1.703 7.168 1 91.38 210 LEU B C 1
ATOM 3829 O O . LEU B 1 210 ? -21.016 -0.996 7.801 1 91.38 210 LEU B O 1
ATOM 3833 N N . GLY B 1 211 ? -18.938 -1.643 7.348 1 89.44 211 GLY B N 1
ATOM 3834 C CA . GLY B 1 211 ? -18.359 -0.788 8.367 1 89.44 211 GLY B CA 1
ATOM 3835 C C . GLY B 1 211 ? -18.297 0.673 7.965 1 89.44 211 GLY B C 1
ATOM 3836 O O . GLY B 1 211 ? -18.359 1.562 8.82 1 89.44 211 GLY B O 1
ATOM 3837 N N . ILE B 1 212 ? -18.234 0.975 6.711 1 91.62 212 ILE B N 1
ATOM 3838 C CA . ILE B 1 212 ? -18 2.318 6.195 1 91.62 212 ILE B CA 1
ATOM 3839 C C . ILE B 1 212 ? -19.141 3.244 6.637 1 91.62 212 ILE B C 1
ATOM 3841 O O . ILE B 1 212 ? -18.891 4.293 7.234 1 91.62 212 ILE B O 1
ATOM 3845 N N . PRO B 1 213 ? -20.406 2.857 6.426 1 89.38 213 PRO B N 1
ATOM 3846 C CA . PRO B 1 213 ? -21.5 3.766 6.793 1 89.38 213 PRO B CA 1
ATOM 3847 C C . PRO B 1 213 ? -21.562 4.043 8.297 1 89.38 213 PRO B C 1
ATOM 3849 O O . PRO B 1 213 ? -21.984 5.121 8.711 1 89.38 213 PRO B O 1
ATOM 3852 N N . PHE B 1 214 ? -21 3.152 9.086 1 86.88 214 PHE B N 1
ATOM 3853 C CA . PHE B 1 214 ? -21.172 3.285 10.531 1 86.88 214 PHE B CA 1
ATOM 3854 C C . PHE B 1 214 ? -19.938 3.945 11.156 1 86.88 214 PHE B C 1
ATOM 3856 O O . PHE B 1 214 ? -20.062 4.695 12.125 1 86.88 214 PHE B O 1
ATOM 3863 N N . PHE B 1 215 ? -18.812 3.756 10.617 1 86.69 215 PHE B N 1
ATOM 3864 C CA . PHE B 1 215 ? -17.609 4.164 11.352 1 86.69 215 PHE B CA 1
ATOM 3865 C C . PHE B 1 215 ? -16.891 5.281 10.609 1 86.69 215 PHE B C 1
ATOM 3867 O O . PHE B 1 215 ? -16.109 6.031 11.211 1 86.69 215 PHE B O 1
ATOM 3874 N N . ILE B 1 216 ? -17.109 5.402 9.398 1 89.62 216 ILE B N 1
ATOM 3875 C CA . ILE B 1 216 ? -16.359 6.387 8.633 1 89.62 216 ILE B CA 1
ATOM 3876 C C . ILE B 1 216 ? -17.172 7.668 8.484 1 89.62 216 ILE B C 1
ATOM 3878 O O . ILE B 1 216 ? -18.328 7.629 8.055 1 89.62 216 ILE B O 1
ATOM 3882 N N . HIS B 1 217 ? -16.625 8.75 8.93 1 92.38 217 HIS B N 1
ATOM 3883 C CA . HIS B 1 217 ? -17.172 10.078 8.695 1 92.38 217 HIS B CA 1
ATOM 3884 C C . HIS B 1 217 ? -16.453 10.781 7.555 1 92.38 217 HIS B C 1
ATOM 3886 O O . HIS B 1 217 ? -15.234 10.633 7.398 1 92.38 217 HIS B O 1
ATOM 3892 N N . GLU B 1 218 ? -17.188 11.453 6.871 1 93.12 218 GLU B N 1
ATOM 3893 C CA . GLU B 1 218 ? -16.594 12.102 5.707 1 93.12 218 GLU B CA 1
ATOM 3894 C C . GLU B 1 218 ? -15.492 13.07 6.125 1 93.12 218 GLU B C 1
ATOM 3896 O O . GLU B 1 218 ? -15.547 13.648 7.215 1 93.12 218 GLU B O 1
ATOM 3901 N N . SER B 1 219 ? -14.477 13.211 5.312 1 91.69 219 SER B N 1
ATOM 3902 C CA . SER B 1 219 ? -13.328 14.078 5.547 1 91.69 219 SER B CA 1
ATOM 3903 C C . SER B 1 219 ? -13.758 15.531 5.719 1 91.69 219 SER B C 1
ATOM 3905 O O . SER B 1 219 ? -14.375 16.109 4.824 1 91.69 219 SER B O 1
ATOM 3907 N N . PRO B 1 220 ? -13.43 16.109 6.824 1 93.19 220 PRO B N 1
ATOM 3908 C CA . PRO B 1 220 ? -13.766 17.516 7.008 1 93.19 220 PRO B CA 1
ATOM 3909 C C . PRO B 1 220 ? -13.156 18.422 5.934 1 93.19 220 PRO B C 1
ATOM 3911 O O . PRO B 1 220 ? -13.789 19.375 5.484 1 93.19 220 PRO B O 1
ATOM 3914 N N . ARG B 1 221 ? -11.977 18.078 5.598 1 89.25 221 ARG B N 1
ATOM 3915 C CA . ARG B 1 221 ? -11.312 18.859 4.559 1 89.25 221 ARG B CA 1
ATOM 3916 C C . ARG B 1 221 ? -12.109 18.828 3.256 1 89.25 221 ARG B C 1
ATOM 3918 O O . ARG B 1 221 ? -12.273 19.844 2.588 1 89.25 221 ARG B O 1
ATOM 3925 N N . TRP B 1 222 ? -12.516 17.703 2.9 1 89.5 222 TRP B N 1
ATOM 3926 C CA . TRP B 1 222 ? -13.297 17.562 1.677 1 89.5 222 TRP B CA 1
ATOM 3927 C C . TRP B 1 222 ? -14.625 18.297 1.79 1 89.5 222 TRP B C 1
ATOM 3929 O O . TRP B 1 222 ? -15.047 18.969 0.851 1 89.5 222 TRP B O 1
ATOM 3939 N N . LEU B 1 223 ? -15.297 18.188 2.865 1 94.06 223 LEU B N 1
ATOM 3940 C CA . LEU B 1 223 ? -16.578 18.828 3.076 1 94.06 223 LEU B CA 1
ATOM 3941 C C . LEU B 1 223 ? -16.453 20.344 2.959 1 94.06 223 LEU B C 1
ATOM 3943 O O . LEU B 1 223 ? -17.312 21 2.359 1 94.06 223 LEU B O 1
ATOM 3947 N N . ILE B 1 224 ? -15.375 20.844 3.514 1 90.81 224 ILE B N 1
ATOM 3948 C CA . ILE B 1 224 ? -15.148 22.281 3.443 1 90.81 224 ILE B CA 1
ATOM 3949 C C . ILE B 1 224 ? -14.891 22.688 1.996 1 90.81 224 ILE B C 1
ATOM 3951 O O . ILE B 1 224 ? -15.352 23.734 1.55 1 90.81 224 ILE B O 1
ATOM 3955 N N . SER B 1 225 ? -14.156 21.859 1.305 1 86.62 225 SER B N 1
ATOM 3956 C CA . SER B 1 225 ? -13.883 22.156 -0.098 1 86.62 225 SER B CA 1
ATOM 3957 C C . SER B 1 225 ? -15.164 22.141 -0.926 1 86.62 225 SER B C 1
ATOM 3959 O O . SER B 1 225 ? -15.219 22.75 -2.002 1 86.62 225 SER B O 1
ATOM 3961 N N . ARG B 1 226 ? -16.219 21.484 -0.43 1 89.5 226 ARG B N 1
ATOM 3962 C CA . ARG B 1 226 ? -17.516 21.422 -1.105 1 89.5 226 ARG B CA 1
ATOM 3963 C C . ARG B 1 226 ? -18.5 22.391 -0.495 1 89.5 226 ARG B C 1
ATOM 3965 O O . ARG B 1 226 ? -19.719 22.281 -0.722 1 89.5 226 ARG B O 1
ATOM 3972 N N . ASP B 1 227 ? -18.031 23.234 0.319 1 90.19 227 ASP B N 1
ATOM 3973 C CA . ASP B 1 227 ? -18.828 24.297 0.945 1 90.19 227 ASP B CA 1
ATOM 3974 C C . ASP B 1 227 ? -19.859 23.719 1.902 1 90.19 227 ASP B C 1
ATOM 3976 O O . ASP B 1 227 ? -20.984 24.219 1.991 1 90.19 227 ASP B O 1
ATOM 3980 N N . ARG B 1 228 ? -19.625 22.609 2.451 1 92.94 228 ARG B N 1
ATOM 3981 C CA . ARG B 1 228 ? -20.438 22 3.504 1 92.94 228 ARG B CA 1
ATOM 3982 C C . ARG B 1 228 ? -19.766 22.125 4.863 1 92.94 228 ARG B C 1
ATOM 3984 O O . ARG B 1 228 ? -19.516 21.125 5.535 1 92.94 228 ARG B O 1
ATOM 3991 N N . ARG B 1 229 ? -19.625 23.328 5.273 1 91.44 229 ARG B N 1
ATOM 3992 C CA . ARG B 1 229 ? -18.812 23.703 6.43 1 91.44 229 ARG B CA 1
ATOM 3993 C C . ARG B 1 229 ? -19.438 23.172 7.723 1 91.44 229 ARG B C 1
ATOM 3995 O O . ARG B 1 229 ? -18.719 22.703 8.609 1 91.44 229 ARG B O 1
ATOM 4002 N N . ALA B 1 230 ? -20.703 23.328 7.852 1 93.44 230 ALA B N 1
ATOM 4003 C CA . ALA B 1 230 ? -21.375 22.891 9.078 1 93.44 230 ALA B CA 1
ATOM 4004 C C . ALA B 1 230 ? -21.156 21.406 9.328 1 93.44 230 ALA B C 1
ATOM 4006 O O . ALA B 1 230 ? -20.859 21 10.453 1 93.44 230 ALA B O 1
ATOM 4007 N N . GLU B 1 231 ? -21.328 20.656 8.289 1 95 231 GLU B N 1
ATOM 4008 C CA . GLU B 1 231 ? -21.094 19.219 8.406 1 95 231 GLU B CA 1
ATOM 4009 C C . GLU B 1 231 ? -19.641 18.906 8.703 1 95 231 GLU B C 1
ATOM 4011 O O . GLU B 1 231 ? -19.328 17.984 9.453 1 95 231 GLU B O 1
ATOM 4016 N N . ALA B 1 232 ? -18.766 19.625 8.086 1 95.06 232 ALA B N 1
ATOM 4017 C CA . ALA B 1 232 ? -17.328 19.438 8.305 1 95.06 232 ALA B CA 1
ATOM 4018 C C . ALA B 1 232 ? -16.984 19.641 9.781 1 95.06 232 ALA B C 1
ATOM 4020 O O . ALA B 1 232 ? -16.234 18.844 10.352 1 95.06 232 ALA B O 1
ATOM 4021 N N . ILE B 1 233 ? -17.531 20.688 10.344 1 93.75 233 ILE B N 1
ATOM 4022 C CA . ILE B 1 233 ? -17.266 21 11.742 1 93.75 233 ILE B CA 1
ATOM 4023 C C . ILE B 1 233 ? -17.828 19.906 12.641 1 93.75 233 ILE B C 1
ATOM 4025 O O . ILE B 1 233 ? -17.188 19.484 13.609 1 93.75 233 ILE B O 1
ATOM 4029 N N . LYS B 1 234 ? -19.016 19.531 12.312 1 94.75 234 LYS B N 1
ATOM 4030 C CA . LYS B 1 234 ? -19.625 18.453 13.078 1 94.75 234 LYS B CA 1
ATOM 4031 C C . LYS B 1 234 ? -18.766 17.203 13.07 1 94.75 234 LYS B C 1
ATOM 4033 O O . LYS B 1 234 ? -18.516 16.594 14.117 1 94.75 234 LYS B O 1
ATOM 4038 N N . ASN B 1 235 ? -18.328 16.812 11.898 1 93.88 235 ASN B N 1
ATOM 4039 C CA . ASN B 1 235 ? -17.484 15.625 11.766 1 93.88 235 ASN B CA 1
ATOM 4040 C C . ASN B 1 235 ? -16.156 15.797 12.492 1 93.88 235 ASN B C 1
ATOM 4042 O O . ASN B 1 235 ? -15.656 14.867 13.117 1 93.88 235 ASN B O 1
ATOM 4046 N N . LEU B 1 236 ? -15.578 16.922 12.344 1 93.44 236 LEU B N 1
ATOM 4047 C CA . LEU B 1 236 ? -14.305 17.203 13 1 93.44 236 LEU B CA 1
ATOM 4048 C C . LEU B 1 236 ? -14.445 17.109 14.516 1 93.44 236 LEU B C 1
ATOM 4050 O O . LEU B 1 236 ? -13.578 16.547 15.188 1 93.44 236 LEU B O 1
ATOM 4054 N N . CYS B 1 237 ? -15.484 17.719 15.016 1 93.38 237 CYS B N 1
ATOM 4055 C CA . CYS B 1 237 ? -15.742 17.672 16.453 1 93.38 237 CYS B CA 1
ATOM 4056 C C . CYS B 1 237 ? -15.93 16.234 16.922 1 93.38 237 CYS B C 1
ATOM 4058 O O . CYS B 1 237 ? -15.484 15.867 18 1 93.38 237 CYS B O 1
ATOM 4060 N N . PHE B 1 238 ? -16.594 15.523 16.094 1 92.06 238 PHE B N 1
ATOM 4061 C CA . PHE B 1 238 ? -16.797 14.117 16.438 1 92.06 238 PHE B CA 1
ATOM 4062 C C . PHE B 1 238 ? -15.469 13.375 16.484 1 92.06 238 PHE B C 1
ATOM 4064 O O . PHE B 1 238 ? -15.18 12.68 17.453 1 92.06 238 PHE B O 1
ATOM 4071 N N . ILE B 1 239 ? -14.672 13.523 15.531 1 89.88 239 ILE B N 1
ATOM 4072 C CA . ILE B 1 239 ? -13.422 12.789 15.391 1 89.88 239 ILE B CA 1
ATOM 4073 C C . ILE B 1 239 ? -12.438 13.234 16.469 1 89.88 239 ILE B C 1
ATOM 4075 O O . ILE B 1 239 ? -11.695 12.414 17.016 1 89.88 239 ILE B O 1
ATOM 4079 N N . ARG B 1 240 ? -12.5 14.508 16.75 1 91 240 ARG B N 1
ATOM 4080 C CA . ARG B 1 240 ? -11.562 15.055 17.734 1 91 240 ARG B CA 1
ATOM 4081 C C . ARG B 1 240 ? -12.133 14.938 19.141 1 91 240 ARG B C 1
ATOM 4083 O O . ARG B 1 240 ? -11.406 15.133 20.125 1 91 240 ARG B O 1
ATOM 4090 N N . LYS B 1 241 ? -13.391 14.641 19.25 1 91.75 241 LYS B N 1
ATOM 4091 C CA . LYS B 1 241 ? -14.078 14.57 20.531 1 91.75 241 LYS B CA 1
ATOM 4092 C C . LYS B 1 241 ? -13.938 15.883 21.297 1 91.75 241 LYS B C 1
ATOM 4094 O O . LYS B 1 241 ? -13.562 15.883 22.469 1 91.75 241 LYS B O 1
ATOM 4099 N N . LEU B 1 242 ? -14.07 16.984 20.625 1 91.44 242 LEU B N 1
ATOM 4100 C CA . LEU B 1 242 ? -14.023 18.328 21.188 1 91.44 242 LEU B CA 1
ATOM 4101 C C . LEU B 1 242 ? -15.242 19.141 20.75 1 91.44 242 LEU B C 1
ATOM 4103 O O . LEU B 1 242 ? -15.914 18.797 19.781 1 91.44 242 LEU B O 1
ATOM 4107 N N . SER B 1 243 ? -15.578 20.109 21.531 1 91.06 243 SER B N 1
ATOM 4108 C CA . SER B 1 243 ? -16.688 21 21.188 1 91.06 243 SER B CA 1
ATOM 4109 C C . SER B 1 243 ? -16.297 22 20.109 1 91.06 243 SER B C 1
ATOM 4111 O O . SER B 1 243 ? -15.117 22.297 19.938 1 91.06 243 SER B O 1
ATOM 4113 N N . PRO B 1 244 ? -17.281 22.422 19.375 1 90.5 244 PRO B N 1
ATOM 4114 C CA . PRO B 1 244 ? -16.984 23.375 18.312 1 90.5 244 PRO B CA 1
ATOM 4115 C C . PRO B 1 244 ? -16.344 24.656 18.812 1 90.5 244 PRO B C 1
ATOM 4117 O O . PRO B 1 244 ? -15.68 25.375 18.062 1 90.5 244 PRO B O 1
ATOM 4120 N N . GLU B 1 245 ? -16.469 24.875 20.109 1 88.12 245 GLU B N 1
ATOM 4121 C CA . GLU B 1 245 ? -15.938 26.109 20.688 1 88.12 245 GLU B CA 1
ATOM 4122 C C . GLU B 1 245 ? -14.492 25.938 21.141 1 88.12 245 GLU B C 1
ATOM 4124 O O . GLU B 1 245 ? -13.82 26.922 21.469 1 88.12 245 GLU B O 1
ATOM 4129 N N . ASP B 1 246 ? -14.07 24.734 21.078 1 88.56 246 ASP B N 1
ATOM 4130 C CA . ASP B 1 246 ? -12.695 24.484 21.516 1 88.56 246 ASP B CA 1
ATOM 4131 C C . ASP B 1 246 ? -11.695 25.172 20.594 1 88.56 246 ASP B C 1
ATOM 4133 O O . ASP B 1 246 ? -11.836 25.141 19.375 1 88.56 246 ASP B O 1
ATOM 4137 N N . PRO B 1 247 ? -10.695 25.812 21.188 1 81.69 247 PRO B N 1
ATOM 4138 C CA . PRO B 1 247 ? -9.695 26.547 20.406 1 81.69 247 PRO B CA 1
ATOM 4139 C C . PRO B 1 247 ? -8.977 25.656 19.391 1 81.69 247 PRO B C 1
ATOM 4141 O O . PRO B 1 247 ? -8.586 26.109 18.328 1 81.69 247 PRO B O 1
ATOM 4144 N N . TYR B 1 248 ? -8.859 24.5 19.719 1 81.44 248 TYR B N 1
ATOM 4145 C CA . TYR B 1 248 ? -8.195 23.578 18.797 1 81.44 248 TYR B CA 1
ATOM 4146 C C . TYR B 1 248 ? -9.016 23.375 17.531 1 81.44 248 TYR B C 1
ATOM 4148 O O . TYR B 1 248 ? -8.469 23.359 16.422 1 81.44 248 TYR B O 1
ATOM 4156 N N . ILE B 1 249 ? -10.242 23.188 17.734 1 87.75 249 ILE B N 1
ATOM 4157 C CA . ILE B 1 249 ? -11.133 22.984 16.594 1 87.75 249 ILE B CA 1
ATOM 4158 C C . ILE B 1 249 ? -11.172 24.234 15.734 1 87.75 249 ILE B C 1
ATOM 4160 O O . ILE B 1 249 ? -11.109 24.156 14.508 1 87.75 249 ILE B O 1
ATOM 4164 N N . ILE B 1 250 ? -11.234 25.359 16.359 1 83.94 250 ILE B N 1
ATOM 4165 C CA . ILE B 1 250 ? -11.305 26.641 15.641 1 83.94 250 ILE B CA 1
ATOM 4166 C C . ILE B 1 250 ? -10.039 26.844 14.82 1 83.94 250 ILE B C 1
ATOM 4168 O O . ILE B 1 250 ? -10.102 27.234 13.656 1 83.94 250 ILE B O 1
ATOM 4172 N N . SER B 1 251 ? -8.953 26.5 15.469 1 79 251 SER B N 1
ATOM 4173 C CA . SER B 1 251 ? -7.676 26.656 14.773 1 79 251 SER B CA 1
ATOM 4174 C C . SER B 1 251 ? -7.574 25.703 13.586 1 79 251 SER B C 1
ATOM 4176 O O . SER B 1 251 ? -7.105 26.094 12.516 1 79 251 SER B O 1
ATOM 4178 N N . GLU B 1 252 ? -7.98 24.516 13.805 1 83 252 GLU B N 1
ATOM 4179 C CA . GLU B 1 252 ? -7.891 23.5 12.75 1 83 252 GLU B CA 1
ATOM 4180 C C . GLU B 1 252 ? -8.82 23.844 11.586 1 83 252 GLU B C 1
ATOM 4182 O O . GLU B 1 252 ? -8.445 23.703 10.422 1 83 252 GLU B O 1
ATOM 4187 N N . VAL B 1 253 ? -10.016 24.25 11.867 1 86.06 253 VAL B N 1
ATOM 4188 C CA . VAL B 1 253 ? -10.977 24.609 10.828 1 86.06 253 VAL B CA 1
ATOM 4189 C C . VAL B 1 253 ? -10.445 25.797 10.023 1 86.06 253 VAL B C 1
ATOM 4191 O O . VAL B 1 253 ? -10.57 25.828 8.797 1 86.06 253 VAL B O 1
ATOM 4194 N N . ASN B 1 254 ? -9.836 26.719 10.719 1 78.94 254 ASN B N 1
ATOM 4195 C CA . ASN B 1 254 ? -9.266 27.875 10.047 1 78.94 254 ASN B CA 1
ATOM 4196 C C . ASN B 1 254 ? -8.117 27.484 9.125 1 78.94 254 ASN B C 1
ATOM 4198 O O . ASN B 1 254 ? -7.988 28.016 8.023 1 78.94 254 ASN B O 1
ATOM 4202 N N . GLU B 1 255 ? -7.375 26.609 9.602 1 76.19 255 GLU B N 1
ATOM 4203 C CA . GLU B 1 255 ? -6.258 26.141 8.789 1 76.19 255 GLU B CA 1
ATOM 4204 C C . GLU B 1 255 ? -6.754 25.438 7.527 1 76.19 255 GLU B C 1
ATOM 4206 O O . GLU B 1 255 ? -6.184 25.625 6.449 1 76.19 255 GLU B O 1
ATOM 4211 N N . ILE B 1 256 ? -7.781 24.641 7.672 1 82.81 256 ILE B N 1
ATOM 4212 C CA . ILE B 1 256 ? -8.352 23.922 6.535 1 82.81 256 ILE B CA 1
ATOM 4213 C C . ILE B 1 256 ? -8.953 24.922 5.543 1 82.81 256 ILE B C 1
ATOM 4215 O O . ILE B 1 256 ? -8.766 24.797 4.332 1 82.81 256 ILE B O 1
ATOM 4219 N N . ASP B 1 257 ? -9.578 25.906 6.082 1 81.19 257 ASP B N 1
ATOM 4220 C CA . ASP B 1 257 ? -10.195 26.922 5.242 1 81.19 257 ASP B CA 1
ATOM 4221 C C . ASP B 1 257 ? -9.141 27.656 4.406 1 81.19 257 ASP B C 1
ATOM 4223 O O . ASP B 1 257 ? -9.344 27.875 3.211 1 81.19 257 ASP B O 1
ATOM 4227 N N . ILE B 1 258 ? -8.117 27.938 5.035 1 71.88 258 ILE B N 1
ATOM 4228 C CA . ILE B 1 258 ? -7.039 28.656 4.367 1 71.88 258 ILE B CA 1
ATOM 4229 C C . ILE B 1 258 ? -6.449 27.781 3.256 1 71.88 258 ILE B C 1
ATOM 4231 O O . ILE B 1 258 ? -6.215 28.266 2.145 1 71.88 258 ILE B O 1
ATOM 4235 N N . GLN B 1 259 ? -6.324 26.594 3.564 1 72.44 259 GLN B N 1
ATOM 4236 C CA . GLN B 1 259 ? -5.715 25.688 2.6 1 72.44 259 GLN B CA 1
ATOM 4237 C C . GLN B 1 259 ? -6.648 25.438 1.419 1 72.44 259 GLN B C 1
ATOM 4239 O O . GLN B 1 259 ? -6.203 25.375 0.272 1 72.44 259 GLN B O 1
ATOM 4244 N N . VAL B 1 260 ? -7.902 25.219 1.654 1 77.62 260 VAL B N 1
ATOM 4245 C CA . VAL B 1 260 ? -8.891 24.938 0.62 1 77.62 260 VAL B CA 1
ATOM 4246 C C . VAL B 1 260 ? -9.031 26.141 -0.302 1 77.62 260 VAL B C 1
ATOM 4248 O O . VAL B 1 260 ? -9.172 25.984 -1.519 1 77.62 260 VAL B O 1
ATOM 4251 N N . GLU B 1 261 ? -9.031 27.25 0.201 1 73.06 261 GLU B N 1
ATOM 4252 C CA . GLU B 1 261 ? -9.125 28.484 -0.595 1 73.06 261 GLU B CA 1
ATOM 4253 C C . GLU B 1 261 ? -7.898 28.656 -1.482 1 73.06 261 GLU B C 1
ATOM 4255 O O . GLU B 1 261 ? -8.016 29.078 -2.635 1 73.06 261 GLU B O 1
ATOM 4260 N N . HIS B 1 262 ? -6.863 28.281 -0.9 1 64.75 262 HIS B N 1
ATOM 4261 C CA . HIS B 1 262 ? -5.621 28.359 -1.663 1 64.75 262 HIS B CA 1
ATOM 4262 C C . HIS B 1 262 ? -5.617 27.375 -2.82 1 64.75 262 HIS B C 1
ATOM 4264 O O . HIS B 1 262 ? -5.164 27.688 -3.92 1 64.75 262 HIS B O 1
ATOM 4270 N N . ASP B 1 263 ? -6.016 26.25 -2.469 1 68.12 263 ASP B N 1
ATOM 4271 C CA . ASP B 1 263 ? -6.062 25.203 -3.488 1 68.12 263 ASP B CA 1
ATOM 4272 C C . ASP B 1 263 ? -7.012 25.594 -4.625 1 68.12 263 ASP B C 1
ATOM 4274 O O . ASP B 1 263 ? -6.75 25.281 -5.789 1 68.12 263 ASP B O 1
ATOM 4278 N N . ARG B 1 264 ? -7.996 26.172 -4.305 1 66.44 264 ARG B N 1
ATOM 4279 C CA . ARG B 1 264 ? -8.953 26.641 -5.309 1 66.44 264 ARG B CA 1
ATOM 4280 C C . ARG B 1 264 ? -8.328 27.703 -6.211 1 66.44 264 ARG B C 1
ATOM 4282 O O . ARG B 1 264 ? -8.578 27.719 -7.418 1 66.44 264 ARG B O 1
ATOM 4289 N N . THR B 1 265 ? -7.516 28.484 -5.629 1 59.81 265 THR B N 1
ATOM 4290 C CA . THR B 1 265 ? -6.906 29.562 -6.387 1 59.81 265 THR B CA 1
ATOM 4291 C C . THR B 1 265 ? -5.707 29.062 -7.188 1 59.81 265 THR B C 1
ATOM 4293 O O . THR B 1 265 ? -5.484 29.5 -8.32 1 59.81 265 THR B O 1
ATOM 4296 N N . ALA B 1 266 ? -4.941 28.266 -6.504 1 55.12 266 ALA B N 1
ATOM 4297 C CA . ALA B 1 266 ? -3.701 27.812 -7.133 1 55.12 266 ALA B CA 1
ATOM 4298 C C . ALA B 1 266 ? -3.973 26.734 -8.164 1 55.12 266 ALA B C 1
ATOM 4300 O O . ALA B 1 266 ? -3.355 26.703 -9.234 1 55.12 266 ALA B O 1
ATOM 4301 N N . VAL B 1 267 ? -4.531 25.594 -7.711 1 54.78 267 VAL B N 1
ATOM 4302 C CA . VAL B 1 267 ? -4.621 24.406 -8.547 1 54.78 267 VAL B CA 1
ATOM 4303 C C . VAL B 1 267 ? -5.918 24.438 -9.352 1 54.78 267 VAL B C 1
ATOM 4305 O O . VAL B 1 267 ? -5.988 23.875 -10.453 1 54.78 267 VAL B O 1
ATOM 4308 N N . GLY B 1 268 ? -6.633 25.469 -9.336 1 48.38 268 GLY B N 1
ATOM 4309 C CA . GLY B 1 268 ? -7.957 25.484 -9.945 1 48.38 268 GLY B CA 1
ATOM 4310 C C . GLY B 1 268 ? -8.859 24.375 -9.414 1 48.38 268 GLY B C 1
ATOM 4311 O O . GLY B 1 268 ? -8.391 23.453 -8.766 1 48.38 268 GLY B O 1
ATOM 4312 N N . THR B 1 269 ? -10.094 24.562 -9.203 1 47.16 269 THR B N 1
ATOM 4313 C CA . THR B 1 269 ? -11.07 23.641 -8.625 1 47.16 269 THR B CA 1
ATOM 4314 C C . THR B 1 269 ? -11.164 22.359 -9.453 1 47.16 269 THR B C 1
ATOM 4316 O O . THR B 1 269 ? -11.828 21.406 -9.047 1 47.16 269 THR B O 1
ATOM 4319 N N . GLY B 1 270 ? -10.656 22.359 -10.609 1 42.72 270 GLY B N 1
ATOM 4320 C CA . GLY B 1 270 ? -11.023 21.281 -11.5 1 42.72 270 GLY B CA 1
ATOM 4321 C C . GLY B 1 270 ? -10.219 20.016 -11.266 1 42.72 270 GLY B C 1
ATOM 4322 O O . GLY B 1 270 ? -9.125 20.062 -10.695 1 42.72 270 GLY B O 1
ATOM 4323 N N . PHE B 1 271 ? -10.898 18.844 -11.414 1 46.47 271 PHE B N 1
ATOM 4324 C CA . PHE B 1 271 ? -10.422 17.469 -11.32 1 46.47 271 PHE B CA 1
ATOM 4325 C C . PHE B 1 271 ? -9.039 17.328 -11.953 1 46.47 271 PHE B C 1
ATOM 4327 O O . PHE B 1 271 ? -8.164 16.641 -11.406 1 46.47 271 PHE B O 1
ATOM 4334 N N . TRP B 1 272 ? -8.93 18.016 -13.07 1 46.28 272 TRP B N 1
ATOM 4335 C CA . TRP B 1 272 ? -7.758 17.859 -13.93 1 46.28 272 TRP B CA 1
ATOM 4336 C C . TRP B 1 272 ? -6.664 18.844 -13.547 1 46.28 272 TRP B C 1
ATOM 4338 O O . TRP B 1 272 ? -5.527 18.734 -14.008 1 46.28 272 TRP B O 1
ATOM 4348 N N . ALA B 1 273 ? -6.98 19.625 -12.758 1 46.84 273 ALA B N 1
ATOM 4349 C CA . ALA B 1 273 ? -6.09 20.766 -12.547 1 46.84 273 ALA B CA 1
ATOM 4350 C C . ALA B 1 273 ? -4.762 20.328 -11.945 1 46.84 273 ALA B C 1
ATOM 4352 O O . ALA B 1 273 ? -3.695 20.719 -12.422 1 46.84 273 ALA B O 1
ATOM 4353 N N . PRO B 1 274 ? -4.926 19.625 -11.008 1 47.84 274 PRO B N 1
ATOM 4354 C CA . PRO B 1 274 ? -3.607 19.203 -10.516 1 47.84 274 PRO B CA 1
ATOM 4355 C C . PRO B 1 274 ? -2.83 18.375 -11.523 1 47.84 274 PRO B C 1
ATOM 4357 O O . PRO B 1 274 ? -1.604 18.469 -11.602 1 47.84 274 PRO B O 1
ATOM 4360 N N . PHE B 1 275 ? -3.586 17.547 -12.242 1 50.5 275 PHE B N 1
ATOM 4361 C CA . PHE B 1 275 ? -2.926 16.766 -13.281 1 50.5 275 PHE B CA 1
ATOM 4362 C C . PHE B 1 275 ? -2.428 17.672 -14.398 1 50.5 275 PHE B C 1
ATOM 4364 O O . PHE B 1 275 ? -1.359 17.438 -14.969 1 50.5 275 PHE B O 1
ATOM 4371 N N . ARG B 1 276 ? -3.221 18.641 -14.727 1 45.97 276 ARG B N 1
ATOM 4372 C CA . ARG B 1 276 ? -2.83 19.562 -15.773 1 45.97 276 ARG B CA 1
ATOM 4373 C C . ARG B 1 276 ? -1.604 20.375 -15.359 1 45.97 276 ARG B C 1
ATOM 4375 O O . ARG B 1 276 ? -0.771 20.719 -16.203 1 45.97 276 ARG B O 1
ATOM 4382 N N . GLN B 1 277 ? -1.615 20.656 -14.188 1 44.78 277 GLN B N 1
ATOM 4383 C CA . GLN B 1 277 ? -0.444 21.391 -13.719 1 44.78 277 GLN B CA 1
ATOM 4384 C C . GLN B 1 277 ? 0.808 20.516 -13.766 1 44.78 277 GLN B C 1
ATOM 4386 O O . GLN B 1 277 ? 1.895 21 -14.094 1 44.78 277 GLN B O 1
ATOM 4391 N N . VAL B 1 278 ? 0.568 19.312 -13.391 1 42.91 278 VAL B N 1
ATOM 4392 C CA . VAL B 1 278 ? 1.688 18.391 -13.461 1 42.91 278 VAL B CA 1
ATOM 4393 C C . VAL B 1 278 ? 1.95 18 -14.922 1 42.91 278 VAL B C 1
ATOM 4395 O O . VAL B 1 278 ? 3.102 17.953 -15.359 1 42.91 278 VAL B O 1
ATOM 4398 N N . LEU B 1 279 ? 0.848 17.594 -15.523 1 43.09 279 LEU B N 1
ATOM 4399 C CA . LEU B 1 279 ? 1.003 17.203 -16.922 1 43.09 279 LEU B CA 1
ATOM 4400 C C . LEU B 1 279 ? 1.307 18.406 -17.797 1 43.09 279 LEU B C 1
ATOM 4402 O O . LEU B 1 279 ? 1.83 18.266 -18.906 1 43.09 279 LEU B O 1
ATOM 4406 N N . GLY B 1 280 ? 0.7 19.422 -17.5 1 40.97 280 GLY B N 1
ATOM 4407 C CA . GLY B 1 280 ? 0.993 20.578 -18.328 1 40.97 280 GLY B CA 1
ATOM 4408 C C . GLY B 1 280 ? 2.459 20.969 -18.312 1 40.97 280 GLY B C 1
ATOM 4409 O O . GLY B 1 280 ? 2.889 21.828 -19.078 1 40.97 280 GLY B O 1
ATOM 4410 N N . ARG B 1 281 ? 2.984 20.922 -17.078 1 41.06 281 ARG B N 1
ATOM 4411 C CA . ARG B 1 281 ? 4.422 21.109 -17.266 1 41.06 281 ARG B CA 1
ATOM 4412 C C . ARG B 1 281 ? 5.074 19.859 -17.844 1 41.06 281 ARG B C 1
ATOM 4414 O O . ARG B 1 281 ? 5.473 18.969 -17.094 1 41.06 281 ARG B O 1
ATOM 4421 N N . SER B 1 282 ? 4.773 19.422 -19.047 1 40.91 282 SER B N 1
ATOM 4422 C CA . SER B 1 282 ? 5.02 18.328 -19.953 1 40.91 282 SER B CA 1
ATOM 4423 C C . SER B 1 282 ? 6.418 17.75 -19.766 1 40.91 282 SER B C 1
ATOM 4425 O O . SER B 1 282 ? 6.621 16.531 -19.906 1 40.91 282 SER B O 1
ATOM 4427 N N . PHE B 1 283 ? 7.324 18.625 -19.578 1 42.06 283 PHE B N 1
ATOM 4428 C CA . PHE B 1 283 ? 8.734 18.234 -19.547 1 42.06 283 PHE B CA 1
ATOM 4429 C C . PHE B 1 283 ? 9.031 17.391 -18.312 1 42.06 283 PHE B C 1
ATOM 4431 O O . PHE B 1 283 ? 9.781 16.422 -18.391 1 42.06 283 PHE B O 1
ATOM 4438 N N . LEU B 1 284 ? 8.469 17.719 -17.297 1 40.25 284 LEU B N 1
ATOM 4439 C CA . LEU B 1 284 ? 8.805 17 -16.062 1 40.25 284 LEU B CA 1
ATOM 4440 C C . LEU B 1 284 ? 8.133 15.641 -16.031 1 40.25 284 LEU B C 1
ATOM 4442 O O . LEU B 1 284 ? 8.711 14.664 -15.547 1 40.25 284 LEU B O 1
ATOM 4446 N N . PHE B 1 285 ? 6.953 15.57 -16.578 1 42.5 285 PHE B N 1
ATOM 4447 C CA . PHE B 1 285 ? 6.289 14.273 -16.672 1 42.5 285 PHE B CA 1
ATOM 4448 C C . PHE B 1 285 ? 7.121 13.305 -17.516 1 42.5 285 PHE B C 1
ATOM 4450 O O . PHE B 1 285 ? 7.27 12.133 -17.141 1 42.5 285 PHE B O 1
ATOM 4457 N N . ARG B 1 286 ? 7.562 13.75 -18.594 1 40.41 286 ARG B N 1
ATOM 4458 C CA . ARG B 1 286 ? 8.414 12.922 -19.453 1 40.41 286 ARG B CA 1
ATOM 4459 C C . ARG B 1 286 ? 9.641 12.445 -18.703 1 40.41 286 ARG B C 1
ATOM 4461 O O . ARG B 1 286 ? 10.055 11.289 -18.844 1 40.41 286 ARG B O 1
ATOM 4468 N N . ARG B 1 287 ? 10.234 13.25 -17.984 1 41.53 287 ARG B N 1
ATOM 4469 C CA . ARG B 1 287 ? 11.43 12.867 -17.25 1 41.53 287 ARG B CA 1
ATO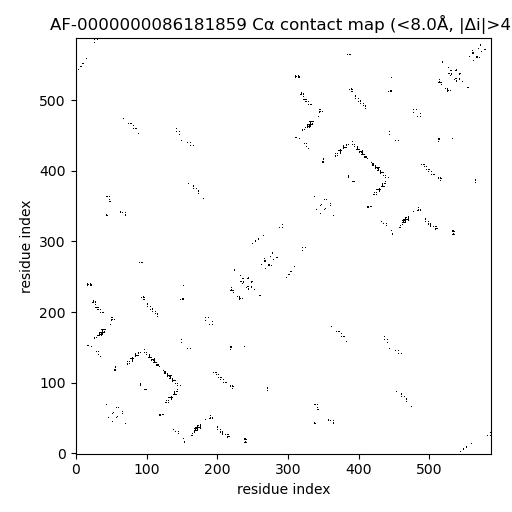M 4470 C C . ARG B 1 287 ? 11.086 11.898 -16.125 1 41.53 287 ARG B C 1
ATOM 4472 O O . ARG B 1 287 ? 11.867 11 -15.805 1 41.53 287 ARG B O 1
ATOM 4479 N N . MET B 1 288 ? 10 12.078 -15.641 1 41.56 288 MET B N 1
ATOM 4480 C CA . MET B 1 288 ? 9.586 11.203 -14.555 1 41.56 288 MET B CA 1
ATOM 4481 C C . MET B 1 288 ? 9.32 9.789 -15.07 1 41.56 288 MET B C 1
ATOM 4483 O O . MET B 1 288 ? 9.695 8.812 -14.422 1 41.56 288 MET B O 1
ATOM 4487 N N . ILE B 1 289 ? 8.625 9.719 -16.172 1 42.59 289 ILE B N 1
ATOM 4488 C CA . ILE B 1 289 ? 8.398 8.422 -16.812 1 42.59 289 ILE B CA 1
ATOM 4489 C C . ILE B 1 289 ? 9.734 7.754 -17.109 1 42.59 289 ILE B C 1
ATOM 4491 O O . ILE B 1 289 ? 9.906 6.551 -16.891 1 42.59 289 ILE B O 1
ATOM 4495 N N . ILE B 1 290 ? 10.578 8.523 -17.609 1 39.03 290 ILE B N 1
ATOM 4496 C CA . ILE B 1 290 ? 11.875 7.973 -18 1 39.03 290 ILE B CA 1
ATOM 4497 C C . ILE B 1 290 ? 12.578 7.422 -16.766 1 39.03 290 ILE B C 1
ATOM 4499 O O . ILE B 1 290 ? 13.18 6.344 -16.812 1 39.03 290 ILE B O 1
ATOM 4503 N N . THR B 1 291 ? 12.555 8.062 -15.734 1 35.31 291 THR B N 1
ATOM 4504 C CA . THR B 1 291 ? 13.281 7.594 -14.555 1 35.31 291 THR B CA 1
ATOM 4505 C C . THR B 1 291 ? 12.609 6.355 -13.969 1 35.31 291 THR B C 1
ATOM 4507 O O . THR B 1 291 ? 13.289 5.477 -13.43 1 35.31 291 THR B O 1
ATOM 4510 N N . THR B 1 292 ? 11.344 6.391 -14.008 1 36.81 292 THR B N 1
ATOM 4511 C CA . THR B 1 292 ? 10.656 5.207 -13.508 1 36.81 292 THR B CA 1
ATOM 4512 C C . THR B 1 292 ? 10.828 4.035 -14.469 1 36.81 292 THR B C 1
ATOM 4514 O O . THR B 1 292 ? 10.789 2.875 -14.055 1 36.81 292 THR B O 1
ATOM 4517 N N . MET B 1 293 ? 10.805 4.297 -15.773 1 34 293 MET B N 1
ATOM 4518 C CA . MET B 1 293 ? 10.961 3.258 -16.797 1 34 293 MET B CA 1
ATOM 4519 C C . MET B 1 293 ? 12.414 2.811 -16.891 1 34 293 MET B C 1
ATOM 4521 O O . MET B 1 293 ? 12.711 1.789 -17.516 1 34 293 MET B O 1
ATOM 4525 N N . LEU B 1 294 ? 13.266 3.674 -16.484 1 32.94 294 LEU B N 1
ATOM 4526 C CA . LEU B 1 294 ? 14.641 3.18 -16.531 1 32.94 294 LEU B CA 1
ATOM 4527 C C . LEU B 1 294 ? 14.977 2.412 -15.25 1 32.94 294 LEU B C 1
ATOM 4529 O O . LEU B 1 294 ? 14.688 2.875 -14.148 1 32.94 294 LEU B O 1
#

Sequence (588 aa):
MVNLFARIEDRPTPKAVYNWRVYSCAIVAATAAIMIGYDSAFIGTSMALGSFKSEFGLTTKTSKQFADISANIVSTYQGGCFFGSLLGYPLGQIFGRKMGLLVSSLVFILGAGVMLAADGARGLGPIYGGRIVAGLGIGAASNLTPLYISEIAPPAIRGQLIGMYEIGWQIGGLVGFWINYGVTQHIAASRKQWLIPFAVQLIPGGMFALGIPFFIHESPRWLISRDRRAEAIKNLCFIRKLSPEDPYIISEVNEIDIQVEHDRTAVGTGFWAPFRQVLGRSFLFRRMIITTMLMVNLFARIEDRPTPKAVYNWRVYSCAIVAATAAIMIGYDSAFIGTSMALGSFKSEFGLTTKTSKQFADISANIVSTYQGGCFFGSLLGYPLGQIFGRKMGLLVSSLVFILGAGVMLAADGARGLGPIYGGRIVAGLGIGAASNLTPLYISEIAPPAIRGQLIGMYEIGWQIGGLVGFWINYGVTQHIAASRKQWLIPFAVQLIPGGMFALGIPFFIHESPRWLISRDRRAEAIKNLCFIRKLSPEDPYIISEVNEIDIQVEHDRTAVGTGFWAPFRQVLGRSFLFRRMIITTML

Nearest PDB structures (foldseek):
  5c65-assembly2_B  TM=8.888E-01  e=1.980E-08  Homo sapiens
  5c65-assembly1_A  TM=8.664E-01  e=1.671E-08  Homo sapiens
  7wsn-assembly1_A  TM=8.665E-01  e=6.218E-08  Homo sapiens
  8y66-assembly1_A  TM=8.482E-01  e=1.580E-07  Homo sapiens
  4pyp-assembly1_A  TM=8.399E-01  e=1.174E-07  Homo sapiens

Solvent-accessible surface area (backbone atoms only — not comparable to full-atom values): 28445 Å² total; per-residue (Å²): 129,82,53,85,84,58,81,68,95,64,77,65,73,60,73,48,50,76,36,67,55,48,50,48,36,40,47,50,42,16,32,49,21,22,34,48,17,22,64,66,39,30,53,54,39,43,61,39,28,49,32,38,23,59,46,64,59,46,73,80,44,51,46,64,55,46,22,50,51,50,33,48,54,54,37,38,23,31,52,16,20,36,55,12,22,64,45,13,56,58,38,29,70,74,62,30,53,49,53,31,44,39,51,18,28,48,38,23,40,51,9,47,51,39,31,67,65,37,39,59,87,69,30,64,54,32,39,48,53,9,31,26,38,22,15,26,10,42,14,15,34,61,23,40,41,58,36,50,46,59,70,69,38,55,78,88,48,28,48,57,46,50,28,44,28,44,38,21,24,27,50,14,22,42,49,22,35,52,50,50,53,48,31,66,74,71,35,66,80,32,69,64,37,48,44,46,66,54,54,54,54,46,50,40,29,46,51,32,44,63,40,40,82,76,53,49,67,56,49,34,64,58,29,44,68,67,71,36,48,69,59,16,50,51,40,45,24,58,41,29,62,46,55,80,81,35,67,65,50,44,52,50,53,50,52,45,50,35,50,45,53,27,39,40,68,71,43,39,79,50,91,54,25,58,50,44,57,48,52,63,46,48,68,57,45,55,51,49,51,48,57,69,74,91,129,80,51,84,84,59,79,67,96,64,78,64,73,61,72,49,48,76,36,68,55,47,52,47,37,38,48,52,42,16,32,50,21,22,35,47,17,21,63,67,39,31,52,54,39,43,62,40,29,51,34,38,23,58,46,63,60,44,73,80,44,51,47,64,55,48,23,50,52,50,33,48,53,53,37,37,24,31,51,16,20,35,54,12,23,64,44,13,55,58,38,28,70,73,61,29,54,50,53,31,44,40,51,17,27,49,38,22,41,50,9,47,52,38,31,67,65,37,38,59,87,68,30,64,53,33,38,48,54,10,30,26,38,21,14,27,11,41,16,16,34,59,23,41,41,56,36,49,47,60,71,70,38,56,79,88,48,27,49,56,46,51,28,45,27,43,40,21,24,27,50,14,22,42,49,23,34,51,51,50,53,48,31,66,74,72,35,68,80,33,71,63,38,47,44,46,66,52,54,54,54,46,51,40,29,47,50,33,42,63,41,39,81,75,55,48,67,57,48,34,66,59,29,44,68,68,70,36,49,70,61,14,50,52,42,44,25,57,41,28,62,46,56,80,80,34,66,63,49,44,51,50,52,50,52,45,50,35,49,45,54,27,40,42,68,70,43,41,79,50,91,53,24,59,51,43,58,47,52,62,46,48,69,56,46,54,52,48,51,47,56,71,74,91

InterPro domains:
  IPR003663 Sugar/inositol transporter [PR00171] (33-43)
  IPR003663 Sugar/inositol transporter [PR00171] (128-147)
  IPR005828 Major facilitator, sugar transporter-like [PF00083] (25-293)
  IPR005829 Sugar transporter, conserved site [PS00217] (133-158)
  IPR020846 Major facilitator superfamily domain [PS50850] (25-294)
  IPR036259 MFS transporter superfamily [G3DSA:1.20.1250.20] (16-294)
  IPR036259 MFS transporter superfamily [SSF103473] (10-290)
  IPR050360 Major Facilitator Superfamily Sugar Transporters [PTHR48022] (12-293)

pLDDT: mean 79.99, std 16.75, range [23.92, 97.38]

Secondary structure (DSSP, 8-state):
---TTS-----PPPGGGS-HHHHHHHHHHHHHHHHHHHHHHHHHHHHTSHHHHHHTT-TTS-HHHHHHHHHHHHHHHHHHHHHHHHHHHHHHHHH-HHHHHHHHHHHHHHHHHHHTT-BTTTBTHHHHHHHHHHHHHHHHHHHHHHHHHHHHS-HHHHHHHHHHHHHHHHHHHHHHHHHHHHHHHHS-SSHHHHHHHHHHTHHHHHHHHHHHHHHPPPPHHHHHHTT-HHHHHHHHHHHHT--TTSHHHHHHHHHHHHHHHHHHHHT-SSTTHHHHHHHSSHHHHHHHHHHHH-/---TTS-----PPPGGGS-HHHHHHHHHHHHHHHHHHHHHHHHHHHHTSHHHHHHTT-TTS-HHHHHHHHHHHHHHHHHHHHHHHHHHHHHHHHH-HHHHHHHHHHHHHHHHHHHTT-BTTTBTHHHHHHHHHHHHHHHHHHHHHHHHHHHHS-HHHHHHHHHHHHHHHHHHHHHHHHHHHHHHHHS-SSHHHHHHHHHHTHHHHHHHHHHHHHHPPPPHHHHHHTT-HHHHHHHHHHHHT--TTSHHHHHHHHHHHHHHHHHHHHT-SSTTHHHHHHHSSHHHHHHHHHHHH-

Foldseek 3Di:
DPPPVDDPPCPDQDPLQVDVLLVLLLVLLLLLLLLLLQVLAQLVLLLVDPLNCVFQVVVPPDPVVSVVVSVLLNVLLVQLLVVLLVVLVVLCLPVFLLVSLLVLLVQLLVLLVQCLPDTSVNHCVSSSRSSSSNSSSSNNSVNSSLVLSCQQDDPVCNVVSVVSSNVSSVNSNVVSVVLLVCLNVPPPSHPCSSSVSSVVSNVSSVSSNVSSVPSPQTRLLSCVLVVNNVSSLVVNCVSSVHDSPDPVSVVVSVVSNVVSVVCCVPQNSDPCRVVCVVCVVVVVVVVVCVVVVD/DPPPVDDPPCPDQDPLQVDVLLVLLLVLLLLLLLLLLQVLAQLLLLLVDPLNCVFQVVVPPDPVVSVVVSVLLNVLLVQLLVVLLVVLVVLCLPVFLLVSLLVLLVQLLVLLVQCLPDTSVNHCVSSSRSSSSNSSSSNNSVNSSLVLSCQQDDPVCNVVSVVSSNVSSVVSNVVSVVLLVCLNVPPPSHPCSSSVSSVVSNVSSVSSNVSSVPSPQTRLLSCVLVVNNVSSLVVNCVSSVHDSPDPVSVVVSVVSNVVSVVCCVPQNSDPCSVVCVVCVVVVVVVVVCVVVVD

Organism: Rhodotorula mucilaginosa (NCBI:txid5537)

Radius of gyration: 24.07 Å; Cα contacts (8 Å, |Δi|>4): 993; chains: 2; bounding box: 44×76×53 Å